Protein AF-A0AAJ8DXF2-F1 (afdb_monomer_lite)

Sequence (443 aa):
MEKRRVEERVRQEREREEKIERRRRERERRRRRREERKRQEQEEREREEREREERERQERMERRRRRRRRRREERKRQEQEEREEGKRQEQEEREKEERERQERMERRRRREERKRQEQEERERERQEQEEREREERIERRRRRRKERKRQEQEKRERQEREREREERIEKRRRREERKRREQEEREREERERQEREEREREERERQERMERRRRRREERERQEREREERERQEQEERERQEREREERERQEQEERERQERERQEREREERERQERERQERERQEQEEREREERERQEREREREEGNEGDQQEEDTGRTAAHLKRGLVSNLRIRYLEHQRDQLTKAISKTYQKEEAICTGDDTPEVKEIRTWRQQGKRRMLLRKQQKTEEKIQRKREKLRARMDQEDEEWRAGLFSRMVTGFFRGYTSFNLALLGVSVQTDSD

Organism: Lates calcarifer (NCBI:txid8187)

Secondary structure (DSSP, 8-state):
-HHHHHHHHHHHHHHHHHHHHHHHHHHHHHHHHHHHHHHHHHHHHHHHHHHHHHHHHHHHHHHHHHHHHHHHHHHHHHHHHHHHHHHHHHHHHHHHHHHHHHHHHHHHHHHHHHHHHHHHHHHHHHHHHHHHHHHHHHHHHHHHHHHHHHHHHHHHHHHHHHHHHHHHHHHHHHHHHHHHHHHHHHHHHHHHHHHHHHHHHHHHHHHHHHHTTTGGGS---------SSSSSSSSSSSSTTTHHHHHHHHHHHHHHHHHHHHHHHHHHHHHHHHHHHHHHHHHHHHHHHHHHHHHHHHHHHTTTSTTS-----TTTHHHHHHHHHHHHHHHHHHHHHHHHHHHHHHHHHHHHHHHHHHHS---HHHHHHHHHHHHHHHHHHHHHHHHHHHHHHHHHHHHHHHHHHHHHHHHHHHHHHHHHHHHTTTSSSSSTT----------

pLDDT: mean 76.51, std 18.04, range [35.34, 97.75]

Radius of gyration: 77.47 Å; chains: 1; bounding box: 162×61×268 Å

Foldseek 3Di:
DVVVVVVVVVVVVVVVVVVVVVVVVVVVVVVVVVVVVVVVVVVVVVVVVVVVVVVVVVVVVVVVVVVVVVVVVVVVVVVVVVVVVVVVVVVVVVVVVVVVVVVVVVVVVVVVVVVVVVVVVVVVVVVVVVVVVVVVVVVVVVVVVVVVVVVVVVVVVVVVVVVVVVVVVVVVVVVVVVVVVVVVVVVVVVVVVVVVVV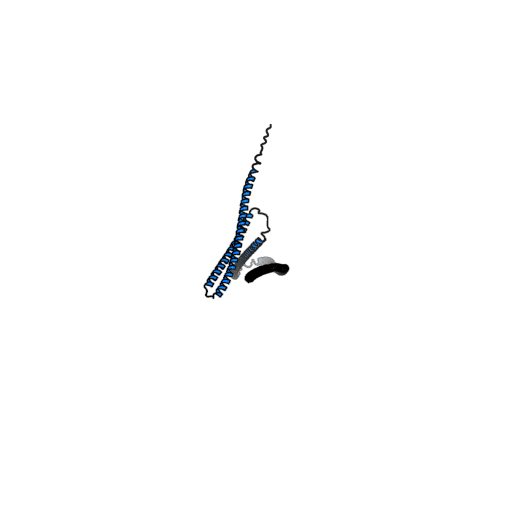VVVVVVVVVVVVCVVVCVVDDPDDPDDPDPPPDPPPPPPVVVVVVVVVVVVVVVVVVVVVVVVVVVVVVVVVVVVVVVVVVVVVVVVVVVVVVVVVVVVVVVVCVVVVPDDDDDDPDDPPVVVVVVVLVVLVVVLVVLVVVLVVLVVVLVVLVVVLVVLVVDPDDPVVSVVSNVVSVVVNVVSVVVNVVSVVVSVVSVVVVVVVVVVVVVVVVVVVVVCVVVVVVVVVVVVVVVPPPDDDDDDDD

Structure (mmCIF, N/CA/C/O backbone):
data_AF-A0AAJ8DXF2-F1
#
_entry.id   AF-A0AAJ8DXF2-F1
#
loop_
_atom_site.group_PDB
_atom_site.id
_atom_site.type_symbol
_atom_site.label_atom_id
_atom_site.label_alt_id
_atom_site.label_comp_id
_atom_site.label_asym_id
_atom_site.label_entity_id
_atom_site.label_seq_id
_atom_site.pdbx_PDB_ins_code
_atom_site.Cartn_x
_atom_site.Cartn_y
_atom_site.Cartn_z
_atom_site.occupancy
_atom_site.B_iso_or_equiv
_atom_site.auth_seq_id
_atom_site.auth_comp_id
_atom_site.auth_asym_id
_atom_site.auth_atom_id
_atom_site.pdbx_PDB_model_num
ATOM 1 N N . MET A 1 1 ? -74.834 -24.326 131.706 1.00 57.38 1 MET A N 1
ATOM 2 C CA . MET A 1 1 ? -73.512 -24.765 131.194 1.00 57.38 1 MET A CA 1
ATOM 3 C C . MET A 1 1 ? -73.559 -25.169 129.716 1.00 57.38 1 MET A C 1
ATOM 5 O O . MET A 1 1 ? -72.616 -24.856 129.004 1.00 57.38 1 MET A O 1
ATOM 9 N N . GLU A 1 2 ? -74.642 -25.775 129.213 1.00 64.44 2 GLU A N 1
ATOM 10 C CA . GLU A 1 2 ? -74.740 -26.212 127.803 1.00 64.44 2 GLU A CA 1
ATOM 11 C C . GLU A 1 2 ? -74.890 -25.086 126.764 1.00 64.44 2 GLU A C 1
ATOM 13 O O . GLU A 1 2 ? -74.215 -25.136 125.741 1.00 64.44 2 GLU A O 1
ATOM 18 N N . LYS A 1 3 ? -75.669 -24.024 127.034 1.00 66.00 3 LYS A N 1
ATOM 19 C CA . LYS A 1 3 ? -75.803 -22.873 126.107 1.00 66.00 3 LYS A CA 1
ATOM 20 C C . LYS A 1 3 ? -74.457 -22.232 125.734 1.00 66.00 3 LYS A C 1
ATOM 22 O O . LYS A 1 3 ? -74.214 -21.983 124.560 1.00 66.00 3 LYS A O 1
ATOM 27 N N . ARG A 1 4 ? -73.546 -22.075 126.705 1.00 66.12 4 ARG A N 1
ATOM 28 C CA . ARG A 1 4 ? -72.191 -21.541 126.465 1.00 66.12 4 ARG A CA 1
ATOM 29 C C . ARG A 1 4 ? -71.348 -22.447 125.556 1.00 66.12 4 ARG A C 1
ATOM 31 O O . ARG A 1 4 ? -70.603 -21.937 124.734 1.00 66.12 4 ARG A O 1
ATOM 38 N N . ARG A 1 5 ? -71.497 -23.776 125.652 1.00 71.50 5 ARG A N 1
ATOM 39 C CA . ARG A 1 5 ? -70.779 -24.740 124.791 1.00 71.50 5 ARG A CA 1
ATOM 40 C C . ARG A 1 5 ? -71.302 -24.743 123.350 1.00 71.50 5 ARG A C 1
ATOM 42 O O . ARG A 1 5 ? -70.530 -24.976 122.426 1.00 71.50 5 ARG A O 1
ATOM 49 N N . VAL A 1 6 ? -72.598 -24.495 123.154 1.00 76.38 6 VAL A N 1
ATOM 50 C CA . VAL A 1 6 ? -73.207 -24.371 121.818 1.00 76.38 6 VAL A CA 1
ATOM 51 C C . VAL A 1 6 ? -72.793 -23.057 121.155 1.00 76.38 6 VAL A C 1
ATOM 53 O O . VAL A 1 6 ? -72.359 -23.073 120.008 1.00 76.38 6 VAL A O 1
ATOM 56 N N . GLU A 1 7 ? -72.832 -21.939 121.883 1.00 75.94 7 GLU A N 1
ATOM 57 C CA . GLU A 1 7 ? -72.343 -20.641 121.391 1.00 75.94 7 GLU A CA 1
ATOM 58 C C . GLU A 1 7 ? -70.853 -20.683 121.025 1.00 75.94 7 GLU A C 1
ATOM 60 O O . GLU A 1 7 ? -70.450 -20.142 119.997 1.00 75.94 7 GLU A O 1
ATOM 65 N N . GLU A 1 8 ? -70.036 -21.381 121.815 1.00 78.38 8 GLU A N 1
ATOM 66 C CA . GLU A 1 8 ? -68.612 -21.564 121.536 1.00 78.38 8 GLU A CA 1
ATOM 67 C C . GLU A 1 8 ? -68.363 -22.427 120.286 1.00 78.38 8 GLU A C 1
ATOM 69 O O . GLU A 1 8 ? -67.489 -22.098 119.487 1.00 78.38 8 GLU A O 1
ATOM 74 N N . ARG A 1 9 ? -69.170 -23.471 120.041 1.00 77.12 9 ARG A N 1
ATOM 75 C CA . ARG A 1 9 ? -69.109 -24.266 118.798 1.00 77.12 9 ARG A CA 1
ATOM 76 C C . ARG A 1 9 ? -69.534 -23.468 117.568 1.00 77.12 9 ARG A C 1
ATOM 78 O O . ARG A 1 9 ? -68.838 -23.526 116.561 1.00 77.12 9 ARG A O 1
ATOM 85 N N . VAL A 1 10 ? -70.614 -22.689 117.661 1.00 81.44 10 VAL A N 1
ATOM 86 C CA . VAL A 1 10 ? -71.070 -21.807 116.570 1.00 81.44 10 VAL A CA 1
ATOM 87 C C . VAL A 1 10 ? -70.022 -20.732 116.270 1.00 81.44 10 VAL A C 1
ATOM 89 O O . VAL A 1 10 ? -69.765 -20.418 115.110 1.00 81.44 10 VAL A O 1
ATOM 92 N N . ARG A 1 11 ? -69.359 -20.194 117.301 1.00 81.19 11 ARG A N 1
ATOM 93 C CA . ARG A 1 11 ? -68.235 -19.264 117.137 1.00 81.19 11 ARG A CA 1
ATOM 94 C C . ARG A 1 11 ? -67.037 -19.936 116.461 1.00 81.19 11 ARG A C 1
ATOM 96 O O . ARG A 1 11 ? -66.496 -19.376 115.514 1.00 81.19 11 ARG A O 1
ATOM 103 N N . GLN A 1 12 ? -66.665 -21.144 116.886 1.00 83.62 12 GLN A N 1
ATOM 104 C CA . GLN A 1 12 ? -65.587 -21.918 116.263 1.00 83.62 12 GLN A CA 1
ATOM 105 C C . GLN A 1 12 ? -65.900 -22.315 114.811 1.00 83.62 12 GLN A C 1
ATOM 107 O O . GLN A 1 12 ? -64.991 -22.334 113.983 1.00 83.62 12 GLN A O 1
ATOM 112 N N . GLU A 1 13 ? -67.154 -22.625 114.473 1.00 82.75 13 GLU A N 1
ATOM 113 C CA . GLU A 1 13 ? -67.579 -22.880 113.090 1.00 82.75 13 GLU A CA 1
ATOM 114 C C . GLU A 1 13 ? -67.515 -21.622 112.229 1.00 82.75 13 GLU A C 1
ATOM 116 O O . GLU A 1 13 ? -66.906 -21.672 111.163 1.00 82.75 13 GLU A O 1
ATOM 121 N N . ARG A 1 14 ? -68.020 -20.479 112.712 1.00 82.50 14 ARG A N 1
ATOM 122 C CA . ARG A 1 14 ? -67.885 -19.190 112.011 1.00 82.50 14 ARG A CA 1
ATOM 123 C C . ARG A 1 14 ? -66.423 -18.821 111.775 1.00 82.50 14 ARG A C 1
ATOM 125 O O . ARG A 1 14 ? -66.060 -18.456 110.665 1.00 82.50 14 ARG A O 1
ATOM 132 N N . GLU A 1 15 ? -65.556 -19.000 112.770 1.00 86.31 15 GLU A N 1
ATOM 133 C CA . GLU A 1 15 ? -64.113 -18.767 112.618 1.00 86.31 15 GLU A CA 1
ATOM 134 C C . GLU A 1 15 ? -63.466 -19.737 111.607 1.00 86.31 15 GLU A C 1
ATOM 136 O O . GLU A 1 15 ? -62.556 -19.355 110.863 1.00 86.31 15 GLU A O 1
ATOM 141 N N . ARG A 1 16 ? -63.924 -20.996 111.531 1.00 85.38 16 ARG A N 1
ATOM 142 C CA . ARG A 1 16 ? -63.469 -21.971 110.521 1.00 85.38 16 ARG A CA 1
ATOM 143 C C . ARG A 1 16 ? -63.949 -21.599 109.120 1.00 85.38 16 ARG A C 1
ATOM 145 O O . ARG A 1 16 ? -63.139 -21.651 108.193 1.00 85.38 16 ARG A O 1
ATOM 152 N N . GLU A 1 17 ? -65.208 -21.209 108.963 1.00 86.19 17 GLU A N 1
ATOM 153 C CA . GLU A 1 17 ? -65.779 -20.749 107.695 1.00 86.19 17 GLU A CA 1
ATOM 154 C C . GLU A 1 17 ? -65.102 -19.469 107.210 1.00 86.19 17 GLU A C 1
ATOM 156 O O . GLU A 1 17 ? -64.635 -19.431 106.074 1.00 86.19 17 GLU A O 1
ATOM 161 N N . GLU A 1 18 ? -64.912 -18.474 108.078 1.00 87.31 18 GLU A N 1
ATOM 162 C CA . GLU A 1 18 ? -64.153 -17.261 107.762 1.00 87.31 18 GLU A CA 1
ATOM 163 C C . GLU A 1 18 ? -62.709 -17.588 107.366 1.00 87.31 18 GLU A C 1
ATOM 165 O O . GLU A 1 18 ? -62.161 -17.002 106.430 1.00 87.31 18 GLU A O 1
ATOM 170 N N . LYS A 1 19 ? -62.068 -18.567 108.018 1.00 89.69 19 LYS A N 1
ATOM 171 C CA . LYS A 1 19 ? -60.715 -19.020 107.654 1.00 89.69 19 LYS A CA 1
ATOM 172 C C . LYS A 1 19 ? -60.691 -19.723 106.294 1.00 89.69 19 LYS A C 1
ATOM 174 O O . LYS A 1 19 ? -59.735 -19.537 105.533 1.00 89.69 19 LYS A O 1
ATOM 179 N N . ILE A 1 20 ? -61.715 -20.511 105.964 1.00 88.50 20 ILE A N 1
ATOM 180 C CA . ILE A 1 20 ? -61.888 -21.147 104.648 1.00 88.50 20 ILE A CA 1
ATOM 181 C C . ILE A 1 20 ? -62.147 -20.085 103.578 1.00 88.50 20 ILE A C 1
ATOM 183 O O . ILE A 1 20 ? -61.499 -20.105 102.529 1.00 88.50 20 ILE A O 1
ATOM 187 N N . GLU A 1 21 ? -63.024 -19.123 103.846 1.00 88.94 21 GLU A N 1
ATOM 188 C CA . GLU A 1 21 ? -63.355 -18.041 102.928 1.00 88.94 21 GLU A CA 1
ATOM 189 C C . GLU A 1 21 ? -62.148 -17.123 102.698 1.00 88.94 21 GLU A C 1
ATOM 191 O O . GLU A 1 21 ? -61.813 -16.810 101.554 1.00 88.94 21 GLU A O 1
ATOM 196 N N . ARG A 1 22 ? -61.399 -16.780 103.753 1.00 88.62 22 ARG A N 1
ATOM 197 C CA . ARG A 1 22 ? -60.137 -16.031 103.660 1.00 88.62 22 ARG A CA 1
ATOM 198 C C . ARG A 1 22 ? -59.113 -16.776 102.805 1.00 88.62 22 ARG A C 1
ATOM 200 O O . ARG A 1 22 ? -58.504 -16.160 101.933 1.00 88.62 22 ARG A O 1
ATOM 207 N N . ARG A 1 23 ? -58.978 -18.100 102.969 1.00 89.94 23 ARG A N 1
ATOM 208 C CA . ARG A 1 23 ? -58.132 -18.950 102.105 1.00 89.94 23 ARG A CA 1
ATOM 209 C C . ARG A 1 23 ? -58.633 -19.001 100.659 1.00 89.94 23 ARG A C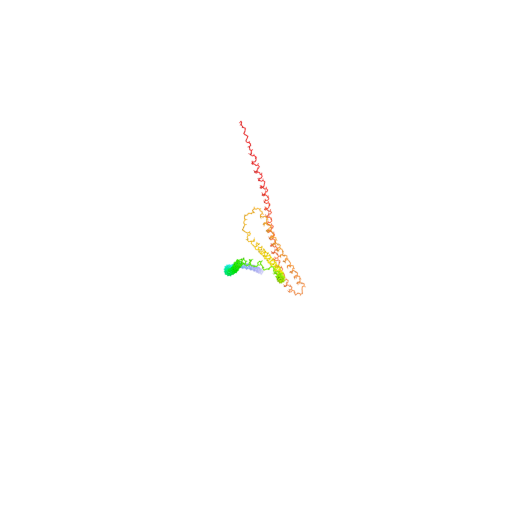 1
ATOM 211 O O . ARG A 1 23 ? -57.809 -19.000 99.746 1.00 89.94 23 ARG A O 1
ATOM 218 N N . ARG A 1 24 ? -59.949 -19.036 100.422 1.00 89.56 24 ARG A N 1
ATOM 219 C CA . ARG A 1 24 ? -60.552 -19.013 99.076 1.00 89.56 24 ARG A CA 1
ATOM 220 C C . ARG A 1 24 ? -60.292 -17.675 98.384 1.00 89.56 24 ARG A C 1
ATOM 222 O O . ARG A 1 24 ? -59.751 -17.679 97.281 1.00 89.56 24 ARG A O 1
ATOM 229 N N . ARG A 1 25 ? -60.553 -16.552 99.064 1.00 90.81 25 ARG A N 1
ATOM 230 C CA . ARG A 1 25 ? -60.238 -15.188 98.603 1.00 90.81 25 ARG A CA 1
ATOM 231 C C . ARG A 1 25 ? -58.738 -15.020 98.349 1.00 90.81 25 ARG A C 1
ATOM 233 O O . ARG A 1 25 ? -58.345 -14.407 97.363 1.00 90.81 25 ARG A O 1
ATOM 240 N N . GLU A 1 26 ? -57.877 -15.589 99.193 1.00 91.06 26 GLU A N 1
ATOM 241 C CA . GLU A 1 26 ? -56.425 -15.547 98.996 1.00 91.06 26 GLU A CA 1
ATOM 242 C C . GLU A 1 26 ? -55.974 -16.383 97.787 1.00 91.06 26 GLU A C 1
ATOM 244 O O . GLU A 1 26 ? -55.175 -15.907 96.980 1.00 91.06 26 GLU A O 1
ATOM 249 N N . ARG A 1 27 ? -56.508 -17.599 97.607 1.00 90.31 27 ARG A N 1
ATOM 250 C CA . ARG A 1 27 ? -56.264 -18.427 96.411 1.00 90.31 27 ARG A CA 1
ATOM 251 C C . ARG A 1 27 ? -56.735 -17.727 95.142 1.00 90.31 27 ARG A C 1
ATOM 253 O O . ARG A 1 27 ? -56.016 -17.741 94.148 1.00 90.31 27 ARG A O 1
ATOM 260 N N . GLU A 1 28 ? -57.894 -17.083 95.187 1.00 91.19 28 GLU A N 1
ATOM 261 C CA . GLU A 1 28 ? -58.432 -16.322 94.064 1.00 91.19 28 GLU A CA 1
ATOM 262 C C . GLU A 1 28 ? -57.572 -15.090 93.754 1.00 91.19 28 GLU A C 1
ATOM 264 O O . GLU A 1 28 ? -57.208 -14.881 92.602 1.00 91.19 28 GLU A O 1
ATOM 269 N N . ARG A 1 29 ? -57.122 -14.339 94.770 1.00 92.19 29 ARG A N 1
ATOM 270 C CA . ARG A 1 29 ? -56.142 -13.248 94.601 1.00 92.19 29 ARG A CA 1
ATOM 271 C C . ARG A 1 29 ? -54.828 -13.748 93.999 1.00 92.19 29 ARG A C 1
ATOM 273 O O . ARG A 1 29 ? -54.288 -13.104 93.106 1.00 92.19 29 ARG A O 1
ATOM 280 N N . ARG A 1 30 ? -54.312 -14.899 94.448 1.00 91.94 30 ARG A N 1
ATOM 281 C CA . ARG A 1 30 ? -53.106 -15.528 93.875 1.00 91.94 30 ARG A CA 1
ATOM 282 C C . ARG A 1 30 ? -53.332 -15.959 92.424 1.00 91.94 30 ARG A C 1
ATOM 284 O O . ARG A 1 30 ? -52.431 -15.784 91.611 1.00 91.94 30 ARG A O 1
ATOM 291 N N . ARG A 1 31 ? -54.512 -16.492 92.091 1.00 92.94 31 ARG A N 1
ATOM 292 C CA . ARG A 1 31 ? -54.890 -16.857 90.718 1.00 92.94 31 ARG A CA 1
ATOM 293 C C . ARG A 1 31 ? -54.971 -15.624 89.819 1.00 92.94 31 ARG A C 1
ATOM 295 O O . ARG A 1 31 ? -54.298 -15.618 88.798 1.00 92.94 31 ARG A O 1
ATOM 302 N N . ARG A 1 32 ? -55.675 -14.568 90.241 1.00 92.38 32 ARG A N 1
ATOM 303 C CA . ARG A 1 32 ? -55.757 -13.290 89.512 1.00 92.38 32 ARG A CA 1
ATOM 304 C C . ARG A 1 32 ? -54.373 -12.682 89.289 1.00 92.38 32 ARG A C 1
ATOM 306 O O . ARG A 1 32 ? -54.047 -12.365 88.160 1.00 92.38 32 ARG A O 1
ATOM 313 N N . ARG A 1 33 ? -53.511 -12.648 90.316 1.00 92.94 33 ARG A N 1
ATOM 314 C CA . ARG A 1 33 ? -52.111 -12.190 90.181 1.00 92.94 33 ARG A CA 1
ATOM 315 C C . ARG A 1 33 ? -51.292 -13.036 89.201 1.00 92.94 33 ARG A C 1
ATOM 317 O O . ARG A 1 33 ? -50.442 -12.500 88.506 1.00 92.94 33 ARG A O 1
ATOM 324 N N . ARG A 1 34 ? -51.502 -14.357 89.153 1.00 92.56 34 ARG A N 1
ATOM 325 C CA . ARG A 1 34 ? -50.837 -15.237 88.173 1.00 92.56 34 ARG A CA 1
ATOM 326 C C . ARG A 1 34 ? -51.353 -14.994 86.756 1.00 92.56 34 ARG A C 1
ATOM 328 O O . ARG A 1 34 ? -50.556 -14.990 85.832 1.00 92.56 34 ARG A O 1
ATOM 335 N N . GLU A 1 35 ? -52.659 -14.816 86.587 1.00 93.62 35 GLU A N 1
ATOM 336 C CA . GLU A 1 35 ? -53.274 -14.507 85.291 1.00 93.62 35 GLU A CA 1
ATOM 337 C C . GLU A 1 35 ? -52.858 -13.114 84.795 1.00 93.62 35 GLU A C 1
ATOM 339 O O . GLU A 1 35 ? -52.526 -12.966 83.627 1.00 93.62 35 GLU A O 1
ATOM 344 N N . GLU A 1 36 ? -52.780 -12.126 85.685 1.00 93.06 36 GLU A N 1
ATOM 345 C CA . GLU A 1 36 ? -52.285 -10.778 85.397 1.00 93.06 36 GLU A CA 1
ATOM 346 C C . GLU A 1 36 ? -50.804 -10.790 85.001 1.00 93.06 36 GLU A C 1
ATOM 348 O O . GLU A 1 36 ? -50.458 -10.224 83.972 1.00 93.06 36 GLU A O 1
ATOM 353 N N . ARG A 1 37 ? -49.948 -11.531 85.723 1.00 93.19 37 ARG A N 1
ATOM 354 C CA . ARG A 1 37 ? -48.546 -11.743 85.319 1.00 93.19 37 ARG A CA 1
ATOM 355 C C . ARG A 1 37 ? -48.427 -12.413 83.955 1.00 93.19 37 ARG A C 1
ATOM 357 O O . ARG A 1 37 ? -47.629 -11.973 83.148 1.00 93.19 37 ARG A O 1
ATOM 364 N N . LYS A 1 38 ? -49.239 -13.437 83.668 1.00 95.19 38 LYS A N 1
ATOM 365 C CA . LYS A 1 38 ? -49.247 -14.088 82.347 1.00 95.19 38 LYS A CA 1
ATOM 366 C C . LYS A 1 38 ? -49.662 -13.130 81.232 1.00 95.19 38 LYS A C 1
ATOM 368 O O . LYS A 1 38 ? -49.095 -13.201 80.151 1.00 95.19 38 LYS A O 1
ATOM 373 N N . ARG A 1 39 ? -50.636 -12.248 81.487 1.00 94.19 39 ARG A N 1
ATOM 374 C CA . ARG A 1 39 ? -51.036 -11.201 80.533 1.00 94.19 39 ARG A CA 1
ATOM 375 C C . ARG A 1 39 ? -49.917 -10.187 80.324 1.00 94.19 39 ARG A C 1
ATOM 377 O O . ARG A 1 39 ? -49.611 -9.894 79.182 1.00 94.19 39 ARG A O 1
ATOM 384 N N . GLN A 1 40 ? -49.272 -9.728 81.396 1.00 93.19 40 GLN A N 1
ATOM 385 C CA . GLN A 1 40 ? -48.119 -8.824 81.311 1.00 93.19 40 GLN A CA 1
ATOM 386 C C . GLN A 1 40 ? -46.953 -9.462 80.548 1.00 93.19 40 GLN A C 1
ATOM 388 O O . GLN A 1 40 ? -46.436 -8.851 79.623 1.00 93.19 40 GLN A O 1
ATOM 393 N N . GLU A 1 41 ? -46.599 -10.712 80.855 1.00 94.44 41 GLU A N 1
ATOM 394 C CA . GLU A 1 41 ? -45.566 -11.462 80.127 1.00 94.44 41 GLU A CA 1
ATOM 395 C C . GLU A 1 41 ? -45.932 -11.654 78.647 1.00 94.44 41 GLU A C 1
ATOM 397 O O . GLU A 1 41 ? -45.059 -11.603 77.783 1.00 94.44 41 GLU A O 1
ATOM 402 N N . GLN A 1 42 ? -47.210 -11.886 78.331 1.00 94.12 42 GLN A N 1
ATOM 403 C CA . GLN A 1 42 ? -47.667 -11.999 76.947 1.00 94.12 42 GLN A CA 1
ATOM 404 C C . GLN A 1 42 ? -47.601 -10.649 76.219 1.00 94.12 42 GLN A C 1
ATOM 406 O O . GLN A 1 42 ? -47.090 -10.590 75.106 1.00 94.12 42 GLN A O 1
ATOM 411 N N . GLU A 1 43 ? -48.057 -9.567 76.848 1.00 94.44 43 GLU A N 1
ATOM 412 C CA . GLU A 1 43 ? -47.971 -8.214 76.293 1.00 94.44 43 GLU A CA 1
ATOM 413 C C . GLU A 1 43 ? -46.517 -7.771 76.089 1.00 94.44 43 GLU A C 1
ATOM 415 O O . GLU A 1 43 ? -46.210 -7.151 75.073 1.00 94.44 43 GLU A O 1
ATOM 420 N N . GLU A 1 44 ? -45.608 -8.102 77.010 1.00 94.62 44 GLU A N 1
ATOM 421 C CA . GLU A 1 44 ? -44.173 -7.847 76.853 1.00 94.62 44 GLU A CA 1
ATOM 422 C C . GLU A 1 44 ? -43.589 -8.628 75.675 1.00 94.62 44 GLU A C 1
ATOM 424 O O . GLU A 1 44 ? -42.899 -8.037 74.848 1.00 94.62 44 GLU A O 1
ATOM 429 N N . ARG A 1 45 ? -43.924 -9.916 75.522 1.00 94.81 45 ARG A N 1
ATOM 430 C CA . ARG A 1 45 ? -43.492 -10.712 74.359 1.00 94.81 45 ARG A CA 1
ATOM 431 C C . ARG A 1 45 ? -44.004 -10.138 73.045 1.00 94.81 45 ARG A C 1
ATOM 433 O O . ARG A 1 45 ? -43.234 -10.030 72.098 1.00 94.81 45 ARG A O 1
ATOM 440 N N . GLU A 1 46 ? -45.273 -9.739 72.989 1.00 95.25 46 GLU A N 1
ATOM 441 C CA . GLU A 1 46 ? -45.853 -9.114 71.796 1.00 95.25 46 GLU A CA 1
ATOM 442 C C . GLU A 1 46 ? -45.204 -7.754 71.494 1.00 95.25 46 GLU A C 1
ATOM 444 O O . GLU A 1 46 ? -44.998 -7.416 70.327 1.00 95.25 46 GLU A O 1
ATOM 449 N N . ARG A 1 47 ? -44.846 -6.964 72.517 1.00 95.12 47 ARG A N 1
ATOM 450 C CA . ARG A 1 47 ? -44.085 -5.714 72.341 1.00 95.12 47 ARG A CA 1
ATOM 451 C C . ARG A 1 47 ? -42.679 -5.985 71.818 1.00 95.12 47 ARG A C 1
ATOM 453 O O . ARG A 1 47 ? -42.282 -5.359 70.840 1.00 95.12 47 ARG A O 1
ATOM 460 N N . GLU A 1 48 ? -41.956 -6.930 72.414 1.00 95.25 48 GLU A N 1
ATOM 461 C CA . GLU A 1 48 ? -40.624 -7.327 71.950 1.00 95.25 48 GLU A CA 1
ATOM 462 C C . GLU A 1 48 ? -40.656 -7.857 70.512 1.00 95.25 48 GLU A C 1
ATOM 464 O O . GLU A 1 48 ? -39.765 -7.548 69.722 1.00 95.25 48 GLU A O 1
ATOM 469 N N . GLU A 1 49 ? -41.675 -8.635 70.148 1.00 95.00 49 GLU A N 1
ATOM 470 C CA . GLU A 1 49 ? -41.853 -9.147 68.789 1.00 95.00 49 GLU A CA 1
ATOM 471 C C . GLU A 1 49 ? -42.114 -8.010 67.793 1.00 95.00 49 GLU A C 1
ATOM 473 O O . GLU A 1 49 ? -41.442 -7.939 66.764 1.00 95.00 49 GLU A O 1
ATOM 478 N N . ARG A 1 50 ? -42.991 -7.052 68.129 1.00 94.75 50 ARG A N 1
ATOM 479 C CA . ARG A 1 50 ? -43.218 -5.848 67.307 1.00 94.75 50 ARG A CA 1
ATOM 480 C C . ARG A 1 50 ? -41.949 -5.017 67.143 1.00 94.75 50 ARG A C 1
ATOM 482 O O . ARG A 1 50 ? -41.660 -4.570 66.035 1.00 94.75 50 ARG A O 1
ATOM 489 N N . GLU A 1 51 ? -41.168 -4.838 68.208 1.00 95.69 51 GLU A N 1
ATOM 490 C CA . GLU A 1 51 ? -39.883 -4.138 68.132 1.00 95.69 51 GLU A CA 1
ATOM 491 C C . GLU A 1 51 ? -38.872 -4.881 67.251 1.00 95.69 51 GLU A C 1
ATOM 493 O O . GLU A 1 51 ? -38.163 -4.254 66.461 1.00 95.69 51 GLU A O 1
ATOM 498 N N . ARG A 1 52 ? -38.796 -6.215 67.352 1.00 95.31 52 ARG A N 1
ATOM 499 C CA . ARG A 1 52 ? -37.938 -7.038 66.483 1.00 95.31 52 ARG A CA 1
ATOM 500 C C . ARG A 1 52 ? -38.362 -6.918 65.024 1.00 95.31 52 ARG A C 1
ATOM 502 O O . ARG A 1 52 ? -37.507 -6.681 64.172 1.00 95.31 52 ARG A O 1
ATOM 509 N N . GLU A 1 53 ? -39.659 -7.009 64.735 1.00 95.69 53 GLU A N 1
ATOM 510 C CA . GLU A 1 53 ? -40.184 -6.810 63.384 1.00 95.69 53 GLU A CA 1
ATOM 511 C C . GLU A 1 53 ? -39.876 -5.411 62.845 1.00 95.69 53 GLU A C 1
ATOM 513 O O . GLU A 1 53 ? -39.517 -5.263 61.674 1.00 95.69 53 GLU A O 1
ATOM 518 N N . GLU A 1 54 ? -40.006 -4.371 63.669 1.00 95.50 54 GLU A N 1
ATOM 519 C CA . GLU A 1 54 ? -39.701 -3.005 63.257 1.00 95.50 54 GLU A CA 1
ATOM 520 C C . GLU A 1 54 ? -38.210 -2.839 62.941 1.00 95.50 54 GLU A C 1
ATOM 522 O O . GLU A 1 54 ? -37.869 -2.312 61.877 1.00 95.50 54 GLU A O 1
ATOM 527 N N . ARG A 1 55 ? -37.320 -3.366 63.792 1.00 95.62 55 ARG A N 1
ATOM 528 C CA . ARG A 1 55 ? -35.869 -3.389 63.537 1.00 95.62 55 ARG A CA 1
ATOM 529 C C . ARG A 1 55 ? -35.546 -4.141 62.248 1.00 95.62 55 ARG A C 1
ATOM 531 O O . ARG A 1 55 ? -34.792 -3.632 61.420 1.00 95.62 55 ARG A O 1
ATOM 538 N N . GLU A 1 56 ? -36.171 -5.292 62.006 1.00 95.56 56 GLU A N 1
ATOM 539 C CA . GLU A 1 56 ? -36.008 -6.025 60.748 1.00 95.56 56 GLU A CA 1
ATOM 540 C C . GLU A 1 56 ? -36.490 -5.226 59.531 1.00 95.56 56 GLU A C 1
ATOM 542 O O . GLU A 1 56 ? -35.825 -5.208 58.488 1.00 95.56 56 GLU A O 1
ATOM 547 N N . ARG A 1 57 ? -37.642 -4.550 59.626 1.00 96.31 57 ARG A N 1
ATOM 548 C CA . ARG A 1 57 ? -38.163 -3.693 58.549 1.00 96.31 57 ARG A CA 1
ATOM 549 C C . ARG A 1 57 ? -37.206 -2.536 58.266 1.00 96.31 57 ARG A C 1
ATOM 551 O O . ARG A 1 57 ? -36.911 -2.271 57.095 1.00 96.31 57 ARG A O 1
ATOM 558 N N . GLN A 1 58 ? -36.684 -1.889 59.308 1.00 94.56 58 GLN A N 1
ATOM 559 C CA . GLN A 1 58 ? -35.685 -0.826 59.192 1.00 94.56 58 GLN A CA 1
ATOM 560 C C . GLN A 1 58 ? -34.395 -1.349 58.541 1.00 94.56 58 GLN A C 1
ATOM 562 O O . GLN A 1 58 ? -33.938 -0.776 57.548 1.00 94.56 58 GLN A O 1
ATOM 567 N N . GLU A 1 59 ? -33.872 -2.495 58.983 1.00 95.94 59 GLU A N 1
ATOM 568 C CA . GLU A 1 59 ? -32.699 -3.131 58.378 1.00 95.94 59 GLU A CA 1
ATOM 569 C C . GLU A 1 59 ? -32.914 -3.485 56.901 1.00 95.94 59 GLU A C 1
ATOM 571 O O . GLU A 1 59 ? -32.045 -3.231 56.060 1.00 95.94 59 GLU A O 1
ATOM 576 N N . ARG A 1 60 ? -34.070 -4.056 56.536 1.00 95.31 60 ARG A N 1
ATOM 577 C CA . ARG A 1 60 ? -34.401 -4.372 55.133 1.00 95.31 60 ARG A CA 1
ATOM 578 C C . ARG A 1 60 ? -34.412 -3.105 54.277 1.00 95.31 60 ARG A C 1
ATOM 580 O O . ARG A 1 60 ? -33.872 -3.104 53.163 1.00 95.31 60 ARG A O 1
ATOM 587 N N . MET A 1 61 ? -34.973 -2.014 54.798 1.00 94.19 61 MET A N 1
ATOM 588 C CA . MET A 1 61 ? -34.986 -0.713 54.128 1.00 94.19 61 MET A CA 1
ATOM 589 C C . MET A 1 61 ? -33.578 -0.127 53.983 1.00 94.19 61 MET A C 1
ATOM 591 O O . MET A 1 61 ? -33.225 0.349 52.898 1.00 94.19 61 MET A O 1
ATOM 595 N N . GLU A 1 62 ? -32.737 -0.223 55.011 1.00 95.44 62 GLU A N 1
ATOM 596 C CA . GLU A 1 62 ? -31.335 0.182 54.930 1.00 95.44 62 GLU A CA 1
ATOM 597 C C . GLU A 1 62 ? -30.546 -0.643 53.918 1.00 95.44 62 GLU A C 1
ATOM 599 O O . GLU A 1 62 ? -29.853 -0.075 53.072 1.00 95.44 62 GLU A O 1
ATOM 604 N N . ARG A 1 63 ? -30.684 -1.974 53.927 1.00 95.00 63 ARG A N 1
ATOM 605 C CA . ARG A 1 63 ? -30.045 -2.860 52.941 1.00 95.00 63 ARG A CA 1
ATOM 606 C C . ARG A 1 63 ? -30.465 -2.477 51.523 1.00 95.00 63 ARG A C 1
ATOM 608 O O . ARG A 1 63 ? -29.618 -2.407 50.629 1.00 95.00 63 ARG A O 1
ATOM 615 N N . ARG A 1 64 ? -31.744 -2.145 51.304 1.00 94.94 64 ARG A N 1
ATOM 616 C CA . ARG A 1 64 ? -32.248 -1.663 50.005 1.00 94.94 64 ARG A CA 1
ATOM 617 C C . ARG A 1 64 ? -31.644 -0.307 49.622 1.00 94.94 64 ARG A C 1
ATOM 619 O O . ARG A 1 64 ? -31.258 -0.131 48.465 1.00 94.94 64 ARG A O 1
ATOM 626 N N . ARG A 1 65 ? -31.506 0.632 50.567 1.00 94.69 65 ARG A N 1
ATOM 627 C CA . ARG A 1 65 ? -30.840 1.933 50.350 1.00 94.69 65 ARG A CA 1
ATOM 628 C C . ARG A 1 65 ? -29.352 1.762 50.027 1.00 94.69 65 ARG A C 1
ATOM 630 O O . ARG A 1 65 ? -28.891 2.340 49.046 1.00 94.69 65 ARG A O 1
ATOM 637 N N . ARG A 1 66 ? -28.626 0.918 50.769 1.00 95.06 66 ARG A N 1
ATOM 638 C CA . ARG A 1 66 ? -27.208 0.590 50.520 1.00 95.06 66 ARG A CA 1
ATOM 639 C C . ARG A 1 66 ? -27.019 -0.051 49.144 1.00 95.06 66 ARG A C 1
ATOM 641 O O . ARG A 1 66 ? -26.160 0.389 48.389 1.00 95.06 66 ARG A O 1
ATOM 648 N N . ARG A 1 67 ? -27.875 -1.010 48.759 1.00 94.69 67 ARG A N 1
ATOM 649 C CA . ARG A 1 67 ? -27.870 -1.608 47.408 1.00 94.69 67 ARG A CA 1
ATOM 650 C C . ARG A 1 67 ? -28.113 -0.567 46.312 1.00 94.69 67 ARG A C 1
ATOM 652 O O . ARG A 1 67 ? -27.421 -0.582 45.301 1.00 94.69 67 ARG A O 1
ATOM 659 N N . ARG A 1 68 ? -29.065 0.356 46.505 1.00 94.38 68 ARG A N 1
ATOM 660 C CA . ARG A 1 68 ? -29.322 1.453 45.551 1.00 94.38 68 ARG A CA 1
ATOM 661 C C . ARG A 1 68 ? -28.139 2.418 45.439 1.00 94.38 68 ARG A C 1
ATOM 663 O O . ARG A 1 68 ? -27.845 2.842 44.328 1.00 94.38 68 ARG A O 1
ATOM 670 N N . ARG A 1 69 ? -27.466 2.749 46.548 1.00 95.06 69 ARG A N 1
ATOM 671 C CA . ARG A 1 69 ? -26.249 3.584 46.542 1.00 95.06 69 ARG A CA 1
ATOM 672 C C . ARG A 1 69 ? -25.112 2.905 45.779 1.00 95.06 69 ARG A C 1
ATOM 674 O O . ARG A 1 69 ? -24.634 3.493 44.819 1.00 95.06 69 ARG A O 1
ATOM 681 N N . ARG A 1 70 ? -24.805 1.640 46.094 1.00 94.31 70 ARG A N 1
ATOM 682 C CA . ARG A 1 70 ? -23.782 0.852 45.379 1.00 94.31 70 ARG A CA 1
ATOM 683 C C . ARG A 1 70 ? -24.039 0.796 43.874 1.00 94.31 70 ARG A C 1
ATOM 685 O O . ARG A 1 70 ? -23.151 1.116 43.106 1.00 94.31 70 ARG A O 1
ATOM 692 N N . ARG A 1 71 ? -25.277 0.506 43.449 1.00 93.88 71 ARG A N 1
ATOM 693 C CA . ARG A 1 71 ? -25.643 0.498 42.018 1.00 93.88 71 ARG A CA 1
ATOM 694 C C . ARG A 1 71 ? -25.475 1.861 41.342 1.00 93.88 71 ARG A C 1
ATOM 696 O O . ARG A 1 71 ? -25.147 1.917 40.166 1.00 93.88 71 ARG A O 1
ATOM 703 N N . ARG A 1 72 ? -25.748 2.966 42.047 1.00 93.81 72 ARG A N 1
ATOM 704 C CA . ARG A 1 72 ? -25.534 4.321 41.508 1.00 93.81 72 ARG A CA 1
ATOM 705 C C . ARG A 1 72 ? -24.047 4.639 41.378 1.00 93.81 72 ARG A C 1
ATOM 707 O O . ARG A 1 72 ? -23.661 5.256 40.399 1.00 93.81 72 ARG A O 1
ATOM 714 N N . GLU A 1 73 ? -23.239 4.238 42.352 1.00 94.19 73 GLU A N 1
ATOM 715 C CA . GLU A 1 73 ? -21.782 4.405 42.310 1.00 94.19 73 GLU A CA 1
ATOM 716 C C . GLU A 1 73 ? -21.151 3.548 41.210 1.00 94.19 73 GLU A C 1
ATOM 718 O O . GLU A 1 73 ? -20.315 4.043 40.469 1.00 94.19 73 GLU A O 1
ATOM 723 N N . GLU A 1 74 ? -21.603 2.307 41.051 1.00 93.69 74 GLU A N 1
ATOM 724 C CA . GLU A 1 74 ? -21.176 1.398 39.985 1.00 93.69 74 GLU A CA 1
ATOM 725 C C . GLU A 1 74 ? -21.508 1.958 38.598 1.00 93.69 74 GLU A C 1
ATOM 727 O O . GLU A 1 74 ? -20.624 2.035 37.755 1.00 93.69 74 GLU A O 1
ATOM 732 N N . ARG A 1 75 ? -22.729 2.474 38.395 1.00 93.19 75 ARG A N 1
ATOM 733 C CA . ARG A 1 75 ? -23.095 3.171 37.149 1.00 93.19 75 ARG A CA 1
ATOM 734 C C . ARG A 1 75 ? -22.227 4.395 36.881 1.00 93.19 75 ARG A C 1
ATOM 736 O O . ARG A 1 75 ? -21.803 4.589 35.757 1.00 93.19 75 ARG A O 1
ATOM 743 N N . LYS A 1 76 ? -21.931 5.203 37.904 1.00 95.00 76 LYS A N 1
ATOM 744 C CA . LYS A 1 76 ? -21.040 6.364 37.748 1.00 95.00 76 LYS A CA 1
ATOM 745 C C . LYS A 1 76 ? -19.618 5.957 37.364 1.00 95.00 76 LYS A C 1
ATOM 747 O O . LYS A 1 76 ? -18.990 6.671 36.595 1.00 95.00 76 LYS A O 1
ATOM 752 N N . ARG A 1 77 ? -19.114 4.840 37.903 1.00 93.94 77 ARG A N 1
ATOM 753 C CA . ARG A 1 77 ? -17.805 4.286 37.526 1.00 93.94 77 ARG A CA 1
ATOM 754 C C . ARG A 1 77 ? -17.816 3.799 36.081 1.00 93.94 77 ARG A C 1
ATOM 756 O O . ARG A 1 77 ? -16.942 4.204 35.335 1.00 93.94 77 ARG A O 1
ATOM 763 N N . GLN A 1 78 ? -18.842 3.048 35.682 1.00 90.44 78 GLN A N 1
ATOM 764 C CA . GLN A 1 78 ? -19.019 2.597 34.297 1.00 90.44 78 GLN A CA 1
ATOM 765 C C . GLN A 1 78 ? -19.118 3.776 33.323 1.00 90.44 78 GLN A C 1
ATOM 767 O O . GLN A 1 78 ? -18.376 3.829 32.356 1.00 90.44 78 GLN A O 1
ATOM 772 N N . GLU A 1 79 ? -19.948 4.781 33.619 1.00 94.50 79 GLU A N 1
ATOM 773 C CA . GLU A 1 79 ? -20.054 5.994 32.795 1.00 94.50 79 GLU A CA 1
ATOM 774 C C . GLU A 1 79 ? -18.724 6.761 32.710 1.00 94.50 79 GLU A C 1
ATOM 776 O O . GLU A 1 79 ? -18.440 7.404 31.701 1.00 94.50 79 GLU A O 1
ATOM 781 N N . GLN A 1 80 ? -17.911 6.746 33.771 1.00 92.06 80 GLN A N 1
ATOM 782 C CA . GLN A 1 80 ? -16.593 7.373 33.754 1.00 92.06 80 GLN A CA 1
ATOM 783 C C . GLN A 1 80 ? -15.596 6.566 32.915 1.00 92.06 80 GLN A C 1
ATOM 785 O O . GLN A 1 80 ? -14.889 7.160 32.105 1.00 92.06 80 GLN A O 1
ATOM 790 N N . GLU A 1 81 ? -15.573 5.243 33.070 1.00 92.81 81 GLU A N 1
ATOM 791 C CA . GLU A 1 81 ? -14.749 4.334 32.269 1.00 92.81 81 GLU A CA 1
ATOM 792 C C . GLU A 1 81 ? -15.099 4.452 30.780 1.00 92.81 81 GLU A C 1
ATOM 794 O O . GLU A 1 81 ? -14.206 4.698 29.978 1.00 92.81 81 GLU A O 1
ATOM 799 N N . GLU A 1 82 ? -16.383 4.432 30.412 1.00 94.00 82 GLU A N 1
ATOM 800 C CA . GLU A 1 82 ? -16.843 4.621 29.027 1.00 94.00 82 GLU A CA 1
ATOM 801 C C . GLU A 1 82 ? -16.424 5.986 28.453 1.00 94.00 82 GLU A C 1
ATOM 803 O O . GLU A 1 82 ? -16.023 6.088 27.294 1.00 94.00 82 GLU A O 1
ATOM 808 N N . ARG A 1 83 ? -16.467 7.060 29.256 1.00 92.75 83 ARG A N 1
ATOM 809 C CA . ARG A 1 83 ? -15.978 8.386 28.832 1.00 92.75 83 ARG A CA 1
ATOM 810 C C . ARG A 1 83 ? -14.467 8.4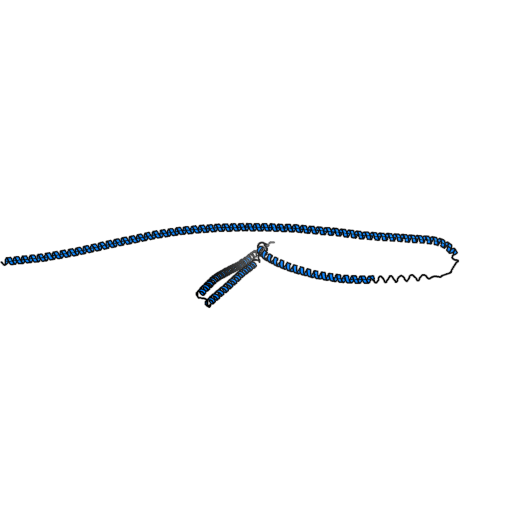08 28.631 1.00 92.75 83 ARG A C 1
ATOM 812 O O . ARG A 1 83 ? -13.987 9.103 27.738 1.00 92.75 83 ARG A O 1
ATOM 819 N N . GLU A 1 84 ? -13.712 7.726 29.484 1.00 93.88 84 GLU A N 1
ATOM 820 C CA . GLU A 1 84 ? -12.258 7.624 29.356 1.00 93.88 84 GLU A CA 1
ATOM 821 C C . GLU A 1 84 ? -11.865 6.755 28.158 1.00 93.88 84 GLU A C 1
ATOM 823 O O . GLU A 1 84 ? -10.979 7.144 27.400 1.00 93.88 84 GLU A O 1
ATOM 828 N N . GLU A 1 85 ? -12.557 5.639 27.928 1.00 91.75 85 GLU A N 1
ATOM 829 C CA . GLU A 1 85 ? -12.399 4.808 26.733 1.00 91.75 85 GLU A CA 1
ATOM 830 C C . GLU A 1 85 ? -12.748 5.580 25.461 1.00 91.75 85 GLU A C 1
ATOM 832 O O . GLU A 1 85 ? -11.959 5.570 24.519 1.00 91.75 85 GLU A O 1
ATOM 837 N N . GLY A 1 86 ? -13.851 6.335 25.458 1.00 92.00 86 GLY A N 1
ATOM 838 C CA . GLY A 1 86 ? -14.221 7.203 24.339 1.00 92.00 86 GLY A CA 1
ATOM 839 C C . GLY A 1 86 ? -13.140 8.240 24.017 1.00 92.00 86 GLY A C 1
ATOM 840 O O . GLY A 1 86 ? -12.779 8.413 22.857 1.00 92.00 86 GLY A O 1
ATOM 841 N N . LYS A 1 87 ? -12.539 8.873 25.035 1.00 93.88 87 LYS A N 1
ATOM 842 C CA . LYS A 1 87 ? -11.411 9.806 24.842 1.00 93.88 87 LYS A CA 1
ATOM 843 C C . LYS A 1 87 ? -10.156 9.118 24.303 1.00 93.88 87 LYS A C 1
ATOM 845 O O . LYS A 1 87 ? -9.460 9.703 23.479 1.00 93.88 87 LYS A O 1
ATOM 850 N N . ARG A 1 88 ? -9.850 7.898 24.762 1.00 92.19 88 ARG A N 1
ATOM 851 C CA . ARG A 1 88 ? -8.712 7.109 24.253 1.00 92.19 88 ARG A CA 1
ATOM 852 C C . ARG A 1 88 ? -8.919 6.735 22.789 1.00 92.19 88 ARG A C 1
ATOM 854 O O . ARG A 1 88 ? -7.999 6.899 21.999 1.00 92.19 88 ARG A O 1
ATOM 861 N N . GLN A 1 89 ? -10.124 6.297 22.426 1.00 87.44 89 GLN A N 1
ATOM 862 C CA . GLN A 1 89 ? -10.481 5.992 21.041 1.00 87.44 89 GLN A CA 1
ATOM 863 C C . GLN A 1 89 ? -10.380 7.234 20.153 1.00 87.44 89 GLN A C 1
ATOM 865 O O . GLN A 1 89 ? -9.742 7.177 19.107 1.00 87.44 89 GLN A O 1
ATOM 870 N N . GLU A 1 90 ? -10.914 8.372 20.600 1.00 92.81 90 GLU A N 1
ATOM 871 C CA . GLU A 1 90 ? -10.809 9.636 19.866 1.00 92.81 90 GLU A CA 1
ATOM 872 C C . GLU A 1 90 ? -9.343 10.071 19.682 1.00 92.81 90 GLU A C 1
ATOM 874 O O . GLU A 1 90 ? -8.955 10.532 18.609 1.00 92.81 90 GLU A O 1
ATOM 879 N N . GLN A 1 91 ? -8.499 9.897 20.704 1.00 89.31 91 GLN A N 1
ATOM 880 C CA . GLN A 1 91 ? -7.069 10.184 20.601 1.00 89.31 91 GLN A CA 1
ATOM 881 C C . GLN A 1 91 ? -6.367 9.239 19.614 1.00 89.31 91 GLN A C 1
ATOM 883 O O . GLN A 1 91 ? -5.603 9.702 18.769 1.00 89.31 91 GLN A O 1
ATOM 888 N N . GLU A 1 92 ? -6.650 7.936 19.668 1.00 91.88 92 GLU A N 1
ATOM 889 C CA . GLU A 1 92 ? -6.106 6.967 18.714 1.00 91.88 92 GLU A CA 1
ATOM 890 C C . GLU A 1 92 ? -6.543 7.253 17.273 1.00 91.88 92 GLU A C 1
ATOM 892 O O . GLU A 1 92 ? -5.747 7.090 16.348 1.00 91.88 92 GLU A O 1
ATOM 897 N N . GLU A 1 93 ? -7.793 7.662 17.056 1.00 93.00 93 GLU A N 1
ATOM 898 C CA . GLU A 1 93 ? -8.289 8.051 15.734 1.00 93.00 93 GLU A CA 1
ATOM 899 C C . GLU A 1 93 ? -7.582 9.305 15.220 1.00 93.00 93 GLU A C 1
ATOM 901 O O . GLU A 1 93 ? -7.105 9.303 14.086 1.00 93.00 93 GLU A O 1
ATOM 906 N N . ARG A 1 94 ? -7.405 10.329 16.064 1.00 92.00 94 ARG A N 1
ATOM 907 C CA . ARG A 1 94 ? -6.627 11.530 15.714 1.00 92.00 94 ARG A CA 1
ATOM 908 C C . ARG A 1 94 ? -5.181 11.188 15.352 1.00 92.00 94 ARG A C 1
ATOM 910 O O . ARG A 1 94 ? -4.674 11.683 14.348 1.00 92.00 94 ARG A O 1
ATOM 917 N N . GLU A 1 95 ? -4.530 10.309 16.114 1.00 94.19 95 GLU A N 1
ATOM 918 C CA . GLU A 1 95 ? -3.171 9.845 15.809 1.00 94.19 95 GLU A CA 1
ATOM 919 C C . GLU A 1 95 ? -3.110 9.038 14.504 1.00 94.19 95 GLU A C 1
ATOM 921 O O . GLU A 1 95 ? -2.171 9.197 13.721 1.00 94.19 95 GLU A O 1
ATOM 926 N N . LYS A 1 96 ? -4.101 8.177 14.234 1.00 93.25 96 LYS A N 1
ATOM 927 C CA . LYS A 1 96 ? -4.202 7.437 12.964 1.00 93.25 96 LYS A CA 1
ATOM 928 C C . LYS A 1 96 ? -4.391 8.391 11.789 1.00 93.25 96 LYS A C 1
ATOM 930 O O . LYS A 1 96 ? -3.676 8.263 10.796 1.00 93.25 96 LYS A O 1
ATOM 935 N N . GLU A 1 97 ? -5.286 9.368 11.909 1.00 90.88 97 GLU A N 1
ATOM 936 C CA . GLU A 1 97 ? -5.490 10.391 10.884 1.00 90.88 97 GLU A CA 1
ATOM 937 C C . GLU A 1 97 ? -4.222 11.210 10.630 1.00 90.88 97 GLU A C 1
ATOM 939 O O . GLU A 1 97 ? -3.887 11.487 9.478 1.00 90.88 97 GLU A O 1
ATOM 944 N N . GLU A 1 98 ? -3.495 11.596 11.679 1.00 93.62 98 GLU A N 1
ATOM 945 C CA . GLU A 1 98 ? -2.244 12.337 11.536 1.00 93.62 98 GLU A CA 1
ATOM 946 C C . GLU A 1 98 ? -1.176 11.503 10.820 1.00 93.62 98 GLU A C 1
ATOM 948 O O . GLU A 1 98 ? -0.551 11.988 9.872 1.00 93.62 98 GLU A O 1
ATOM 953 N N . ARG A 1 99 ? -1.022 10.225 11.192 1.00 91.19 99 ARG A N 1
ATOM 954 C CA . ARG A 1 99 ? -0.119 9.288 10.503 1.00 91.19 99 ARG A CA 1
ATOM 955 C C . ARG A 1 99 ? -0.502 9.114 9.036 1.00 91.19 99 ARG A C 1
ATOM 957 O O . ARG A 1 99 ? 0.371 9.161 8.172 1.00 91.19 99 ARG A O 1
ATOM 964 N N . GLU A 1 100 ? -1.791 8.982 8.724 1.00 93.06 100 GLU A N 1
ATOM 965 C CA . GLU A 1 100 ? -2.255 8.916 7.335 1.00 93.06 100 GLU A CA 1
ATOM 966 C C . GLU A 1 100 ? -1.964 10.206 6.562 1.00 93.06 100 GLU A C 1
ATOM 968 O O . GLU A 1 100 ? -1.563 10.154 5.396 1.00 93.06 100 GLU A O 1
ATOM 973 N N . ARG A 1 101 ? -2.148 11.378 7.182 1.00 93.69 101 ARG A N 1
ATOM 974 C CA . ARG A 1 101 ? -1.807 12.671 6.567 1.00 93.69 101 ARG A CA 1
ATOM 975 C C . ARG A 1 101 ? -0.309 12.761 6.287 1.00 93.69 101 ARG A C 1
ATOM 977 O O . ARG A 1 101 ? 0.068 13.150 5.180 1.00 93.69 101 ARG A O 1
ATOM 984 N N . GLN A 1 102 ? 0.532 12.358 7.238 1.00 89.38 102 GLN A N 1
ATOM 985 C CA . GLN A 1 102 ? 1.984 12.301 7.060 1.00 89.38 102 GLN A CA 1
ATOM 986 C C . GLN A 1 102 ? 2.366 11.342 5.925 1.00 89.38 102 GLN A C 1
ATOM 988 O O . GLN A 1 102 ? 3.103 11.729 5.018 1.00 89.38 102 GLN A O 1
ATOM 993 N N . GLU A 1 103 ? 1.785 10.141 5.882 1.00 93.44 103 GLU A N 1
ATOM 994 C CA . GLU A 1 103 ? 2.061 9.169 4.824 1.00 93.44 103 GLU A CA 1
ATOM 995 C C . GLU A 1 103 ? 1.616 9.678 3.442 1.00 93.44 103 GLU A C 1
ATOM 997 O O . GLU A 1 103 ? 2.328 9.516 2.447 1.00 93.44 103 GLU A O 1
ATOM 1002 N N . ARG A 1 104 ? 0.461 10.351 3.349 1.00 91.81 104 ARG A N 1
ATOM 1003 C CA . ARG A 1 104 ? 0.005 10.992 2.102 1.00 91.81 104 ARG A CA 1
ATOM 1004 C C . ARG A 1 104 ? 0.985 12.069 1.638 1.00 91.81 104 ARG A C 1
ATOM 1006 O O . ARG A 1 104 ? 1.290 12.131 0.444 1.00 91.81 104 ARG A O 1
ATOM 1013 N N . MET A 1 105 ? 1.501 12.879 2.560 1.00 88.81 105 MET A N 1
ATOM 1014 C CA . MET A 1 105 ? 2.504 13.904 2.260 1.00 88.81 105 MET A CA 1
ATOM 1015 C C . MET A 1 105 ? 3.831 13.290 1.807 1.00 88.81 105 MET A C 1
ATOM 1017 O O . MET A 1 105 ? 4.396 13.739 0.811 1.00 88.81 105 MET A O 1
ATOM 1021 N N . GLU A 1 106 ? 4.303 12.225 2.453 1.00 93.31 106 GLU A N 1
ATOM 1022 C CA . GLU A 1 106 ? 5.500 11.504 2.012 1.00 93.31 106 GLU A CA 1
ATOM 1023 C C . GLU A 1 106 ? 5.321 10.865 0.637 1.00 93.31 106 GLU A C 1
ATOM 1025 O O . GLU A 1 106 ? 6.188 10.990 -0.225 1.00 93.31 106 GLU A O 1
ATOM 1030 N N . ARG A 1 107 ? 4.180 10.212 0.388 1.00 91.44 107 ARG A N 1
ATOM 1031 C CA . ARG A 1 107 ? 3.864 9.638 -0.927 1.00 91.44 107 ARG A CA 1
ATOM 1032 C C . ARG A 1 107 ? 3.857 10.715 -2.009 1.00 91.44 107 ARG A C 1
ATOM 1034 O O . ARG A 1 107 ? 4.334 10.458 -3.114 1.00 91.44 107 ARG A O 1
ATOM 1041 N N . ARG A 1 108 ? 3.350 11.914 -1.707 1.00 94.38 108 ARG A N 1
ATOM 1042 C CA . ARG A 1 108 ? 3.402 13.062 -2.619 1.00 94.38 108 ARG A CA 1
ATOM 1043 C C . ARG A 1 108 ? 4.841 13.516 -2.869 1.00 94.38 108 ARG A C 1
ATOM 1045 O O . ARG A 1 108 ? 5.218 13.615 -4.031 1.00 94.38 108 ARG A O 1
ATOM 1052 N N . ARG A 1 109 ? 5.654 13.687 -1.821 1.00 93.12 109 ARG A N 1
ATOM 1053 C CA . ARG A 1 109 ? 7.080 14.044 -1.945 1.00 93.12 109 ARG A CA 1
ATOM 1054 C C . ARG A 1 109 ? 7.851 13.029 -2.787 1.00 93.12 109 ARG A C 1
ATOM 1056 O O . ARG A 1 109 ? 8.512 13.423 -3.735 1.00 93.12 109 ARG A O 1
ATOM 1063 N N . ARG A 1 110 ? 7.675 11.727 -2.535 1.00 92.00 110 ARG A N 1
ATOM 1064 C CA . ARG A 1 110 ? 8.304 10.651 -3.325 1.00 92.00 110 ARG A CA 1
ATOM 1065 C C . ARG A 1 110 ? 7.875 10.675 -4.793 1.00 92.00 110 ARG A C 1
ATOM 1067 O O . ARG A 1 110 ? 8.673 10.376 -5.671 1.00 92.00 110 ARG A O 1
ATOM 1074 N N . ARG A 1 111 ? 6.611 11.006 -5.085 1.00 90.19 111 ARG A N 1
ATOM 1075 C CA . ARG A 1 111 ? 6.132 11.166 -6.471 1.00 90.19 111 ARG A CA 1
ATOM 1076 C C . ARG A 1 111 ? 6.752 12.386 -7.146 1.00 90.19 111 ARG A C 1
ATOM 1078 O O . ARG A 1 111 ? 7.115 12.297 -8.310 1.00 90.19 111 ARG A O 1
ATOM 1085 N N . GLU A 1 112 ? 6.852 13.506 -6.440 1.00 92.44 112 GLU A N 1
ATOM 1086 C CA . GLU A 1 112 ? 7.483 14.727 -6.952 1.00 92.44 112 GLU A CA 1
ATOM 1087 C C . GLU A 1 112 ? 8.989 14.527 -7.173 1.00 92.44 112 GLU A C 1
ATOM 1089 O O . GLU A 1 112 ? 9.507 14.930 -8.207 1.00 92.44 112 GLU A O 1
ATOM 1094 N N . GLU A 1 113 ? 9.674 13.830 -6.269 1.00 92.00 113 GLU A N 1
ATOM 1095 C CA . GLU A 1 113 ? 11.085 13.460 -6.402 1.00 92.00 113 GLU A CA 1
ATOM 1096 C C . GLU A 1 113 ? 11.327 12.534 -7.599 1.00 92.00 113 GLU A C 1
ATOM 1098 O O . GLU A 1 113 ? 12.193 12.819 -8.418 1.00 92.00 113 GLU A O 1
ATOM 1103 N N . ARG A 1 114 ? 10.497 11.496 -7.778 1.00 90.00 114 ARG A N 1
ATOM 1104 C CA . ARG A 1 114 ? 10.558 10.632 -8.970 1.00 90.00 114 ARG A CA 1
ATOM 1105 C C . ARG A 1 114 ? 10.356 11.412 -10.264 1.00 90.00 114 ARG A C 1
ATOM 1107 O O . ARG A 1 114 ? 11.074 11.177 -11.223 1.00 90.00 114 ARG A O 1
ATOM 1114 N N . LYS A 1 115 ? 9.413 12.360 -10.289 1.00 92.12 115 LYS A N 1
ATOM 1115 C CA . LYS A 1 115 ? 9.204 13.228 -11.458 1.00 92.12 115 LYS A CA 1
ATOM 1116 C C . LYS A 1 115 ? 10.421 14.107 -11.748 1.00 92.12 115 LYS A C 1
ATOM 1118 O O . LYS A 1 115 ? 10.724 14.323 -12.912 1.00 92.12 115 LYS A O 1
ATOM 1123 N N . ARG A 1 116 ? 11.106 14.610 -10.715 1.00 91.81 116 ARG A N 1
ATOM 1124 C CA . ARG A 1 116 ? 12.349 15.382 -10.878 1.00 91.81 116 ARG A CA 1
ATOM 1125 C C . ARG A 1 116 ? 13.477 14.511 -11.425 1.00 91.81 116 ARG A C 1
ATOM 1127 O O . ARG A 1 116 ? 14.125 14.929 -12.370 1.00 91.81 116 ARG A O 1
ATOM 1134 N N . GLN A 1 117 ? 13.654 13.307 -10.882 1.00 87.56 117 GLN A N 1
ATOM 1135 C CA . GLN A 1 117 ? 14.643 12.343 -11.375 1.00 87.56 117 GLN A CA 1
ATOM 1136 C C . GLN A 1 117 ? 14.378 11.970 -12.834 1.00 87.56 117 GLN A C 1
ATOM 1138 O O . GLN A 1 117 ? 15.282 12.027 -13.651 1.00 87.56 117 GLN A O 1
ATOM 1143 N N . GLU A 1 118 ? 13.125 11.683 -13.185 1.00 92.62 118 GLU A N 1
ATOM 1144 C CA . GLU A 1 118 ? 12.742 11.364 -14.560 1.00 92.62 118 GLU A CA 1
ATOM 1145 C C . GLU A 1 118 ? 12.960 12.553 -15.513 1.00 92.62 118 GLU A C 1
ATOM 1147 O O . GLU A 1 118 ? 13.383 12.370 -16.650 1.00 92.62 118 GLU A O 1
ATOM 1152 N N . GLN A 1 119 ? 12.695 13.786 -15.068 1.00 87.25 119 GLN A N 1
ATOM 1153 C CA . GLN A 1 119 ? 13.006 14.986 -15.853 1.00 87.25 119 GLN A CA 1
ATOM 1154 C C . GLN A 1 119 ? 14.512 15.171 -16.046 1.00 87.25 119 GLN A C 1
ATOM 1156 O O . GLN A 1 119 ? 14.938 15.464 -17.158 1.00 87.25 119 GLN A O 1
ATOM 1161 N N . GLU A 1 120 ? 15.303 14.968 -14.995 1.00 92.00 120 GLU A N 1
ATOM 1162 C CA . GLU A 1 120 ? 16.760 15.068 -15.047 1.00 92.00 120 GLU A CA 1
ATOM 1163 C C . GLU A 1 120 ? 17.367 13.980 -15.946 1.00 92.00 120 GLU A C 1
ATOM 1165 O O . GLU A 1 120 ? 18.241 14.271 -16.754 1.00 92.00 120 GLU A O 1
ATOM 1170 N N . GLU A 1 121 ? 16.871 12.743 -15.877 1.00 90.44 121 GLU A N 1
ATOM 1171 C CA . GLU A 1 121 ? 17.274 11.654 -16.774 1.00 90.44 121 GLU A CA 1
ATOM 1172 C C . GLU A 1 121 ? 16.928 11.967 -18.231 1.00 90.44 121 GLU A C 1
ATOM 1174 O O . GLU A 1 121 ? 17.785 11.837 -19.100 1.00 90.44 121 GLU A O 1
ATOM 1179 N N . ARG A 1 122 ? 15.714 12.465 -18.501 1.00 91.25 122 ARG A N 1
ATOM 1180 C CA . ARG A 1 122 ? 15.318 12.904 -19.849 1.00 91.25 122 ARG A CA 1
ATOM 1181 C C . ARG A 1 122 ? 16.181 14.057 -20.361 1.00 91.25 122 ARG A C 1
ATOM 1183 O O . ARG A 1 122 ? 16.425 14.144 -21.560 1.00 91.25 122 ARG A O 1
ATOM 1190 N N . GLU A 1 123 ? 16.606 14.972 -19.493 1.00 92.25 123 GLU A N 1
ATOM 1191 C CA . GLU A 1 123 ? 17.503 16.067 -19.871 1.00 92.25 123 GLU A CA 1
ATOM 1192 C C . GLU A 1 123 ? 18.917 15.553 -20.165 1.00 92.25 123 GLU A C 1
ATOM 1194 O O . GLU A 1 123 ? 19.493 15.923 -21.187 1.00 92.25 123 GLU A O 1
ATOM 1199 N N . ARG A 1 124 ? 19.441 14.642 -19.337 1.00 90.81 124 ARG A N 1
ATOM 1200 C CA . ARG A 1 124 ? 20.729 13.971 -19.575 1.00 90.81 124 ARG A CA 1
ATOM 1201 C C . ARG A 1 124 ? 20.722 13.183 -20.883 1.00 90.81 124 ARG A C 1
ATOM 1203 O O . ARG A 1 124 ? 21.658 13.308 -21.661 1.00 90.81 124 ARG A O 1
ATOM 1210 N N . GLU A 1 125 ? 19.655 12.439 -21.162 1.00 90.94 125 GLU A N 1
ATOM 1211 C CA . GLU A 1 125 ? 19.509 11.687 -22.412 1.00 90.94 125 GLU A CA 1
ATOM 1212 C C . GLU A 1 125 ? 19.462 12.621 -23.630 1.00 90.94 125 GLU A C 1
ATOM 1214 O O . GLU A 1 125 ? 20.114 12.354 -24.638 1.00 90.94 125 GLU A O 1
ATOM 1219 N N . ARG A 1 126 ? 18.760 13.760 -23.535 1.00 90.75 126 ARG A N 1
ATOM 1220 C CA . ARG A 1 126 ? 18.767 14.789 -24.591 1.00 90.75 126 ARG A CA 1
ATOM 1221 C C . ARG A 1 126 ? 20.158 15.372 -24.810 1.00 90.75 126 ARG A C 1
ATOM 1223 O O . ARG A 1 126 ? 20.566 15.527 -25.956 1.00 90.75 126 ARG A O 1
ATOM 1230 N N . GLN A 1 127 ? 20.884 15.682 -23.737 1.00 87.12 127 GLN A N 1
ATOM 1231 C CA . GLN A 1 127 ? 22.255 16.189 -23.832 1.00 87.12 127 GLN A CA 1
ATOM 1232 C C . GLN A 1 127 ? 23.185 15.158 -24.480 1.00 87.12 127 GLN A C 1
ATOM 1234 O O . GLN A 1 127 ? 23.960 15.512 -25.364 1.00 87.12 127 GLN A O 1
ATOM 1239 N N . GLU A 1 128 ? 23.060 13.885 -24.108 1.00 92.31 128 GLU A N 1
ATOM 1240 C CA . GLU A 1 128 ? 23.843 12.798 -24.694 1.00 92.31 128 GLU A CA 1
ATOM 1241 C C . GLU A 1 128 ? 23.500 12.585 -26.178 1.00 92.31 128 GLU A C 1
ATOM 1243 O O . GLU A 1 128 ? 24.396 12.405 -27.003 1.00 92.31 128 GLU A O 1
ATOM 1248 N N . GLN A 1 129 ? 22.220 12.658 -26.556 1.00 86.19 129 GLN A N 1
ATOM 1249 C CA . GLN A 1 129 ? 21.800 12.614 -27.960 1.00 86.19 129 GLN A CA 1
ATOM 1250 C C . GLN A 1 129 ? 22.363 13.797 -28.756 1.00 86.19 129 GLN A C 1
ATOM 1252 O O . GLN A 1 129 ? 22.926 13.595 -29.832 1.00 86.19 129 GLN A O 1
ATOM 1257 N N . GLU A 1 130 ? 22.279 15.018 -28.224 1.00 90.00 130 GLU A N 1
ATOM 1258 C CA . GLU A 1 130 ? 22.869 16.196 -28.863 1.00 90.00 130 GLU A CA 1
ATOM 1259 C C . GLU A 1 130 ? 24.389 16.075 -29.013 1.00 90.00 130 GLU A C 1
ATOM 1261 O O . GLU A 1 130 ? 24.943 16.488 -30.034 1.00 90.00 130 GLU A O 1
ATOM 1266 N N . GLU A 1 131 ? 25.081 15.524 -28.017 1.00 91.56 131 GLU A N 1
ATOM 1267 C CA . GLU A 1 131 ? 26.523 15.297 -28.075 1.00 91.56 131 GLU A CA 1
ATOM 1268 C C . GLU A 1 131 ? 26.874 14.266 -29.150 1.00 91.56 131 GLU A C 1
ATOM 1270 O O . GLU A 1 131 ? 27.690 14.562 -30.026 1.00 91.56 131 GLU A O 1
ATOM 1275 N N . ARG A 1 132 ? 26.177 13.123 -29.182 1.00 90.06 132 ARG A N 1
ATOM 1276 C CA . ARG A 1 132 ? 26.331 12.101 -30.230 1.00 90.06 132 ARG A CA 1
ATOM 1277 C C . ARG A 1 132 ? 26.090 12.681 -31.625 1.00 90.06 132 ARG A C 1
ATOM 1279 O O . ARG A 1 132 ? 26.886 12.452 -32.535 1.00 90.06 132 ARG A O 1
ATOM 1286 N N . GLU A 1 133 ? 25.048 13.494 -31.806 1.00 91.75 133 GLU A N 1
ATOM 1287 C CA . GLU A 1 133 ? 24.789 14.171 -33.081 1.00 91.75 133 GLU A CA 1
ATOM 1288 C C . GLU A 1 133 ? 25.892 15.173 -33.452 1.00 91.75 133 GLU A C 1
ATOM 1290 O O . GLU A 1 133 ? 26.275 15.288 -34.623 1.00 91.75 133 GLU A O 1
ATOM 1295 N N . ARG A 1 134 ? 26.416 15.930 -32.480 1.00 89.62 134 ARG A N 1
ATOM 1296 C CA . ARG A 1 134 ? 27.533 16.862 -32.703 1.00 89.62 134 ARG A CA 1
ATOM 1297 C C . ARG A 1 134 ? 28.790 16.109 -33.122 1.00 89.62 134 ARG A C 1
ATOM 1299 O O . ARG A 1 134 ? 29.443 16.524 -34.085 1.00 89.62 134 ARG A O 1
ATOM 1306 N N . GLU A 1 135 ? 29.110 15.008 -32.455 1.00 88.75 135 GLU A N 1
ATOM 1307 C CA . GLU A 1 135 ? 30.236 14.145 -32.805 1.00 88.75 135 GLU A CA 1
ATOM 1308 C C . GLU A 1 135 ? 30.075 13.556 -34.206 1.00 88.75 135 GLU A C 1
ATOM 1310 O O . GLU A 1 135 ? 30.987 13.672 -35.033 1.00 88.75 135 GLU A O 1
ATOM 1315 N N . GLU A 1 136 ? 28.892 13.037 -34.535 1.00 92.19 136 GLU A N 1
ATOM 1316 C CA . GLU A 1 136 ? 28.608 12.487 -35.858 1.00 92.19 136 GLU A CA 1
ATOM 1317 C C . GLU A 1 136 ? 28.715 13.565 -36.950 1.00 92.19 136 GLU A C 1
ATOM 1319 O O . GLU A 1 136 ? 29.298 13.341 -38.017 1.00 92.19 136 GLU A O 1
ATOM 1324 N N . ARG A 1 137 ? 28.232 14.789 -36.690 1.00 90.62 137 ARG A N 1
ATOM 1325 C CA . ARG A 1 137 ? 28.404 15.936 -37.602 1.00 90.62 137 ARG A CA 1
ATOM 1326 C C . ARG A 1 137 ? 29.879 16.262 -37.823 1.00 90.62 137 ARG A C 1
ATOM 1328 O O . ARG A 1 137 ? 30.287 16.520 -38.964 1.00 90.62 137 ARG A O 1
ATOM 1335 N N . ILE A 1 138 ? 30.690 16.252 -36.764 1.00 89.81 138 ILE A N 1
ATOM 1336 C CA . ILE A 1 138 ? 32.138 16.477 -36.854 1.00 89.81 138 ILE A CA 1
ATOM 1337 C C . ILE A 1 138 ? 32.790 15.362 -37.675 1.00 89.81 138 ILE A C 1
ATOM 1339 O O . ILE A 1 138 ? 33.611 15.645 -38.557 1.00 89.81 138 ILE A O 1
ATOM 1343 N N . GLU A 1 139 ? 32.408 14.109 -37.450 1.00 91.69 139 GLU A N 1
ATOM 1344 C CA . GLU A 1 139 ? 32.952 12.968 -38.174 1.00 91.69 139 GLU A CA 1
ATOM 1345 C C . GLU A 1 139 ? 32.570 12.997 -39.660 1.00 91.69 139 GLU A C 1
ATOM 1347 O O . GLU A 1 139 ? 33.448 12.908 -40.525 1.00 91.69 139 GLU A O 1
ATOM 1352 N N . ARG A 1 140 ? 31.296 13.247 -39.987 1.00 88.88 140 ARG A N 1
ATOM 1353 C CA . ARG A 1 140 ? 30.823 13.453 -41.366 1.00 88.88 140 ARG A CA 1
ATOM 1354 C C . ARG A 1 140 ? 31.604 14.573 -42.055 1.00 88.88 140 ARG A C 1
ATOM 1356 O O . ARG A 1 140 ? 32.026 14.418 -43.204 1.00 88.88 140 ARG A O 1
ATOM 1363 N N . ARG A 1 141 ? 31.878 15.687 -41.362 1.00 91.56 141 ARG A N 1
ATOM 1364 C CA . ARG A 1 141 ? 32.702 16.788 -41.897 1.00 91.56 141 ARG A CA 1
ATOM 1365 C C . ARG A 1 141 ? 34.148 16.351 -42.149 1.00 91.56 141 ARG A C 1
ATOM 1367 O O . ARG A 1 141 ? 34.717 16.715 -43.182 1.00 91.56 141 ARG A O 1
ATOM 1374 N N . ARG A 1 142 ? 34.743 15.554 -41.254 1.00 90.50 142 ARG A N 1
ATOM 1375 C CA . ARG A 1 142 ? 36.088 14.976 -41.435 1.00 90.50 142 ARG A CA 1
ATOM 1376 C C . ARG A 1 142 ? 36.132 14.020 -42.630 1.00 90.50 142 ARG A C 1
ATOM 1378 O O . ARG A 1 142 ? 37.052 14.138 -43.441 1.00 90.50 142 ARG A O 1
ATOM 1385 N N . ARG A 1 143 ? 35.139 13.136 -42.784 1.00 89.00 143 ARG A N 1
ATOM 1386 C CA . ARG A 1 143 ? 35.009 12.210 -43.926 1.00 89.00 143 ARG A CA 1
ATOM 1387 C C . ARG A 1 143 ? 34.892 12.975 -45.248 1.00 89.00 143 ARG A C 1
ATOM 1389 O O . ARG A 1 143 ? 35.734 12.785 -46.120 1.00 89.00 143 ARG A O 1
ATOM 1396 N N . ARG A 1 144 ? 33.980 13.952 -45.340 1.00 90.31 144 ARG A N 1
ATOM 1397 C CA . ARG A 1 144 ? 33.836 14.830 -46.522 1.00 90.31 144 ARG A CA 1
ATOM 1398 C C . ARG A 1 144 ? 35.122 15.583 -46.860 1.00 90.31 144 ARG A C 1
ATOM 1400 O O . ARG A 1 144 ? 35.462 15.735 -48.028 1.00 90.31 144 ARG A O 1
ATOM 1407 N N . ARG A 1 145 ? 35.870 16.060 -45.857 1.00 88.12 145 ARG A N 1
ATOM 1408 C CA . ARG A 1 145 ? 37.161 16.732 -46.087 1.00 88.12 145 ARG A CA 1
ATOM 1409 C C . ARG A 1 145 ? 38.213 15.769 -46.641 1.00 88.12 145 ARG A C 1
ATOM 1411 O O . ARG A 1 145 ? 38.965 16.165 -47.526 1.00 88.12 145 ARG A O 1
ATOM 1418 N N . LYS A 1 146 ? 38.278 14.533 -46.134 1.00 88.81 146 LYS A N 1
ATOM 1419 C CA . LYS A 1 146 ? 39.179 13.491 -46.657 1.00 88.81 146 LYS A CA 1
ATOM 1420 C C . LYS A 1 146 ? 38.811 13.108 -48.091 1.00 88.81 146 LYS A C 1
ATOM 1422 O O . LYS A 1 146 ? 39.696 13.028 -48.932 1.00 88.81 146 LYS A O 1
ATOM 1427 N N . GLU A 1 147 ? 37.526 12.940 -48.377 1.00 88.00 147 GLU A N 1
ATOM 1428 C CA . GLU A 1 147 ? 37.027 12.614 -49.715 1.00 88.00 147 GLU A CA 1
ATOM 1429 C C . GLU A 1 147 ? 37.320 13.725 -50.727 1.00 88.00 147 GLU A C 1
ATOM 1431 O O . GLU A 1 147 ? 37.889 13.454 -51.778 1.00 88.00 147 GLU A O 1
ATOM 1436 N N . ARG A 1 148 ? 37.053 14.991 -50.375 1.00 86.56 148 ARG A N 1
ATOM 1437 C CA . ARG A 1 148 ? 37.413 16.142 -51.221 1.00 86.56 148 ARG A CA 1
ATOM 1438 C C . ARG A 1 148 ? 38.906 16.179 -51.538 1.00 86.56 148 ARG A C 1
ATOM 1440 O O . ARG A 1 148 ? 39.266 16.407 -52.684 1.00 86.56 148 ARG A O 1
ATOM 1447 N N . LYS A 1 149 ? 39.768 15.914 -50.549 1.00 88.00 149 LYS A N 1
ATOM 1448 C CA . LYS A 1 149 ? 41.221 15.834 -50.769 1.00 88.00 149 LYS A CA 1
ATOM 1449 C C . LYS A 1 149 ? 41.600 14.701 -51.727 1.00 88.00 149 LYS A C 1
ATOM 1451 O O . LYS A 1 149 ? 42.435 14.924 -52.592 1.00 88.00 149 LYS A O 1
ATOM 1456 N N . ARG A 1 150 ? 40.978 13.522 -51.598 1.00 87.38 150 ARG A N 1
ATOM 1457 C CA . ARG A 1 150 ? 41.196 12.390 -52.518 1.00 87.38 150 ARG A CA 1
ATOM 1458 C C . ARG A 1 150 ? 40.754 12.728 -53.940 1.00 87.38 150 ARG A C 1
ATOM 1460 O O . ARG A 1 150 ? 41.532 12.543 -54.861 1.00 87.38 150 ARG A O 1
ATOM 1467 N N . GLN A 1 151 ? 39.556 13.289 -54.108 1.00 82.31 151 GLN A N 1
ATOM 1468 C CA . GLN A 1 151 ? 39.055 13.715 -55.419 1.00 82.31 151 GLN A CA 1
ATOM 1469 C C . GLN A 1 151 ? 39.934 14.802 -56.046 1.00 82.31 151 GLN A C 1
ATOM 1471 O O . GLN A 1 151 ? 40.147 14.809 -57.253 1.00 82.31 151 GLN A O 1
ATOM 1476 N N . GLU A 1 152 ? 40.447 15.736 -55.244 1.00 88.94 152 GLU A N 1
ATOM 1477 C CA . GLU A 1 152 ? 41.358 16.771 -55.728 1.00 88.94 152 GLU A CA 1
ATOM 1478 C C . GLU A 1 152 ? 42.711 16.187 -56.154 1.00 88.94 152 GLU A C 1
ATOM 1480 O O . GLU A 1 152 ? 43.211 16.548 -57.216 1.00 88.94 152 GLU A O 1
ATOM 1485 N N . GLN A 1 153 ? 43.278 15.256 -55.378 1.00 82.25 153 GLN A N 1
ATOM 1486 C CA . GLN A 1 153 ? 44.490 14.523 -55.760 1.00 82.25 153 GLN A CA 1
ATOM 1487 C C . GLN A 1 153 ? 44.277 13.725 -57.046 1.00 82.25 153 GLN A C 1
ATOM 1489 O O . GLN A 1 153 ? 45.063 13.862 -57.975 1.00 82.25 153 GLN A O 1
ATOM 1494 N N . GLU A 1 154 ? 43.174 12.986 -57.154 1.00 89.12 154 GLU A N 1
ATOM 1495 C CA . GLU A 1 154 ? 42.855 12.211 -58.352 1.00 89.12 154 GLU A CA 1
ATOM 1496 C C . GLU A 1 154 ? 42.672 13.110 -59.585 1.00 89.12 154 GLU A C 1
ATOM 1498 O O . GLU A 1 154 ? 43.159 12.789 -60.666 1.00 89.12 154 GLU A O 1
ATOM 1503 N N . LYS A 1 155 ? 42.016 14.270 -59.444 1.00 88.31 155 LYS A N 1
ATOM 1504 C CA . LYS A 1 155 ? 41.900 15.249 -60.537 1.00 88.31 155 LYS A CA 1
ATOM 1505 C C . LYS A 1 155 ? 43.260 15.795 -60.962 1.00 88.31 155 LYS A C 1
ATOM 1507 O O . LYS A 1 155 ? 43.497 15.917 -62.161 1.00 88.31 155 LYS A O 1
ATOM 1512 N N . ARG A 1 156 ? 44.145 16.105 -60.008 1.00 85.19 156 ARG A N 1
ATOM 1513 C CA . ARG A 1 156 ? 45.514 16.559 -60.300 1.00 85.19 156 ARG A CA 1
ATOM 1514 C C . ARG A 1 156 ? 46.314 15.474 -61.021 1.00 85.19 156 ARG A C 1
ATOM 1516 O O . ARG A 1 156 ? 46.894 15.763 -62.058 1.00 85.19 156 ARG A O 1
ATOM 1523 N N . GLU A 1 157 ? 46.263 14.231 -60.544 1.00 88.44 157 GLU A N 1
ATOM 1524 C CA . GLU A 1 157 ? 46.923 13.092 -61.195 1.00 88.44 157 GLU A CA 1
ATOM 1525 C C . GLU A 1 157 ? 46.367 12.823 -62.599 1.00 88.44 157 GLU A C 1
ATOM 1527 O O . GLU A 1 157 ? 47.128 12.542 -63.522 1.00 88.44 157 GLU A O 1
ATOM 1532 N N . ARG A 1 158 ? 45.046 12.928 -62.802 1.00 85.31 158 ARG A N 1
ATOM 1533 C CA . ARG A 1 158 ? 44.434 12.801 -64.135 1.00 85.31 158 ARG A CA 1
ATOM 1534 C C . ARG A 1 158 ? 44.933 13.888 -65.085 1.00 85.31 158 ARG A C 1
ATOM 1536 O O . ARG A 1 158 ? 45.321 13.555 -66.198 1.00 85.31 158 ARG A O 1
ATOM 1543 N N . GLN A 1 159 ? 44.967 15.145 -64.640 1.00 82.06 159 GLN A N 1
ATOM 1544 C CA . GLN A 1 159 ? 45.490 16.260 -65.437 1.00 82.06 159 GLN A CA 1
ATOM 1545 C C . GLN A 1 159 ? 46.978 16.094 -65.756 1.00 82.06 159 GLN A C 1
ATOM 1547 O O . GLN A 1 159 ? 47.406 16.408 -66.860 1.00 82.06 159 GLN A O 1
ATOM 1552 N N . GLU A 1 160 ? 47.774 15.591 -64.814 1.00 86.06 160 GLU A N 1
ATOM 1553 C CA . GLU A 1 160 ? 49.195 15.323 -65.038 1.00 86.06 160 GLU A CA 1
ATOM 1554 C C . GLU A 1 160 ? 49.401 14.198 -66.059 1.00 86.06 160 GLU A C 1
ATOM 1556 O O . GLU A 1 160 ? 50.154 14.369 -67.015 1.00 86.06 160 GLU A O 1
ATOM 1561 N N . ARG A 1 161 ? 48.656 13.091 -65.939 1.00 82.81 161 ARG A N 1
ATOM 1562 C CA . ARG A 1 161 ? 48.673 11.997 -66.927 1.00 82.81 161 ARG A CA 1
ATOM 1563 C C . ARG A 1 161 ? 48.203 12.451 -68.307 1.00 82.81 161 ARG A C 1
ATOM 1565 O O . ARG A 1 161 ? 48.694 11.945 -69.311 1.00 82.81 161 ARG A O 1
ATOM 1572 N N . GLU A 1 162 ? 47.231 13.354 -68.372 1.00 86.31 162 GLU A N 1
ATOM 1573 C CA . GLU A 1 162 ? 46.745 13.931 -69.627 1.00 86.31 162 GLU A CA 1
ATOM 1574 C C . GLU A 1 162 ? 47.815 14.811 -70.278 1.00 86.31 162 GLU A C 1
ATOM 1576 O O . GLU A 1 162 ? 48.153 14.574 -71.435 1.00 86.31 162 GLU A O 1
ATOM 1581 N N . ARG A 1 163 ? 48.451 15.708 -69.513 1.00 83.94 163 ARG A N 1
ATOM 1582 C CA . ARG A 1 163 ? 49.599 16.504 -69.982 1.00 83.94 163 ARG A CA 1
ATOM 1583 C C . ARG A 1 163 ? 50.750 15.624 -70.462 1.00 83.94 163 ARG A C 1
ATOM 1585 O O . ARG A 1 163 ? 51.310 15.877 -71.522 1.00 83.94 163 ARG A O 1
ATOM 1592 N N . GLU A 1 164 ? 51.077 14.559 -69.732 1.00 85.94 164 GLU A N 1
ATOM 1593 C CA . GLU A 1 164 ? 52.131 13.622 -70.135 1.00 85.94 164 GLU A CA 1
ATOM 1594 C C . GLU A 1 164 ? 51.764 12.879 -71.433 1.00 85.94 164 GLU A C 1
ATOM 1596 O O . GLU A 1 164 ? 52.612 12.653 -72.299 1.00 85.94 164 GLU A O 1
ATOM 1601 N N . ARG A 1 165 ? 50.490 12.503 -71.609 1.00 84.56 165 ARG A N 1
ATOM 1602 C CA . ARG A 1 165 ? 49.996 11.900 -72.857 1.00 84.56 165 ARG A CA 1
ATOM 1603 C C . ARG A 1 165 ? 50.082 12.878 -74.023 1.00 84.56 165 ARG A C 1
ATOM 1605 O O . ARG A 1 165 ? 50.547 12.479 -75.089 1.00 84.56 165 ARG A O 1
ATOM 1612 N N . GLU A 1 166 ? 49.665 14.124 -73.830 1.00 83.12 166 GLU A N 1
ATOM 1613 C CA . GLU A 1 166 ? 49.766 15.177 -74.843 1.00 83.12 166 GLU A CA 1
ATOM 1614 C C . GLU A 1 166 ? 51.223 15.430 -75.235 1.00 83.12 166 GLU A C 1
ATOM 1616 O O . GLU A 1 166 ? 51.540 15.400 -76.423 1.00 83.12 166 GLU A O 1
ATOM 1621 N N . GLU A 1 167 ? 52.130 15.543 -74.262 1.00 85.94 167 GLU A N 1
ATOM 1622 C CA . GLU A 1 167 ? 53.563 15.716 -74.515 1.00 85.94 167 GLU A CA 1
ATOM 1623 C C . GLU A 1 167 ? 54.149 14.517 -75.282 1.00 85.94 167 GLU A C 1
ATOM 1625 O O . GLU A 1 167 ? 54.912 14.682 -76.239 1.00 85.94 167 GLU A O 1
ATOM 1630 N N . ARG A 1 168 ? 53.760 13.283 -74.929 1.00 83.31 168 ARG A N 1
ATOM 1631 C CA . ARG A 1 168 ? 54.161 12.073 -75.671 1.00 83.31 168 ARG A CA 1
ATOM 1632 C C . ARG A 1 168 ? 53.654 12.101 -77.116 1.00 83.31 168 ARG A C 1
ATOM 1634 O O . ARG A 1 168 ? 54.403 11.726 -78.024 1.00 83.31 168 ARG A O 1
ATOM 1641 N N . ILE A 1 169 ? 52.415 12.542 -77.342 1.00 83.25 169 ILE A N 1
ATOM 1642 C CA . ILE A 1 169 ? 51.823 12.668 -78.682 1.00 83.25 169 ILE A CA 1
ATOM 1643 C C . ILE A 1 169 ? 52.530 13.767 -79.483 1.00 83.25 169 ILE A C 1
ATOM 1645 O O . ILE A 1 169 ? 52.894 13.535 -80.636 1.00 83.25 169 ILE A O 1
ATOM 1649 N N . GLU A 1 170 ? 52.796 14.926 -78.888 1.00 82.62 170 GLU A N 1
ATOM 1650 C CA . GLU A 1 170 ? 53.515 16.027 -79.530 1.00 82.62 170 GLU A CA 1
ATOM 1651 C C . GLU A 1 170 ? 54.951 15.626 -79.885 1.00 82.62 170 GLU A C 1
ATOM 1653 O O . GLU A 1 170 ? 55.395 15.807 -81.020 1.00 82.62 170 GLU A O 1
ATOM 1658 N N . LYS A 1 171 ? 55.668 14.975 -78.963 1.00 81.38 171 LYS A N 1
ATOM 1659 C CA . LYS A 1 171 ? 57.019 14.454 -79.207 1.00 81.38 171 LYS A CA 1
ATOM 1660 C C . LYS A 1 171 ? 57.036 13.422 -80.333 1.00 81.38 171 LYS A C 1
ATOM 1662 O O . LYS A 1 171 ? 57.981 13.401 -81.125 1.00 81.38 171 LYS A O 1
ATOM 1667 N N . ARG A 1 172 ? 56.002 12.581 -80.435 1.00 82.62 172 ARG A N 1
ATOM 1668 C CA . ARG A 1 172 ? 55.829 11.641 -81.552 1.00 82.62 172 ARG A CA 1
ATOM 1669 C C . ARG A 1 172 ? 55.574 12.379 -82.867 1.00 82.62 172 ARG A C 1
ATOM 1671 O O . ARG A 1 172 ? 56.290 12.109 -83.826 1.00 82.62 172 ARG A O 1
ATOM 1678 N N . ARG A 1 173 ? 54.654 13.348 -82.895 1.00 80.94 173 ARG A N 1
ATOM 1679 C CA . ARG A 1 173 ? 54.383 14.186 -84.079 1.00 80.94 173 ARG A CA 1
ATOM 1680 C C . ARG A 1 173 ? 55.632 14.922 -84.549 1.00 80.94 173 ARG A C 1
ATOM 1682 O O . ARG A 1 173 ? 55.953 14.869 -85.726 1.00 80.94 173 ARG A O 1
ATOM 1689 N N . ARG A 1 174 ? 56.403 15.512 -83.634 1.00 77.00 174 ARG A N 1
ATOM 1690 C CA . ARG A 1 174 ? 57.662 16.206 -83.947 1.00 77.00 174 ARG A CA 1
ATOM 1691 C C . ARG A 1 174 ? 58.733 15.263 -84.502 1.00 77.00 174 ARG A C 1
ATOM 1693 O O . ARG A 1 174 ? 59.518 15.658 -85.360 1.00 77.00 174 ARG A O 1
ATOM 1700 N N . ARG A 1 175 ? 58.784 14.014 -84.023 1.00 75.62 175 ARG A N 1
ATOM 1701 C CA . ARG A 1 175 ? 59.662 12.969 -84.581 1.00 75.62 175 ARG A CA 1
ATOM 1702 C C . ARG A 1 175 ? 59.211 12.536 -85.973 1.00 75.62 175 ARG A C 1
ATOM 1704 O O . ARG A 1 175 ? 60.057 12.383 -86.843 1.00 75.62 175 ARG A O 1
ATOM 1711 N N . GLU A 1 176 ? 57.913 12.346 -86.184 1.00 77.44 176 GLU A N 1
ATOM 1712 C CA . GLU A 1 176 ? 57.344 11.999 -87.492 1.00 77.44 176 GLU A CA 1
ATOM 1713 C C . GLU A 1 176 ? 57.520 13.142 -88.503 1.00 77.44 176 GLU A C 1
ATOM 1715 O O . GLU A 1 176 ? 57.913 12.891 -89.636 1.00 77.44 176 GLU A O 1
ATOM 1720 N N . GLU A 1 177 ? 57.340 14.397 -88.090 1.00 77.62 177 GLU A N 1
ATOM 1721 C CA . GLU A 1 177 ? 57.591 15.575 -88.923 1.00 77.62 177 GLU A CA 1
ATOM 1722 C C . GLU A 1 177 ? 59.077 15.718 -89.269 1.00 77.62 177 GLU A C 1
ATOM 1724 O O . GLU A 1 177 ? 59.410 15.951 -90.427 1.00 77.62 177 GLU A O 1
ATOM 1729 N N . ARG A 1 178 ? 59.988 15.508 -88.306 1.00 73.44 178 ARG A N 1
ATOM 1730 C CA . ARG A 1 178 ? 61.430 15.452 -88.598 1.00 73.44 178 ARG A CA 1
ATOM 1731 C C . ARG A 1 178 ? 61.762 14.357 -89.604 1.00 73.44 178 ARG A C 1
ATOM 1733 O O . ARG A 1 178 ? 62.499 14.632 -90.537 1.00 73.44 178 ARG A O 1
ATOM 1740 N N . LYS A 1 179 ? 61.194 13.157 -89.450 1.00 72.12 179 LYS A N 1
ATOM 1741 C CA . LYS A 1 179 ? 61.386 12.057 -90.406 1.00 72.12 179 LYS A CA 1
ATOM 1742 C C . LYS A 1 179 ? 60.844 12.395 -91.794 1.00 72.12 179 LYS A C 1
ATOM 1744 O O . LYS A 1 179 ? 61.498 12.065 -92.770 1.00 72.12 179 LYS A O 1
ATOM 1749 N N . ARG A 1 180 ? 59.689 13.064 -91.889 1.00 74.06 180 ARG A N 1
ATOM 1750 C CA . ARG A 1 180 ? 59.135 13.529 -93.171 1.00 74.06 180 ARG A CA 1
ATOM 1751 C C . ARG A 1 180 ? 60.020 14.579 -93.826 1.00 74.06 180 ARG A C 1
ATOM 1753 O O . ARG A 1 180 ? 60.304 14.450 -95.003 1.00 74.06 180 ARG A O 1
ATOM 1760 N N . ARG A 1 181 ? 60.500 15.567 -93.065 1.00 71.25 181 ARG A N 1
ATOM 1761 C CA . ARG A 1 181 ? 61.439 16.576 -93.580 1.00 71.25 181 ARG A CA 1
ATOM 1762 C C . ARG A 1 181 ? 62.753 15.943 -94.028 1.00 71.25 181 ARG A C 1
ATOM 1764 O O . ARG A 1 181 ? 63.246 16.294 -95.084 1.00 71.25 181 ARG A O 1
ATOM 1771 N N . GLU A 1 182 ? 63.280 14.985 -93.270 1.00 72.38 182 GLU A N 1
ATOM 1772 C CA . GLU A 1 182 ? 64.497 14.254 -93.637 1.00 72.38 182 GLU A CA 1
ATOM 1773 C C . GLU A 1 182 ? 64.276 13.362 -94.872 1.00 72.38 182 GLU A C 1
ATOM 1775 O O . GLU A 1 182 ? 65.163 13.250 -95.709 1.00 72.38 182 GLU A O 1
ATOM 1780 N N . GLN A 1 183 ? 63.092 12.760 -95.033 1.00 68.62 183 GLN A N 1
ATOM 1781 C CA . GLN A 1 183 ? 62.719 12.044 -96.257 1.00 68.62 183 GLN A CA 1
ATOM 1782 C C . GLN A 1 183 ? 62.571 12.987 -97.452 1.00 68.62 183 GLN A C 1
ATOM 1784 O O . GLN A 1 183 ? 63.109 12.679 -98.504 1.00 68.62 183 GLN A O 1
ATOM 1789 N N . GLU A 1 184 ? 61.909 14.136 -97.299 1.00 71.75 184 GLU A N 1
ATOM 1790 C CA . GLU A 1 184 ? 61.796 15.147 -98.359 1.00 71.75 184 GLU A CA 1
ATOM 1791 C C . GLU A 1 184 ? 63.159 15.741 -98.732 1.00 71.75 184 GLU A C 1
ATOM 1793 O O . GLU A 1 184 ? 63.400 16.037 -99.898 1.00 71.75 184 GLU A O 1
ATOM 1798 N N . GLU A 1 185 ? 64.062 15.919 -97.768 1.00 71.31 185 GLU A N 1
ATOM 1799 C CA . GLU A 1 185 ? 65.417 16.416 -98.006 1.00 71.31 185 GLU A CA 1
ATOM 1800 C C . GLU A 1 185 ? 66.273 15.362 -98.718 1.00 71.31 185 GLU A C 1
ATOM 1802 O O . GLU A 1 185 ? 66.928 15.686 -99.703 1.00 71.31 185 GLU A O 1
ATOM 1807 N N . ARG A 1 186 ? 66.170 14.085 -98.323 1.00 67.88 186 ARG A N 1
ATOM 1808 C CA . ARG A 1 186 ? 66.782 12.965 -99.058 1.00 67.88 186 ARG A CA 1
ATOM 1809 C C . ARG A 1 186 ? 66.203 12.810 -100.462 1.00 67.88 186 ARG A C 1
ATOM 1811 O O . ARG A 1 186 ? 66.959 12.570 -101.390 1.00 67.88 186 ARG A O 1
ATOM 1818 N N . GLU A 1 187 ? 64.895 12.982 -100.639 1.00 71.00 187 GLU A N 1
ATOM 1819 C CA . GLU A 1 187 ? 64.246 12.923 -101.952 1.00 71.00 187 GLU A CA 1
ATOM 1820 C C . GLU A 1 187 ? 64.641 14.129 -102.821 1.00 71.00 187 GLU A C 1
ATOM 1822 O O . GLU A 1 187 ? 64.801 13.993 -104.030 1.00 71.00 187 GLU A O 1
ATOM 1827 N N . ARG A 1 188 ? 64.864 15.310 -102.229 1.00 68.69 188 ARG A N 1
ATOM 1828 C CA . ARG A 1 188 ? 65.438 16.470 -102.931 1.00 68.69 188 ARG A CA 1
ATOM 1829 C C . ARG A 1 188 ? 66.896 16.254 -103.305 1.00 68.69 188 ARG A C 1
ATOM 1831 O O . ARG A 1 188 ? 67.248 16.577 -104.430 1.00 68.69 188 ARG A O 1
ATOM 1838 N N . GLU A 1 189 ? 67.721 15.700 -102.420 1.00 67.44 189 GLU A N 1
ATOM 1839 C CA . GLU A 1 189 ? 69.101 15.325 -102.752 1.00 67.44 189 GLU A CA 1
ATOM 1840 C C . GLU A 1 189 ? 69.142 14.233 -103.823 1.00 67.44 189 GLU A C 1
ATOM 1842 O O . GLU A 1 189 ? 70.007 14.266 -104.692 1.00 67.44 189 GLU A O 1
ATOM 1847 N N . GLU A 1 190 ? 68.214 13.277 -103.800 1.00 68.12 190 GLU A N 1
ATOM 1848 C CA . GLU A 1 190 ? 68.110 12.235 -104.820 1.00 68.12 190 GLU A CA 1
ATOM 1849 C C . GLU A 1 190 ? 67.642 12.814 -106.158 1.00 68.12 190 GLU A C 1
ATOM 1851 O O . GLU A 1 190 ? 68.223 12.489 -107.188 1.00 68.12 190 GLU A O 1
ATOM 1856 N N . ARG A 1 191 ? 66.683 13.749 -106.157 1.00 65.25 191 ARG A N 1
ATOM 1857 C CA . ARG A 1 191 ? 66.287 14.501 -107.359 1.00 65.25 191 ARG A CA 1
ATOM 1858 C C . ARG A 1 191 ? 67.400 15.415 -107.867 1.00 65.25 191 ARG A C 1
ATOM 1860 O O . ARG A 1 191 ? 67.584 15.492 -109.071 1.00 65.25 191 ARG A O 1
ATOM 1867 N N . GLU A 1 192 ? 68.174 16.062 -106.997 1.00 68.12 192 GLU A N 1
ATOM 1868 C CA . GLU A 1 192 ? 69.330 16.874 -107.403 1.00 68.12 192 GLU A CA 1
ATOM 1869 C C . GLU A 1 192 ? 70.471 15.988 -107.924 1.00 68.12 192 GLU A C 1
ATOM 1871 O O . GLU A 1 192 ? 71.145 16.354 -108.885 1.00 68.12 192 GLU A O 1
ATOM 1876 N N . ARG A 1 193 ? 70.675 14.794 -107.350 1.00 65.75 193 ARG A N 1
ATOM 1877 C CA . ARG A 1 193 ? 71.592 13.785 -107.898 1.00 65.75 193 ARG A CA 1
ATOM 1878 C C . ARG A 1 193 ? 71.118 13.294 -109.256 1.00 65.75 193 ARG A C 1
ATOM 1880 O O . ARG A 1 193 ? 71.938 13.248 -110.160 1.00 65.75 193 ARG A O 1
ATOM 1887 N N . GLN A 1 194 ? 69.832 12.993 -109.416 1.00 62.09 194 GLN A N 1
ATOM 1888 C CA . GLN A 1 194 ? 69.258 12.595 -110.700 1.00 62.09 194 GLN A CA 1
ATOM 1889 C C . GLN A 1 194 ? 69.333 13.728 -111.726 1.00 62.09 194 GLN A C 1
ATOM 1891 O O . GLN A 1 194 ? 69.693 13.455 -112.858 1.00 62.09 194 GLN A O 1
ATOM 1896 N N . GLU A 1 195 ? 69.103 14.990 -111.351 1.00 65.50 195 GLU A N 1
ATOM 1897 C CA . GLU A 1 195 ? 69.224 16.145 -112.254 1.00 65.50 195 GLU A CA 1
ATOM 1898 C C . GLU A 1 195 ? 70.693 16.448 -112.601 1.00 65.50 195 GLU A C 1
ATOM 1900 O O . GLU A 1 195 ? 71.002 16.806 -113.736 1.00 65.50 195 GLU A O 1
ATOM 1905 N N . ARG A 1 196 ? 71.634 16.261 -111.664 1.00 63.31 196 ARG A N 1
ATOM 1906 C CA . ARG A 1 196 ? 73.076 16.299 -111.967 1.00 63.31 196 ARG A CA 1
ATOM 1907 C C . ARG A 1 196 ? 73.482 15.155 -112.881 1.00 63.31 196 ARG A C 1
ATOM 1909 O O . ARG A 1 196 ? 74.255 15.391 -113.798 1.00 63.31 196 ARG A O 1
ATOM 1916 N N . GLU A 1 197 ? 72.956 13.956 -112.664 1.00 60.91 197 GLU A N 1
ATOM 1917 C CA . GLU A 1 197 ? 73.221 12.791 -113.505 1.00 60.91 197 GLU A CA 1
ATOM 1918 C C . GLU A 1 197 ? 72.553 12.932 -114.883 1.00 60.91 197 GLU A C 1
ATOM 1920 O O . GLU A 1 197 ? 73.128 12.498 -115.873 1.00 60.91 197 GLU A O 1
ATOM 1925 N N . GLU A 1 198 ? 71.402 13.605 -114.995 1.00 63.41 198 GLU A N 1
ATOM 1926 C CA . GLU A 1 198 ? 70.757 13.950 -116.268 1.00 63.41 198 GLU A CA 1
ATOM 1927 C C . GLU A 1 198 ? 71.521 15.045 -117.013 1.00 63.41 198 GLU A C 1
ATOM 1929 O O . GLU A 1 198 ? 71.748 14.905 -118.209 1.00 63.41 198 GLU A O 1
ATOM 1934 N N . ARG A 1 199 ? 72.000 16.088 -116.323 1.00 59.91 199 ARG A N 1
ATOM 1935 C CA . ARG A 1 199 ? 72.869 17.116 -116.924 1.00 59.91 199 ARG A CA 1
ATOM 1936 C C . ARG A 1 199 ? 74.221 16.542 -117.338 1.00 59.91 199 ARG A C 1
ATOM 1938 O O . ARG A 1 199 ? 74.729 16.890 -118.400 1.00 59.91 199 ARG A O 1
ATOM 1945 N N . GLU A 1 200 ? 74.779 15.626 -116.548 1.00 60.47 200 GLU A N 1
ATOM 1946 C CA . GLU A 1 200 ? 75.997 14.898 -116.901 1.00 60.47 200 GLU A CA 1
ATOM 1947 C C . GLU A 1 200 ? 75.734 13.895 -118.036 1.00 60.47 200 GLU A C 1
ATOM 1949 O O . GLU A 1 200 ? 76.590 13.725 -118.899 1.00 60.47 200 GLU A O 1
ATOM 1954 N N . ARG A 1 201 ? 74.542 13.284 -118.119 1.00 60.47 201 ARG A N 1
ATOM 1955 C CA . ARG A 1 201 ? 74.112 12.476 -119.274 1.00 60.47 201 ARG A CA 1
ATOM 1956 C C . ARG A 1 201 ? 73.880 13.322 -120.520 1.00 60.47 201 ARG A C 1
ATOM 1958 O O . ARG A 1 201 ? 74.299 12.877 -121.573 1.00 60.47 201 ARG A O 1
ATOM 1965 N N . GLU A 1 202 ? 73.311 14.521 -120.443 1.00 61.09 202 GLU A N 1
ATOM 1966 C CA . GLU A 1 202 ? 73.140 15.427 -121.592 1.00 61.09 202 GLU A CA 1
ATOM 1967 C C . GLU A 1 202 ? 74.486 15.977 -122.095 1.00 61.09 202 GLU A C 1
ATOM 1969 O O . GLU A 1 202 ? 74.706 16.109 -123.304 1.00 61.09 202 GLU A O 1
ATOM 1974 N N . GLU A 1 203 ? 75.420 16.266 -121.185 1.00 59.69 203 GLU A N 1
ATOM 1975 C CA . GLU A 1 203 ? 76.776 16.700 -121.530 1.00 59.69 203 GLU A CA 1
ATOM 1976 C C . GLU A 1 203 ? 77.606 15.536 -122.101 1.00 59.69 203 GLU A C 1
ATOM 1978 O O . GLU A 1 203 ? 78.271 15.694 -123.134 1.00 59.69 203 GLU A O 1
ATOM 1983 N N . ARG A 1 204 ? 77.466 14.332 -121.523 1.00 58.22 204 ARG A N 1
ATOM 1984 C CA . ARG A 1 204 ? 78.011 13.090 -122.086 1.00 58.22 204 ARG A CA 1
ATOM 1985 C C . ARG A 1 204 ? 77.356 12.744 -123.418 1.00 58.22 204 ARG A C 1
ATOM 1987 O O . ARG A 1 204 ? 78.085 12.378 -124.318 1.00 58.22 204 ARG A O 1
ATOM 1994 N N . GLU A 1 205 ? 76.058 12.944 -123.633 1.00 59.38 205 GLU A N 1
ATOM 1995 C CA . GLU A 1 205 ? 75.364 12.638 -124.896 1.00 59.38 205 GLU A CA 1
ATOM 1996 C C . GLU A 1 205 ? 75.710 13.653 -126.007 1.00 59.38 205 GLU A C 1
ATOM 1998 O O . GLU A 1 205 ? 75.800 13.293 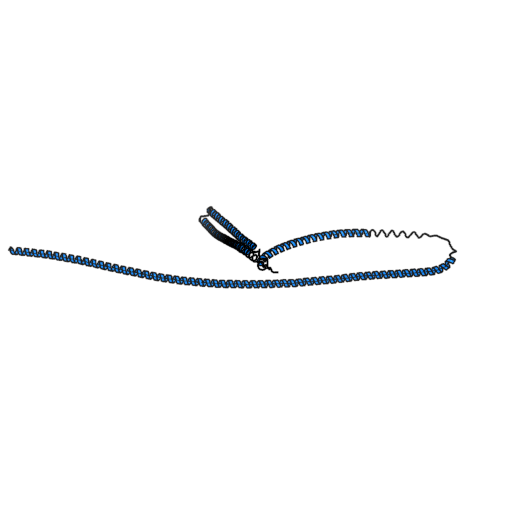-127.189 1.00 59.38 205 GLU A O 1
ATOM 2003 N N . ARG A 1 206 ? 76.036 14.908 -125.653 1.00 58.69 206 ARG A N 1
ATOM 2004 C CA . ARG A 1 206 ? 76.654 15.880 -126.577 1.00 58.69 206 ARG A CA 1
ATOM 2005 C C . ARG A 1 206 ? 78.092 15.511 -126.953 1.00 58.69 206 ARG A C 1
ATOM 2007 O O . ARG A 1 206 ? 78.451 15.656 -128.125 1.00 58.69 206 ARG A O 1
ATOM 2014 N N . GLN A 1 207 ? 78.898 15.007 -126.016 1.00 55.22 207 GLN A N 1
ATOM 2015 C CA . GLN A 1 207 ? 80.236 14.477 -126.317 1.00 55.22 207 GLN A CA 1
ATOM 2016 C C . GLN A 1 207 ? 80.171 13.137 -127.079 1.00 55.22 207 GLN A C 1
ATOM 2018 O O . GLN A 1 207 ? 80.918 12.932 -128.037 1.00 55.22 207 GLN A O 1
ATOM 2023 N N . GLU A 1 208 ? 79.206 12.273 -126.768 1.00 55.81 208 GLU A N 1
ATOM 2024 C CA . GLU A 1 208 ? 79.013 10.952 -127.370 1.00 55.81 208 GLU A CA 1
ATOM 2025 C C . GLU A 1 208 ? 78.420 11.053 -128.785 1.00 55.81 208 GLU A C 1
ATOM 2027 O O . GLU A 1 208 ? 78.732 10.222 -129.633 1.00 55.81 208 GLU A O 1
ATOM 2032 N N . ARG A 1 209 ? 77.669 12.112 -129.133 1.00 56.06 209 ARG A N 1
ATOM 2033 C CA . ARG A 1 209 ? 77.324 12.424 -130.540 1.00 56.06 209 ARG A CA 1
ATOM 2034 C C . ARG A 1 209 ? 78.544 12.801 -131.391 1.00 56.06 209 ARG A C 1
ATOM 2036 O O . ARG A 1 209 ? 78.541 12.530 -132.594 1.00 56.06 209 ARG A O 1
ATOM 2043 N N . MET A 1 210 ? 79.585 13.384 -130.795 1.00 51.44 210 MET A N 1
ATOM 2044 C CA . MET A 1 210 ? 80.860 13.673 -131.470 1.00 51.44 210 MET A CA 1
ATOM 2045 C C . MET A 1 210 ? 81.775 12.436 -131.519 1.00 51.44 210 MET A C 1
ATOM 2047 O O . MET A 1 210 ? 82.442 12.208 -132.531 1.00 51.44 210 MET A O 1
ATOM 2051 N N . GLU A 1 211 ? 81.742 11.576 -130.497 1.00 54.12 211 GLU A N 1
ATOM 2052 C CA . GLU A 1 211 ? 82.543 10.344 -130.432 1.00 54.12 211 GLU A CA 1
ATOM 2053 C C . GLU A 1 211 ? 81.921 9.140 -131.168 1.00 54.12 211 GLU A C 1
ATOM 2055 O O . GLU A 1 211 ? 82.657 8.341 -131.750 1.00 54.12 211 GLU A O 1
ATOM 2060 N N . ARG A 1 212 ? 80.586 9.033 -131.287 1.00 51.22 212 ARG A N 1
ATOM 2061 C CA . ARG A 1 212 ? 79.881 8.000 -132.089 1.00 51.22 212 ARG A CA 1
ATOM 2062 C C . ARG A 1 212 ? 80.131 8.113 -133.591 1.00 51.22 212 ARG A C 1
ATOM 2064 O O . ARG A 1 212 ? 79.922 7.141 -134.317 1.00 51.22 212 ARG A O 1
ATOM 2071 N N . ARG A 1 213 ? 80.626 9.257 -134.075 1.00 53.00 213 ARG A N 1
ATOM 2072 C CA . ARG A 1 213 ? 81.122 9.407 -135.455 1.00 53.00 213 ARG A CA 1
ATOM 2073 C C . ARG A 1 213 ? 82.549 8.861 -135.627 1.00 53.00 213 ARG A C 1
ATOM 2075 O O . ARG A 1 213 ? 82.957 8.600 -136.755 1.00 53.00 213 ARG A O 1
ATOM 2082 N N . ARG A 1 214 ? 83.281 8.641 -134.526 1.00 50.34 214 ARG A N 1
ATOM 2083 C CA . ARG A 1 214 ? 84.669 8.149 -134.497 1.00 50.34 214 ARG A CA 1
ATOM 2084 C C . ARG A 1 214 ? 84.773 6.675 -134.062 1.00 50.34 214 ARG A C 1
ATOM 2086 O O . ARG A 1 214 ? 85.524 5.934 -134.680 1.00 50.34 214 ARG A O 1
ATOM 2093 N N . ARG A 1 215 ? 83.934 6.215 -133.122 1.00 46.91 215 ARG A N 1
ATOM 2094 C CA . ARG A 1 215 ? 83.912 4.832 -132.587 1.00 46.91 215 ARG A CA 1
ATOM 2095 C C . ARG A 1 215 ? 83.066 3.821 -133.372 1.00 46.91 215 ARG A C 1
ATOM 2097 O O . ARG A 1 215 ? 83.074 2.640 -133.062 1.00 46.91 215 ARG A O 1
ATOM 2104 N N . ARG A 1 216 ? 82.385 4.225 -134.453 1.00 49.84 216 ARG A N 1
ATOM 2105 C CA . ARG A 1 216 ? 81.722 3.275 -135.380 1.00 49.84 216 ARG A CA 1
ATOM 2106 C C . ARG A 1 216 ? 82.705 2.527 -136.296 1.00 49.84 216 ARG A C 1
ATOM 2108 O O . ARG A 1 216 ? 82.271 1.774 -137.165 1.00 49.84 216 ARG A O 1
ATOM 2115 N N . ARG A 1 217 ? 84.010 2.764 -136.122 1.00 41.59 217 ARG A N 1
ATOM 2116 C CA . ARG A 1 217 ? 85.096 2.157 -136.899 1.00 41.59 217 ARG A CA 1
ATOM 2117 C C . ARG A 1 217 ? 86.019 1.251 -136.078 1.00 41.59 217 ARG A C 1
ATOM 2119 O O . ARG A 1 217 ? 86.823 0.556 -136.682 1.00 41.59 217 ARG A O 1
ATOM 2126 N N . GLU A 1 218 ? 85.857 1.201 -134.761 1.00 43.75 218 GLU A N 1
ATOM 2127 C CA . GLU A 1 218 ? 86.684 0.389 -133.868 1.00 43.75 218 GLU A CA 1
ATOM 2128 C C . GLU A 1 218 ? 85.766 -0.452 -132.994 1.00 43.75 218 GLU A C 1
ATOM 2130 O O . GLU A 1 218 ? 85.385 -0.069 -131.897 1.00 43.75 218 GLU A O 1
ATOM 2135 N N . GLU A 1 219 ? 85.450 -1.624 -133.542 1.00 39.56 219 GLU A N 1
ATOM 2136 C CA . GLU A 1 219 ? 85.355 -2.833 -132.733 1.00 39.56 219 GLU A CA 1
ATOM 2137 C C . GLU A 1 219 ? 84.066 -2.982 -131.912 1.00 39.56 219 GLU A C 1
ATOM 2139 O O . GLU A 1 219 ? 83.847 -2.380 -130.876 1.00 39.56 219 GLU A O 1
ATOM 2144 N N . ARG A 1 220 ? 83.139 -3.871 -132.278 1.00 48.19 220 ARG A N 1
ATOM 2145 C CA . ARG A 1 220 ? 83.332 -5.149 -132.996 1.00 48.19 220 ARG A CA 1
ATOM 2146 C C . ARG A 1 220 ? 84.461 -6.039 -132.451 1.00 48.19 220 ARG A C 1
ATOM 2148 O O . ARG A 1 220 ? 84.739 -7.069 -133.050 1.00 48.19 220 ARG A O 1
ATOM 2155 N N . GLU A 1 221 ? 84.998 -5.709 -131.284 1.00 37.06 221 GLU A N 1
ATOM 2156 C CA . GLU A 1 221 ? 85.732 -6.621 -130.422 1.00 37.06 221 GLU A CA 1
ATOM 2157 C C . GLU A 1 221 ? 85.094 -6.591 -129.034 1.00 37.06 221 GLU A C 1
ATOM 2159 O O . GLU A 1 221 ? 85.020 -5.553 -128.386 1.00 37.06 221 GLU A O 1
ATOM 2164 N N . ARG A 1 222 ? 84.700 -7.786 -128.585 1.00 39.19 222 ARG A N 1
ATOM 2165 C CA . ARG A 1 222 ? 84.709 -8.200 -127.177 1.00 39.19 222 ARG A CA 1
ATOM 2166 C C . ARG A 1 222 ? 83.674 -7.472 -126.310 1.00 39.19 222 ARG A C 1
ATOM 2168 O O . ARG A 1 222 ? 83.974 -6.514 -125.620 1.00 39.19 222 ARG A O 1
ATOM 2175 N N . GLN A 1 223 ? 82.416 -7.905 -126.232 1.00 46.06 223 GLN A N 1
ATOM 2176 C CA . GLN A 1 223 ? 81.954 -9.301 -126.193 1.00 46.06 223 GLN A CA 1
ATOM 2177 C C . GLN A 1 223 ? 82.812 -10.209 -125.295 1.00 46.06 223 GLN A C 1
ATOM 2179 O O . GLN A 1 223 ? 83.071 -11.365 -125.608 1.00 46.06 223 GLN A O 1
ATOM 2184 N N . GLU A 1 224 ? 83.264 -9.664 -124.169 1.00 37.66 224 GLU A N 1
ATOM 2185 C CA . GLU A 1 224 ? 83.831 -10.436 -123.072 1.00 37.66 224 GLU A CA 1
ATOM 2186 C C . GLU A 1 224 ? 83.443 -9.759 -121.752 1.00 37.66 224 GLU A C 1
ATOM 2188 O O . GLU A 1 224 ? 83.857 -8.629 -121.504 1.00 37.66 224 GLU A O 1
ATOM 2193 N N . ARG A 1 225 ? 82.736 -10.514 -120.892 1.00 39.53 225 ARG A N 1
ATOM 2194 C CA . ARG A 1 225 ? 82.463 -10.275 -119.454 1.00 39.53 225 ARG A CA 1
ATOM 2195 C C . ARG A 1 225 ? 81.194 -9.440 -119.178 1.00 39.53 225 ARG A C 1
ATOM 2197 O O . ARG A 1 225 ? 81.301 -8.271 -118.858 1.00 39.53 225 ARG A O 1
ATOM 2204 N N . GLU A 1 226 ? 79.939 -9.897 -119.202 1.00 44.44 226 GLU A N 1
ATOM 2205 C CA . GLU A 1 226 ? 79.271 -11.211 -119.067 1.00 44.44 226 GLU A CA 1
ATOM 2206 C C . GLU A 1 226 ? 79.795 -12.138 -117.955 1.00 44.44 226 GLU A C 1
ATOM 2208 O O . GLU A 1 226 ? 79.780 -13.360 -118.085 1.00 44.44 226 GLU A O 1
ATOM 2213 N N . ARG A 1 227 ? 80.298 -11.563 -116.850 1.00 44.94 227 ARG A N 1
ATOM 2214 C CA . ARG A 1 227 ? 80.731 -12.328 -115.661 1.00 44.94 227 ARG A CA 1
ATOM 2215 C C . ARG A 1 227 ? 80.499 -11.661 -114.292 1.00 44.94 227 ARG A C 1
ATOM 2217 O O . ARG A 1 227 ? 81.136 -12.064 -113.331 1.00 44.94 227 ARG A O 1
ATOM 2224 N N . GLU A 1 228 ? 79.563 -10.724 -114.160 1.00 44.06 228 GLU A N 1
ATOM 2225 C CA . GLU A 1 228 ? 79.246 -10.093 -112.855 1.00 44.06 228 GLU A CA 1
ATOM 2226 C C . GLU A 1 228 ? 77.762 -10.198 -112.451 1.00 44.06 228 GLU A C 1
ATOM 2228 O O . GLU A 1 228 ? 77.296 -9.531 -111.534 1.00 44.06 228 GLU A O 1
ATOM 2233 N N . GLU A 1 229 ? 77.006 -11.093 -113.096 1.00 43.97 229 GLU A N 1
ATOM 2234 C CA . GLU A 1 229 ? 75.585 -11.342 -112.798 1.00 43.97 229 GLU A CA 1
ATOM 2235 C C . GLU A 1 229 ? 75.363 -12.526 -111.829 1.00 43.97 229 GLU A C 1
ATOM 2237 O O . GLU A 1 229 ? 74.263 -13.055 -111.706 1.00 43.97 229 GLU A O 1
ATOM 2242 N N . ARG A 1 230 ? 76.410 -12.972 -111.119 1.00 46.09 230 ARG A N 1
ATOM 2243 C CA . ARG A 1 230 ? 76.356 -14.149 -110.224 1.00 46.09 230 ARG A CA 1
ATOM 2244 C C . ARG A 1 230 ? 76.780 -13.901 -108.774 1.00 46.09 230 ARG A C 1
ATOM 2246 O O . ARG A 1 230 ? 77.147 -14.847 -108.092 1.00 46.09 230 ARG A O 1
ATOM 2253 N N . GLU A 1 231 ? 76.678 -12.670 -108.278 1.00 44.88 231 GLU A N 1
ATOM 2254 C CA . GLU A 1 231 ? 77.057 -12.353 -106.884 1.00 44.88 231 GLU A CA 1
ATOM 2255 C C . GLU A 1 231 ? 75.961 -11.642 -106.068 1.00 44.88 231 GLU A C 1
ATOM 2257 O O . GLU A 1 231 ? 76.177 -11.259 -104.926 1.00 44.88 231 GLU A O 1
ATOM 2262 N N . ARG A 1 232 ? 74.743 -11.498 -106.615 1.00 47.66 232 ARG A N 1
ATOM 2263 C CA . ARG A 1 232 ? 73.606 -10.871 -105.903 1.00 47.66 232 ARG A CA 1
ATOM 2264 C C . ARG A 1 232 ? 72.585 -11.848 -105.310 1.00 47.66 232 ARG A C 1
ATOM 2266 O O . ARG A 1 232 ? 71.653 -11.397 -104.658 1.00 47.66 232 ARG A O 1
ATOM 2273 N N . GLN A 1 233 ? 72.748 -13.159 -105.498 1.00 50.38 233 GLN A N 1
ATOM 2274 C CA . GLN A 1 233 ? 71.786 -14.165 -105.014 1.00 50.38 233 GLN A CA 1
ATOM 2275 C C . GLN A 1 233 ? 72.129 -14.799 -103.655 1.00 50.38 233 GLN A C 1
ATOM 2277 O O . GLN A 1 233 ? 71.333 -15.580 -103.149 1.00 50.38 233 GLN A O 1
ATOM 2282 N N . GLU A 1 234 ? 73.251 -14.453 -103.018 1.00 47.41 234 GLU A N 1
ATOM 2283 C CA . GLU A 1 234 ? 73.683 -15.122 -101.774 1.00 47.41 234 GLU A CA 1
ATOM 2284 C C . GLU A 1 234 ? 73.367 -14.333 -100.486 1.00 47.41 234 GLU A C 1
ATOM 2286 O O . GLU A 1 234 ? 73.614 -14.804 -99.377 1.00 47.41 234 GLU A O 1
ATOM 2291 N N . GLN A 1 235 ? 72.774 -13.140 -100.604 1.00 46.44 235 GLN A N 1
ATOM 2292 C CA . GLN A 1 235 ? 72.538 -12.245 -99.461 1.00 46.44 235 GLN A CA 1
ATOM 2293 C C . GLN A 1 235 ? 71.080 -12.221 -98.965 1.00 46.44 235 GLN A C 1
ATOM 2295 O O . GLN A 1 235 ? 70.803 -11.637 -97.922 1.00 46.44 235 GLN A O 1
ATOM 2300 N N . GLU A 1 236 ? 70.162 -12.915 -99.647 1.00 49.97 236 GLU A N 1
ATOM 2301 C CA . GLU A 1 236 ? 68.724 -12.941 -99.319 1.00 49.97 236 GLU A CA 1
ATOM 2302 C C . GLU A 1 236 ? 68.319 -14.131 -98.415 1.00 49.97 236 GLU A C 1
ATOM 2304 O O . GLU A 1 236 ? 67.244 -14.132 -97.816 1.00 49.97 236 GLU A O 1
ATOM 2309 N N . GLU A 1 237 ? 69.194 -15.128 -98.228 1.00 50.94 237 GLU A N 1
ATOM 2310 C CA . GLU A 1 237 ? 68.874 -16.338 -97.446 1.00 50.94 237 GLU A CA 1
ATOM 2311 C C . GLU A 1 237 ? 69.220 -16.246 -95.948 1.00 50.94 237 GLU A C 1
ATOM 2313 O O . GLU A 1 237 ? 68.699 -17.020 -95.143 1.00 50.94 237 GLU A O 1
ATOM 2318 N N . ARG A 1 238 ? 70.038 -15.270 -95.524 1.00 49.12 238 ARG A N 1
ATOM 2319 C CA . ARG A 1 238 ? 70.419 -15.107 -94.104 1.00 49.12 238 ARG A CA 1
ATOM 2320 C C . ARG A 1 238 ? 69.487 -14.220 -93.275 1.00 49.12 238 ARG A C 1
ATOM 2322 O O . ARG A 1 238 ? 69.597 -14.235 -92.056 1.00 49.12 238 ARG A O 1
ATOM 2329 N N . GLU A 1 239 ? 68.530 -13.521 -93.885 1.00 50.03 239 GLU A N 1
ATOM 2330 C CA . GLU A 1 239 ? 67.606 -12.622 -93.164 1.00 50.03 239 GLU A CA 1
ATOM 2331 C C . GLU A 1 239 ? 66.261 -13.284 -92.789 1.00 50.03 239 GLU A C 1
ATOM 2333 O O . GLU A 1 239 ? 65.512 -12.773 -91.954 1.00 50.03 239 GLU A O 1
ATOM 2338 N N . ARG A 1 240 ? 65.950 -14.463 -93.354 1.00 51.91 240 ARG A N 1
ATOM 2339 C CA . ARG A 1 240 ? 64.706 -15.204 -93.058 1.00 51.91 240 ARG A CA 1
ATOM 2340 C C . ARG A 1 240 ? 64.768 -16.088 -91.809 1.00 51.91 240 ARG A C 1
ATOM 2342 O O . ARG A 1 240 ? 63.716 -16.387 -91.259 1.00 51.91 240 ARG A O 1
ATOM 2349 N N . GLN A 1 241 ? 65.953 -16.473 -91.327 1.00 50.41 241 GLN A N 1
ATOM 2350 C CA . GLN A 1 241 ? 66.078 -17.375 -90.167 1.00 50.41 241 GLN A CA 1
ATOM 2351 C C . GLN A 1 241 ? 66.063 -16.677 -88.798 1.00 50.41 241 GLN A C 1
ATOM 2353 O O . GLN A 1 241 ? 65.833 -17.340 -87.788 1.00 50.41 241 GLN A O 1
ATOM 2358 N N . GLU A 1 242 ? 66.257 -15.358 -88.739 1.00 51.69 242 GLU A N 1
ATOM 2359 C CA . GLU A 1 242 ? 66.269 -14.622 -87.465 1.00 51.69 242 GLU A CA 1
ATOM 2360 C C . GLU A 1 242 ? 64.857 -14.198 -87.018 1.00 51.69 242 GLU A C 1
ATOM 2362 O O . GLU A 1 242 ? 64.572 -14.136 -85.825 1.00 51.69 242 GLU A O 1
ATOM 2367 N N . ARG A 1 243 ? 63.918 -14.024 -87.962 1.00 51.47 243 ARG A N 1
ATOM 2368 C CA . ARG A 1 243 ? 62.529 -13.622 -87.660 1.00 51.47 243 ARG A CA 1
ATOM 2369 C C . ARG A 1 243 ? 61.623 -14.758 -87.171 1.00 51.47 243 ARG A C 1
ATOM 2371 O O . ARG A 1 243 ? 60.598 -14.478 -86.565 1.00 51.47 243 ARG A O 1
ATOM 2378 N N . GLU A 1 244 ? 61.992 -16.023 -87.372 1.00 52.41 244 GLU A N 1
ATOM 2379 C CA . GLU A 1 244 ? 61.141 -17.169 -86.997 1.00 52.41 244 GLU A CA 1
ATOM 2380 C C . GLU A 1 244 ? 61.366 -17.654 -85.547 1.00 52.41 244 GLU A C 1
ATOM 2382 O O . GLU A 1 244 ? 60.519 -18.342 -84.975 1.00 52.41 244 GLU A O 1
ATOM 2387 N N . ARG A 1 245 ? 62.480 -17.266 -84.905 1.00 54.88 245 ARG A N 1
ATOM 2388 C CA . ARG A 1 245 ? 62.746 -17.604 -83.492 1.00 54.88 245 ARG A CA 1
ATOM 2389 C C . ARG A 1 245 ? 62.135 -16.608 -82.504 1.00 54.88 245 ARG A C 1
ATOM 2391 O O . ARG A 1 245 ? 61.709 -17.026 -81.433 1.00 54.88 245 ARG A O 1
ATOM 2398 N N . GLU A 1 246 ? 62.007 -15.336 -82.876 1.00 55.62 246 GLU A N 1
ATOM 2399 C CA . GLU A 1 246 ? 61.462 -14.290 -81.993 1.00 55.62 246 GLU A CA 1
ATOM 2400 C C . GLU A 1 246 ? 59.921 -14.307 -81.895 1.00 55.62 246 GLU A C 1
ATOM 2402 O O . GLU A 1 246 ? 59.346 -13.810 -80.925 1.00 55.62 246 GLU A O 1
ATOM 2407 N N . GLU A 1 247 ? 59.233 -14.911 -82.871 1.00 55.03 247 GLU A N 1
ATOM 2408 C CA . GLU A 1 247 ? 57.765 -15.000 -82.893 1.00 55.03 247 GLU A CA 1
ATOM 2409 C C . GLU A 1 247 ? 57.232 -16.186 -82.064 1.00 55.03 247 GLU A C 1
ATOM 2411 O O . GLU A 1 247 ? 56.194 -16.069 -81.410 1.00 55.03 247 GLU A O 1
ATOM 2416 N N . ARG A 1 248 ? 57.983 -17.298 -81.989 1.00 54.84 248 ARG A N 1
ATOM 2417 C CA . ARG A 1 248 ? 57.609 -18.463 -81.161 1.00 54.84 248 ARG A CA 1
ATOM 2418 C C . ARG A 1 248 ? 57.805 -18.234 -79.660 1.00 54.84 248 ARG A C 1
ATOM 2420 O O . ARG A 1 248 ? 57.035 -18.769 -78.871 1.00 54.84 248 ARG A O 1
ATOM 2427 N N . GLU A 1 249 ? 58.770 -17.408 -79.258 1.00 54.72 249 GLU A N 1
ATOM 2428 C CA . GLU A 1 249 ? 59.031 -17.126 -77.837 1.00 54.72 249 GLU A CA 1
ATOM 2429 C C . GLU A 1 249 ? 58.018 -16.128 -77.242 1.00 54.72 249 GLU A C 1
ATOM 2431 O O . GLU A 1 249 ? 57.647 -16.231 -76.074 1.00 54.72 249 GLU A O 1
ATOM 2436 N N . ARG A 1 250 ? 57.466 -15.220 -78.064 1.00 57.47 250 ARG A N 1
ATOM 2437 C CA . ARG A 1 250 ? 56.387 -14.308 -77.643 1.00 57.47 250 ARG A CA 1
ATOM 2438 C C . ARG A 1 250 ? 55.043 -15.014 -77.475 1.00 57.47 250 ARG A C 1
ATOM 2440 O O . ARG A 1 250 ? 54.326 -14.697 -76.532 1.00 57.47 250 ARG A O 1
ATOM 2447 N N . GLN A 1 251 ? 54.718 -15.984 -78.332 1.00 56.25 251 GLN A N 1
ATOM 2448 C CA . GLN A 1 251 ? 53.447 -16.712 -78.233 1.00 56.25 251 GLN A CA 1
ATOM 2449 C C . GLN A 1 251 ? 53.385 -17.644 -77.011 1.00 56.25 251 GLN A C 1
ATOM 2451 O O . GLN A 1 251 ? 52.338 -17.726 -76.374 1.00 56.25 251 GLN A O 1
ATOM 2456 N N . GLU A 1 252 ? 54.494 -18.277 -76.608 1.00 55.66 252 GLU A N 1
ATOM 2457 C CA . GLU A 1 252 ? 54.496 -19.175 -75.438 1.00 55.66 252 GLU A CA 1
ATOM 2458 C C . GLU A 1 252 ? 54.441 -18.413 -74.095 1.00 55.66 252 GLU A C 1
ATOM 2460 O O . GLU A 1 252 ? 53.887 -18.905 -73.107 1.00 55.66 252 GLU A O 1
ATOM 2465 N N . GLN A 1 253 ? 54.959 -17.180 -74.053 1.00 56.56 253 GLN A N 1
ATOM 2466 C CA . GLN A 1 253 ? 54.882 -16.317 -72.870 1.00 56.56 253 GLN A CA 1
ATOM 2467 C C . GLN A 1 253 ? 53.487 -15.690 -72.703 1.00 56.56 253 GLN A C 1
ATOM 2469 O O . GLN A 1 253 ? 52.984 -15.611 -71.582 1.00 56.56 253 GLN A O 1
ATOM 2474 N N . GLU A 1 254 ? 52.821 -15.328 -73.804 1.00 58.66 254 GLU A N 1
ATOM 2475 C CA . GLU A 1 254 ? 51.468 -14.755 -73.783 1.00 58.66 254 GLU A CA 1
ATOM 2476 C C . GLU A 1 254 ? 50.391 -15.798 -73.420 1.00 58.66 254 GLU A C 1
ATOM 2478 O O . GLU A 1 254 ? 49.399 -15.474 -72.760 1.00 58.66 254 GLU A O 1
ATOM 2483 N N . GLU A 1 255 ? 50.599 -17.073 -73.773 1.00 57.56 255 GLU A N 1
ATOM 2484 C CA . GLU A 1 255 ? 49.670 -18.163 -73.444 1.00 57.56 255 GLU A CA 1
ATOM 2485 C C . GLU A 1 255 ? 49.758 -18.589 -71.965 1.00 57.56 255 GLU A C 1
ATOM 2487 O O . GLU A 1 255 ? 48.729 -18.821 -71.319 1.00 57.56 255 GLU A O 1
ATOM 2492 N N . ARG A 1 256 ? 50.968 -18.595 -71.380 1.00 58.25 256 ARG A N 1
ATOM 2493 C CA . ARG A 1 256 ? 51.156 -18.834 -69.935 1.00 58.25 256 ARG A CA 1
ATOM 2494 C C . ARG A 1 256 ? 50.627 -17.676 -69.087 1.00 58.25 256 ARG A C 1
ATOM 2496 O O . ARG A 1 256 ? 50.012 -17.922 -68.051 1.00 58.25 256 ARG A O 1
ATOM 2503 N N . GLU A 1 257 ? 50.772 -16.433 -69.549 1.00 59.00 257 GLU A N 1
ATOM 2504 C CA . GLU A 1 257 ? 50.237 -15.262 -68.844 1.00 59.00 257 GLU A CA 1
ATOM 2505 C C . GLU A 1 257 ? 48.699 -15.178 -68.935 1.00 59.00 257 GLU A C 1
ATOM 2507 O O . GLU A 1 257 ?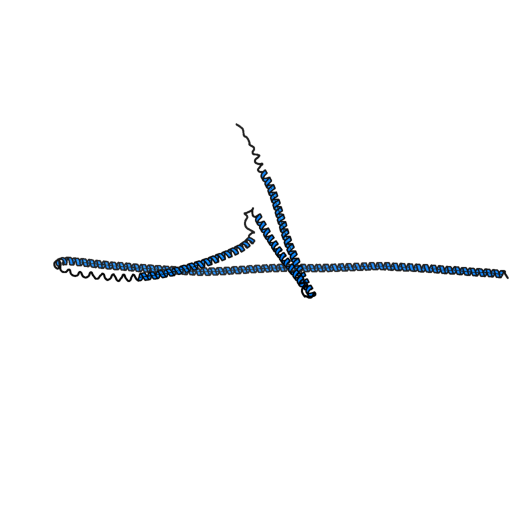 48.042 -14.766 -67.975 1.00 59.00 257 GLU A O 1
ATOM 2512 N N . ARG A 1 258 ? 48.090 -15.639 -70.040 1.00 62.25 258 ARG A N 1
ATOM 2513 C CA . ARG A 1 258 ? 46.626 -15.783 -70.147 1.00 62.25 258 ARG A CA 1
ATOM 2514 C C . ARG A 1 258 ? 46.070 -16.855 -69.213 1.00 62.25 258 ARG A C 1
ATOM 2516 O O . ARG A 1 258 ? 45.078 -16.583 -68.542 1.00 62.25 258 ARG A O 1
ATOM 2523 N N . GLN A 1 259 ? 46.697 -18.029 -69.119 1.00 61.94 259 GLN A N 1
ATOM 2524 C CA . GLN A 1 259 ? 46.210 -19.097 -68.233 1.00 61.94 259 GLN A CA 1
ATOM 2525 C C . GLN A 1 259 ? 46.381 -18.769 -66.741 1.00 61.94 259 GLN A C 1
ATOM 2527 O O . GLN A 1 259 ? 45.544 -19.163 -65.926 1.00 61.94 259 GLN A O 1
ATOM 2532 N N . GLU A 1 260 ? 47.423 -18.023 -66.363 1.00 59.88 260 GLU A N 1
ATOM 2533 C CA . GLU A 1 260 ? 47.614 -17.579 -64.977 1.00 59.88 260 GLU A CA 1
ATOM 2534 C C . GLU A 1 260 ? 46.631 -16.463 -64.591 1.00 59.88 260 GLU A C 1
ATOM 2536 O O . GLU A 1 260 ? 46.053 -16.496 -63.500 1.00 59.88 260 GLU A O 1
ATOM 2541 N N . ARG A 1 261 ? 46.350 -15.528 -65.512 1.00 63.56 261 ARG A N 1
ATOM 2542 C CA . ARG A 1 261 ? 45.307 -14.509 -65.317 1.00 63.56 261 ARG A CA 1
ATOM 2543 C C . ARG A 1 261 ? 43.912 -15.126 -65.258 1.00 63.56 261 ARG A C 1
ATOM 2545 O O . ARG A 1 261 ? 43.147 -14.747 -64.382 1.00 63.56 261 ARG A O 1
ATOM 2552 N N . GLU A 1 262 ? 43.606 -16.120 -66.090 1.00 65.19 262 GLU A N 1
ATOM 2553 C CA . GLU A 1 262 ? 42.303 -16.799 -66.075 1.00 65.19 262 GLU A CA 1
ATOM 2554 C C . GLU A 1 262 ? 42.098 -17.639 -64.799 1.00 65.19 262 GLU A C 1
ATOM 2556 O O . GLU A 1 262 ? 40.995 -17.682 -64.256 1.00 65.19 262 GLU A O 1
ATOM 2561 N N . ARG A 1 263 ? 43.156 -18.254 -64.243 1.00 66.44 263 ARG A N 1
ATOM 2562 C CA . ARG A 1 263 ? 43.078 -18.918 -62.927 1.00 66.44 263 ARG A CA 1
ATOM 2563 C C . ARG A 1 263 ? 42.901 -17.927 -61.778 1.00 66.44 263 ARG A C 1
ATOM 2565 O O . ARG A 1 263 ? 42.083 -18.185 -60.899 1.00 66.44 263 ARG A O 1
ATOM 2572 N N . GLN A 1 264 ? 43.618 -16.801 -61.786 1.00 63.78 264 GLN A N 1
ATOM 2573 C CA . GLN A 1 264 ? 43.438 -15.761 -60.767 1.00 63.78 264 GLN A CA 1
ATOM 2574 C C . GLN A 1 264 ? 42.078 -15.066 -60.869 1.00 63.78 264 GLN A C 1
ATOM 2576 O O . GLN A 1 264 ? 41.524 -14.673 -59.845 1.00 63.78 264 GLN A O 1
ATOM 2581 N N . GLU A 1 265 ? 41.532 -14.911 -62.073 1.00 67.31 265 GLU A N 1
ATOM 2582 C CA . GLU A 1 265 ? 40.213 -14.319 -62.285 1.00 67.31 265 GLU A CA 1
ATOM 2583 C C . GLU A 1 265 ? 39.109 -15.274 -61.819 1.00 67.31 265 GLU A C 1
ATOM 2585 O O . GLU A 1 265 ? 38.251 -14.850 -61.053 1.00 67.31 265 GLU A O 1
ATOM 2590 N N . ARG A 1 266 ? 39.207 -16.580 -62.119 1.00 65.88 266 ARG A N 1
ATOM 2591 C CA . ARG A 1 266 ? 38.274 -17.592 -61.587 1.00 65.88 266 ARG A CA 1
ATOM 2592 C C . ARG A 1 266 ? 38.354 -17.741 -60.064 1.00 65.88 266 ARG A C 1
ATOM 2594 O O . ARG A 1 266 ? 37.318 -17.875 -59.424 1.00 65.88 266 ARG A O 1
ATOM 2601 N N . GLU A 1 267 ? 39.543 -17.666 -59.458 1.00 65.38 267 GLU A N 1
ATOM 2602 C CA . GLU A 1 267 ? 39.680 -17.722 -57.990 1.00 65.38 267 GLU A CA 1
ATOM 2603 C C . GLU A 1 267 ? 39.151 -16.443 -57.314 1.00 65.38 267 GLU A C 1
ATOM 2605 O O . GLU A 1 267 ? 38.560 -16.502 -56.233 1.00 65.38 267 GLU A O 1
ATOM 2610 N N . ARG A 1 268 ? 39.312 -15.273 -57.950 1.00 67.94 268 ARG A N 1
ATOM 2611 C CA . ARG A 1 268 ? 38.702 -14.021 -57.476 1.00 67.94 268 ARG A CA 1
ATOM 2612 C C . ARG A 1 268 ? 37.190 -14.042 -57.625 1.00 67.94 268 ARG A C 1
ATOM 2614 O O . ARG A 1 268 ? 36.510 -13.623 -56.698 1.00 67.94 268 ARG A O 1
ATOM 2621 N N . GLU A 1 269 ? 36.673 -14.564 -58.730 1.00 70.25 269 GLU A N 1
ATOM 2622 C CA . GLU A 1 269 ? 35.237 -14.658 -58.981 1.00 70.25 269 GLU A CA 1
ATOM 2623 C C . GLU A 1 269 ? 34.567 -15.687 -58.054 1.00 70.25 269 GLU A C 1
ATOM 2625 O O . GLU A 1 269 ? 33.462 -15.450 -57.573 1.00 70.25 269 GLU A O 1
ATOM 2630 N N . GLU A 1 270 ? 35.251 -16.782 -57.701 1.00 67.75 270 GLU A N 1
ATOM 2631 C CA . GLU A 1 270 ? 34.763 -17.764 -56.724 1.00 67.75 270 GLU A CA 1
ATOM 2632 C C . GLU A 1 270 ? 34.803 -17.223 -55.283 1.00 67.75 270 GLU A C 1
ATOM 2634 O O . GLU A 1 270 ? 33.844 -17.406 -54.527 1.00 67.75 270 GLU A O 1
ATOM 2639 N N . ARG A 1 271 ? 35.854 -16.475 -54.909 1.00 68.00 271 ARG A N 1
ATOM 2640 C CA . ARG A 1 271 ? 35.901 -15.757 -53.622 1.00 68.00 271 ARG A CA 1
ATOM 2641 C C . ARG A 1 271 ? 34.860 -14.647 -53.550 1.00 68.00 271 ARG A C 1
ATOM 2643 O O . ARG A 1 271 ? 34.222 -14.500 -52.514 1.00 68.00 271 ARG A O 1
ATOM 2650 N N . GLU A 1 272 ? 34.636 -13.918 -54.638 1.00 70.12 272 GLU A N 1
ATOM 2651 C CA . GLU A 1 272 ? 33.610 -12.880 -54.710 1.00 70.12 272 GLU A CA 1
ATOM 2652 C C . GLU A 1 272 ? 32.201 -13.489 -54.692 1.00 70.12 272 GLU A C 1
ATOM 2654 O O . GLU A 1 272 ? 31.314 -12.938 -54.046 1.00 70.12 272 GLU A O 1
ATOM 2659 N N . ARG A 1 273 ? 31.981 -14.666 -55.298 1.00 70.62 273 ARG A N 1
ATOM 2660 C CA . ARG A 1 273 ? 30.727 -15.426 -55.153 1.00 70.62 273 ARG A CA 1
ATOM 2661 C C . ARG A 1 273 ? 30.507 -15.906 -53.725 1.00 70.62 273 ARG A C 1
ATOM 2663 O O . ARG A 1 273 ? 29.400 -15.750 -53.228 1.00 70.62 273 ARG A O 1
ATOM 2670 N N . GLN A 1 274 ? 31.527 -16.441 -53.050 1.00 66.62 274 GLN A N 1
ATOM 2671 C CA . GLN A 1 274 ? 31.404 -16.854 -51.646 1.00 66.62 274 GLN A CA 1
ATOM 2672 C C . GLN A 1 274 ? 31.217 -15.666 -50.698 1.00 66.62 274 GLN A C 1
ATOM 2674 O O . GLN A 1 274 ? 30.492 -15.781 -49.712 1.00 66.62 274 GLN A O 1
ATOM 2679 N N . GLU A 1 275 ? 31.845 -14.525 -50.976 1.00 68.19 275 GLU A N 1
ATOM 2680 C CA . GLU A 1 275 ? 31.679 -13.308 -50.182 1.00 68.19 275 GLU A CA 1
ATOM 2681 C C . GLU A 1 275 ? 30.310 -12.666 -50.431 1.00 68.19 275 GLU A C 1
ATOM 2683 O O . GLU A 1 275 ? 29.662 -12.240 -49.478 1.00 68.19 275 GLU A O 1
ATOM 2688 N N . ARG A 1 276 ? 29.808 -12.690 -51.673 1.00 70.12 276 ARG A N 1
ATOM 2689 C CA . ARG A 1 276 ? 28.433 -12.288 -52.001 1.00 70.12 276 ARG A CA 1
ATOM 2690 C C . ARG A 1 276 ? 27.404 -13.241 -51.407 1.00 70.12 276 ARG A C 1
ATOM 2692 O O . ARG A 1 276 ? 26.427 -12.753 -50.867 1.00 70.12 276 ARG A O 1
ATOM 2699 N N . GLU A 1 277 ? 27.628 -14.555 -51.413 1.00 67.88 277 GLU A N 1
ATOM 2700 C CA . GLU A 1 277 ? 26.715 -15.527 -50.792 1.00 67.88 277 GLU A CA 1
ATOM 2701 C C . GLU A 1 277 ? 26.732 -15.415 -49.259 1.00 67.88 277 GLU A C 1
ATOM 2703 O O . GLU A 1 277 ? 25.689 -15.523 -48.618 1.00 67.88 277 GLU A O 1
ATOM 2708 N N . ARG A 1 278 ? 27.890 -15.127 -48.645 1.00 69.44 278 ARG A N 1
ATOM 2709 C CA . ARG A 1 278 ? 27.966 -14.802 -47.212 1.00 69.44 278 ARG A CA 1
ATOM 2710 C C . ARG A 1 278 ? 27.276 -13.485 -46.895 1.00 69.44 278 ARG A C 1
ATOM 2712 O O . ARG A 1 278 ? 26.508 -13.458 -45.947 1.00 69.44 278 ARG A O 1
ATOM 2719 N N . GLN A 1 279 ? 27.486 -12.436 -47.689 1.00 69.19 279 GLN A N 1
ATOM 2720 C CA . GLN A 1 279 ? 26.784 -11.164 -47.510 1.00 69.19 279 GLN A CA 1
ATOM 2721 C C . GLN A 1 279 ? 25.287 -11.280 -47.800 1.00 69.19 279 GLN A C 1
ATOM 2723 O O . GLN A 1 279 ? 24.510 -10.560 -47.192 1.00 69.19 279 GLN A O 1
ATOM 2728 N N . GLU A 1 280 ? 24.861 -12.159 -48.702 1.00 67.81 280 GLU A N 1
ATOM 2729 C CA . GLU A 1 280 ? 23.450 -12.394 -49.001 1.00 67.81 280 GLU A CA 1
ATOM 2730 C C . GLU A 1 280 ? 22.788 -13.218 -47.895 1.00 67.81 280 GLU A C 1
ATOM 2732 O O . GLU A 1 280 ? 21.696 -12.863 -47.472 1.00 67.81 280 GLU A O 1
ATOM 2737 N N . ARG A 1 281 ? 23.468 -14.228 -47.331 1.00 66.88 281 ARG A N 1
ATOM 2738 C CA . ARG A 1 281 ? 22.999 -14.937 -46.128 1.00 66.88 281 ARG A CA 1
ATOM 2739 C C . ARG A 1 281 ? 22.999 -14.046 -44.894 1.00 66.88 281 ARG A C 1
ATOM 2741 O O . ARG A 1 281 ? 22.065 -14.116 -44.113 1.00 66.88 281 ARG A O 1
ATOM 2748 N N . GLU A 1 282 ? 24.003 -13.193 -44.730 1.00 67.38 282 GLU A N 1
ATOM 2749 C CA . GLU A 1 282 ? 24.083 -12.249 -43.615 1.00 67.38 282 GLU A CA 1
ATOM 2750 C C . GLU A 1 282 ? 23.038 -11.138 -43.774 1.00 67.38 282 GLU A C 1
ATOM 2752 O O . GLU A 1 282 ? 22.393 -10.783 -42.799 1.00 67.38 282 GLU A O 1
ATOM 2757 N N . ARG A 1 283 ? 22.758 -10.670 -44.999 1.00 70.69 283 ARG A N 1
ATOM 2758 C CA . ARG A 1 283 ? 21.626 -9.773 -45.280 1.00 70.69 283 ARG A CA 1
ATOM 2759 C C . ARG A 1 283 ? 20.284 -10.459 -45.095 1.00 70.69 283 ARG A C 1
ATOM 2761 O O . ARG A 1 283 ? 19.410 -9.822 -44.540 1.00 70.69 283 ARG A O 1
ATOM 2768 N N . GLN A 1 284 ? 20.110 -11.714 -45.504 1.00 68.12 284 GLN A N 1
ATOM 2769 C CA . GLN A 1 284 ? 18.868 -12.458 -45.273 1.00 68.12 284 GLN A CA 1
ATOM 2770 C C . GLN A 1 284 ? 18.658 -12.753 -43.790 1.00 68.12 284 GLN A C 1
ATOM 2772 O O . GLN A 1 284 ? 17.540 -12.623 -43.319 1.00 68.12 284 GLN A O 1
ATOM 2777 N N . GLU A 1 285 ? 19.707 -13.077 -43.033 1.00 67.62 285 GLU A N 1
ATOM 2778 C CA . GLU A 1 285 ? 19.620 -13.295 -41.586 1.00 67.62 285 GLU A CA 1
ATOM 2779 C C . GLU A 1 285 ? 19.399 -11.972 -40.839 1.00 67.62 285 GLU A C 1
ATOM 2781 O O . GLU A 1 285 ? 18.669 -11.920 -39.853 1.00 67.62 285 GLU A O 1
ATOM 2786 N N . GLN A 1 286 ? 19.985 -10.876 -41.321 1.00 66.06 286 GLN A N 1
ATOM 2787 C CA . GLN A 1 286 ? 19.770 -9.542 -40.774 1.00 66.06 286 GLN A CA 1
ATOM 2788 C C . GLN A 1 286 ? 18.394 -8.993 -41.168 1.00 66.06 286 GLN A C 1
ATOM 2790 O O . GLN A 1 286 ? 17.766 -8.355 -40.340 1.00 66.06 286 GLN A O 1
ATOM 2795 N N . GLU A 1 287 ? 17.872 -9.316 -42.352 1.00 67.75 287 GLU A N 1
ATOM 2796 C CA . GLU A 1 287 ? 16.519 -8.981 -42.810 1.00 67.75 287 GLU A CA 1
ATOM 2797 C C . GLU A 1 287 ? 15.456 -9.890 -42.171 1.00 67.75 287 GLU A C 1
ATOM 2799 O O . GLU A 1 287 ? 14.359 -9.415 -41.904 1.00 67.75 287 GLU A O 1
ATOM 2804 N N . GLU A 1 288 ? 15.761 -11.150 -41.834 1.00 66.25 288 GLU A N 1
ATOM 2805 C CA . GLU A 1 288 ? 14.908 -12.009 -40.998 1.00 66.25 288 GLU A CA 1
ATOM 2806 C C . GLU A 1 288 ? 14.885 -11.516 -39.557 1.00 66.25 288 GLU A C 1
ATOM 2808 O O . GLU A 1 288 ? 13.807 -11.400 -38.989 1.00 66.25 288 GLU A O 1
ATOM 2813 N N . ARG A 1 289 ? 16.034 -11.158 -38.974 1.00 66.62 289 ARG A N 1
ATOM 2814 C CA . ARG A 1 289 ? 16.083 -10.567 -37.628 1.00 66.62 289 ARG A CA 1
ATOM 2815 C C . ARG A 1 289 ? 15.420 -9.199 -37.593 1.00 66.62 289 ARG A C 1
ATOM 2817 O O . ARG A 1 289 ? 14.709 -8.907 -36.642 1.00 66.62 289 ARG A O 1
ATOM 2824 N N . GLU A 1 290 ? 15.586 -8.385 -38.630 1.00 67.44 290 GLU A N 1
ATOM 2825 C CA . GLU A 1 290 ? 14.923 -7.089 -38.738 1.00 67.44 290 GLU A CA 1
ATOM 2826 C C . GLU A 1 290 ? 13.432 -7.255 -39.071 1.00 67.44 290 GLU A C 1
ATOM 2828 O O . GLU A 1 290 ? 12.637 -6.459 -38.593 1.00 67.44 290 GLU A O 1
ATOM 2833 N N . ARG A 1 291 ? 13.002 -8.302 -39.791 1.00 65.75 291 ARG A N 1
ATOM 2834 C CA . ARG A 1 291 ? 11.580 -8.671 -39.930 1.00 65.75 291 ARG A CA 1
ATOM 2835 C C . ARG A 1 291 ? 11.000 -9.209 -38.639 1.00 65.75 291 ARG A C 1
ATOM 2837 O O . ARG A 1 291 ? 9.873 -8.867 -38.339 1.00 65.75 291 ARG A O 1
ATOM 2844 N N . GLU A 1 292 ? 11.724 -10.012 -37.873 1.00 66.75 292 GLU A N 1
ATOM 2845 C CA . GLU A 1 292 ? 11.247 -10.580 -36.611 1.00 66.75 292 GLU A CA 1
ATOM 2846 C C . GLU A 1 292 ? 11.208 -9.504 -35.516 1.00 66.75 292 GLU A C 1
ATOM 2848 O O . GLU A 1 292 ? 10.296 -9.479 -34.691 1.00 66.75 292 GLU A O 1
ATOM 2853 N N . GLU A 1 293 ? 12.143 -8.551 -35.549 1.00 64.75 293 GLU A N 1
ATOM 2854 C CA . GLU A 1 293 ? 12.182 -7.385 -34.669 1.00 64.75 293 GLU A CA 1
ATOM 2855 C C . GLU A 1 293 ? 11.189 -6.301 -35.107 1.00 64.75 293 GLU A C 1
ATOM 2857 O O . GLU A 1 293 ? 10.525 -5.723 -34.247 1.00 64.75 293 GLU A O 1
ATOM 2862 N N . ARG A 1 294 ? 10.981 -6.091 -36.417 1.00 59.91 294 ARG A N 1
ATOM 2863 C CA . ARG A 1 294 ? 9.866 -5.286 -36.937 1.00 59.91 294 ARG A CA 1
ATOM 2864 C C . ARG A 1 294 ? 8.532 -5.958 -36.690 1.00 59.91 294 ARG A C 1
ATOM 2866 O O . ARG A 1 294 ? 7.629 -5.242 -36.334 1.00 59.91 294 ARG A O 1
ATOM 2873 N N . GLU A 1 295 ? 8.389 -7.276 -36.755 1.00 64.19 295 GLU A N 1
ATOM 2874 C CA . GLU A 1 295 ? 7.141 -7.981 -36.431 1.00 64.19 295 GLU A CA 1
ATOM 2875 C C . GLU A 1 295 ? 6.897 -7.976 -34.915 1.00 64.19 295 GLU A C 1
ATOM 2877 O O . GLU A 1 295 ? 5.756 -7.919 -34.467 1.00 64.19 295 GLU A O 1
ATOM 2882 N N . ARG A 1 296 ? 7.947 -7.960 -34.082 1.00 62.53 296 ARG A N 1
ATOM 2883 C CA . ARG A 1 296 ? 7.825 -7.711 -32.635 1.00 62.53 296 ARG A CA 1
ATOM 2884 C C . ARG A 1 296 ? 7.423 -6.275 -32.341 1.00 62.53 296 ARG A C 1
ATOM 2886 O O . ARG A 1 296 ? 6.507 -6.081 -31.551 1.00 62.53 296 ARG A O 1
ATOM 2893 N N . GLN A 1 297 ? 8.077 -5.304 -32.977 1.00 56.47 297 GLN A N 1
ATOM 2894 C CA . GLN A 1 297 ? 7.760 -3.886 -32.833 1.00 56.47 297 GLN A CA 1
ATOM 2895 C C . GLN A 1 297 ? 6.435 -3.528 -33.495 1.00 56.47 297 GLN A C 1
ATOM 2897 O O . GLN A 1 297 ? 5.775 -2.632 -33.010 1.00 56.47 297 GLN A O 1
ATOM 2902 N N . GLU A 1 298 ? 6.000 -4.224 -34.536 1.00 54.78 298 GLU A N 1
ATOM 2903 C CA . GLU A 1 298 ? 4.710 -4.052 -35.201 1.00 54.78 298 GLU A CA 1
ATOM 2904 C C . GLU A 1 298 ? 3.631 -4.778 -34.402 1.00 54.78 298 GLU A C 1
ATOM 2906 O O . GLU A 1 298 ? 2.587 -4.203 -34.193 1.00 54.78 298 GLU A O 1
ATOM 2911 N N . ARG A 1 299 ? 3.884 -5.931 -33.765 1.00 55.09 299 ARG A N 1
ATOM 2912 C CA . ARG A 1 299 ? 2.959 -6.513 -32.762 1.00 55.09 299 ARG A CA 1
ATOM 2913 C C . ARG A 1 299 ? 2.883 -5.714 -31.458 1.00 55.09 299 ARG A C 1
ATOM 2915 O O . ARG A 1 299 ? 1.966 -5.932 -30.663 1.00 55.09 299 ARG A O 1
ATOM 2922 N N . GLU A 1 300 ? 3.860 -4.856 -31.191 1.00 54.00 300 GLU A N 1
ATOM 2923 C CA . GLU A 1 300 ? 3.912 -3.971 -30.023 1.00 54.00 300 GLU A CA 1
ATOM 2924 C C . GLU A 1 300 ? 3.335 -2.585 -30.353 1.00 54.00 300 GLU A C 1
ATOM 2926 O O . GLU A 1 300 ? 2.547 -2.065 -29.569 1.00 54.00 300 GLU A O 1
ATOM 2931 N N . ARG A 1 301 ? 3.572 -2.072 -31.566 1.00 44.91 301 ARG A N 1
ATOM 2932 C CA . ARG A 1 301 ? 2.930 -0.875 -32.121 1.00 44.91 301 ARG A CA 1
ATOM 2933 C C . ARG A 1 301 ? 1.489 -1.137 -32.520 1.00 44.91 301 ARG A C 1
ATOM 2935 O O . ARG A 1 301 ? 0.662 -0.332 -32.183 1.00 44.91 301 ARG A O 1
ATOM 2942 N N . GLU A 1 302 ? 1.099 -2.285 -33.055 1.00 49.25 302 GLU A N 1
ATOM 2943 C CA . GLU A 1 302 ? -0.309 -2.654 -33.311 1.00 49.25 302 GLU A CA 1
ATOM 2944 C C . GLU A 1 302 ? -1.086 -2.878 -31.991 1.00 49.25 302 GLU A C 1
ATOM 2946 O O . GLU A 1 302 ? -2.313 -2.776 -31.942 1.00 49.25 302 GLU A O 1
ATOM 2951 N N . ARG A 1 303 ? -0.378 -3.106 -30.870 1.00 50.03 303 ARG A N 1
ATOM 2952 C CA . ARG A 1 303 ? -0.952 -3.052 -29.511 1.00 50.03 303 ARG A CA 1
ATOM 2953 C C . ARG A 1 303 ? -1.126 -1.629 -28.973 1.00 50.03 303 ARG A C 1
ATOM 2955 O O . ARG A 1 303 ? -1.919 -1.465 -28.045 1.00 50.03 303 ARG A O 1
ATOM 2962 N N . GLU A 1 304 ? -0.428 -0.641 -29.526 1.00 47.62 304 GLU A N 1
ATOM 2963 C CA . GLU A 1 304 ? -0.460 0.762 -29.087 1.00 47.62 304 GLU A CA 1
ATOM 2964 C C . GLU A 1 304 ? -1.140 1.718 -30.099 1.00 47.62 304 GLU A C 1
ATOM 2966 O O . GLU A 1 304 ? -1.735 2.706 -29.685 1.00 47.62 304 GLU A O 1
ATOM 2971 N N . GLU A 1 305 ? -1.173 1.380 -31.389 1.00 42.19 305 GLU A N 1
ATOM 2972 C CA . GLU A 1 305 ? -1.684 2.154 -32.535 1.00 42.19 305 GLU A CA 1
ATOM 2973 C C . GLU A 1 305 ? -2.984 1.571 -33.118 1.00 42.19 305 GLU A C 1
ATOM 2975 O O . GLU A 1 305 ? -3.608 2.181 -33.980 1.00 42.19 305 GLU A O 1
ATOM 2980 N N . GLY A 1 306 ? -3.507 0.464 -32.576 1.00 40.50 306 GLY A N 1
ATOM 2981 C CA . GLY A 1 306 ? -4.877 0.001 -32.850 1.00 40.50 306 GLY A CA 1
ATOM 2982 C C . GLY A 1 306 ? -5.980 0.906 -32.268 1.00 40.50 306 GLY A C 1
ATOM 2983 O O . GLY A 1 306 ? -7.106 0.445 -32.076 1.00 40.50 306 GLY A O 1
ATOM 2984 N N . ASN A 1 307 ? -5.657 2.158 -31.924 1.00 50.81 307 ASN A N 1
ATOM 2985 C CA . ASN A 1 307 ? -6.568 3.116 -31.306 1.00 50.81 307 ASN A CA 1
ATOM 2986 C C . ASN A 1 307 ? -6.793 4.402 -32.111 1.00 50.81 307 ASN A C 1
ATOM 2988 O O . ASN A 1 307 ? -7.559 5.227 -31.640 1.00 50.81 307 ASN A O 1
ATOM 2992 N N . GLU A 1 308 ? -6.213 4.592 -33.298 1.00 47.66 308 GLU A N 1
ATOM 2993 C CA . GLU A 1 308 ? -6.489 5.796 -34.100 1.00 47.66 308 GLU A CA 1
ATOM 2994 C C . GLU A 1 308 ? -6.059 5.588 -35.565 1.00 47.66 308 GLU A C 1
ATOM 2996 O O . GLU A 1 308 ? -4.897 5.773 -35.910 1.00 47.66 308 GLU A O 1
ATOM 3001 N N . GLY A 1 309 ? -6.995 5.188 -36.435 1.00 35.34 309 GLY A N 1
ATOM 3002 C CA . GLY A 1 309 ? -6.736 5.085 -37.874 1.00 35.34 309 GLY A CA 1
ATOM 3003 C C . GLY A 1 309 ? -7.898 4.522 -38.694 1.00 35.34 309 GLY A C 1
ATOM 3004 O O . GLY A 1 309 ? -7.958 3.327 -38.945 1.00 35.34 309 GLY A O 1
ATOM 3005 N N . ASP A 1 310 ? -8.774 5.429 -39.119 1.00 35.81 310 ASP A N 1
ATOM 3006 C CA . ASP A 1 310 ? -9.594 5.392 -40.335 1.00 35.81 310 ASP A CA 1
ATOM 3007 C C . ASP A 1 310 ? -10.854 4.509 -40.442 1.00 35.81 310 ASP A C 1
ATOM 3009 O O . ASP A 1 310 ? -10.886 3.333 -40.795 1.00 35.81 310 ASP A O 1
ATOM 3013 N N . GLN A 1 311 ? -11.955 5.232 -40.230 1.00 38.53 311 GLN A N 1
ATOM 3014 C CA . GLN A 1 311 ? -13.221 5.188 -40.952 1.00 38.53 311 GLN A CA 1
ATOM 3015 C C . GLN A 1 311 ? -13.081 4.719 -42.414 1.00 38.53 311 GLN A C 1
ATOM 3017 O O . GLN A 1 311 ? -12.815 5.533 -43.292 1.00 38.53 311 GLN A O 1
ATOM 3022 N N . GLN A 1 312 ? -13.324 3.432 -42.673 1.00 38.41 312 GLN A N 1
ATOM 3023 C CA . GLN A 1 312 ? -14.043 2.896 -43.843 1.00 38.41 312 GLN A CA 1
ATOM 3024 C C . GLN A 1 312 ? -14.042 1.358 -43.779 1.00 38.41 312 GLN A C 1
ATOM 3026 O O . GLN A 1 312 ? -13.250 0.715 -44.445 1.00 38.41 312 GLN A O 1
ATOM 3031 N N . GLU A 1 313 ? -14.909 0.762 -42.953 1.00 39.19 313 GLU A N 1
ATOM 3032 C CA . GLU A 1 313 ? -15.473 -0.593 -43.159 1.00 39.19 313 GLU A CA 1
ATOM 3033 C C . GLU A 1 313 ? -16.526 -0.879 -42.069 1.00 39.19 313 GLU A C 1
ATOM 3035 O O . GLU A 1 313 ? -16.459 -1.807 -41.257 1.00 39.19 313 GLU A O 1
ATOM 3040 N N . GLU A 1 314 ? -17.532 -0.008 -42.016 1.00 44.81 314 GLU A N 1
ATOM 3041 C CA . GLU A 1 314 ? -18.759 -0.248 -41.262 1.00 44.81 314 GLU A CA 1
ATOM 3042 C C . GLU A 1 314 ? -19.593 -1.310 -41.995 1.00 44.81 314 GLU A C 1
ATOM 3044 O O . GLU A 1 314 ? -20.404 -0.962 -42.840 1.00 44.81 314 GLU A O 1
ATOM 3049 N N . ASP A 1 315 ? -19.345 -2.601 -41.730 1.00 42.69 315 ASP A N 1
ATOM 3050 C CA . ASP A 1 315 ? -20.433 -3.585 -41.511 1.00 42.69 315 ASP A CA 1
ATOM 3051 C C . ASP A 1 315 ? -19.990 -5.035 -41.207 1.00 42.69 315 ASP A C 1
ATOM 3053 O O . ASP A 1 315 ? -20.826 -5.868 -40.852 1.00 42.69 315 ASP A O 1
ATOM 3057 N N . THR A 1 316 ? -18.697 -5.386 -41.244 1.00 46.34 316 THR A N 1
ATOM 3058 C CA . THR A 1 316 ? -18.248 -6.787 -41.013 1.00 46.34 316 THR A CA 1
ATOM 3059 C C . THR A 1 316 ? -17.355 -6.989 -39.777 1.00 46.34 316 THR A C 1
ATOM 3061 O O . THR A 1 316 ? -17.166 -8.121 -39.330 1.00 46.34 316 THR A O 1
ATOM 3064 N N . GLY A 1 317 ? -16.866 -5.920 -39.135 1.00 43.88 317 GLY A N 1
ATOM 3065 C CA . GLY A 1 317 ? -15.896 -6.000 -38.027 1.00 43.88 317 GLY A CA 1
ATOM 3066 C C . GLY A 1 317 ? -16.439 -6.405 -36.643 1.00 43.88 317 GLY A C 1
ATOM 3067 O O . GLY A 1 317 ? -15.661 -6.777 -35.758 1.00 43.88 317 GLY A O 1
ATOM 3068 N N . ARG A 1 318 ? -17.761 -6.382 -36.411 1.00 46.44 318 ARG A N 1
ATOM 3069 C CA . ARG A 1 318 ? -18.333 -6.658 -35.071 1.00 46.44 318 ARG A CA 1
ATOM 3070 C C . ARG A 1 318 ? -18.221 -8.120 -34.631 1.00 46.44 318 ARG A C 1
ATOM 3072 O O . ARG A 1 318 ? -18.059 -8.383 -33.442 1.00 46.44 318 ARG A O 1
ATOM 3079 N N . THR A 1 319 ? -18.243 -9.078 -35.553 1.00 50.94 319 THR A N 1
ATOM 3080 C CA . THR A 1 319 ? -18.213 -10.513 -35.214 1.00 50.94 319 THR A CA 1
ATOM 3081 C C . THR A 1 319 ? -16.798 -11.030 -34.922 1.00 50.94 319 THR A C 1
ATOM 3083 O O . THR A 1 319 ? -16.618 -11.877 -34.044 1.00 50.94 319 THR A O 1
ATOM 3086 N N . ALA A 1 320 ? -15.762 -10.477 -35.564 1.00 47.00 320 ALA A N 1
ATOM 3087 C CA . ALA A 1 320 ? -14.371 -10.903 -35.365 1.00 47.00 320 ALA A CA 1
ATOM 3088 C C . ALA A 1 320 ? -13.762 -10.423 -34.029 1.00 47.00 320 ALA A C 1
ATOM 3090 O O . ALA A 1 320 ? -12.960 -11.133 -33.411 1.00 47.00 320 ALA A O 1
ATOM 3091 N N . ALA A 1 321 ? -14.169 -9.247 -33.537 1.00 50.84 321 ALA A N 1
ATOM 3092 C CA . ALA A 1 321 ? -13.722 -8.714 -32.247 1.00 50.84 321 ALA A CA 1
ATOM 3093 C C . ALA A 1 321 ? -14.291 -9.496 -31.041 1.00 50.84 321 ALA A C 1
ATOM 3095 O O . ALA A 1 321 ? -13.612 -9.641 -30.017 1.00 50.84 321 ALA A O 1
ATOM 3096 N N . HIS A 1 322 ? -15.499 -10.058 -31.168 1.00 53.00 322 HIS A N 1
ATOM 3097 C CA . HIS A 1 322 ? -16.135 -10.855 -30.110 1.00 53.00 322 HIS A CA 1
ATOM 3098 C C . HIS A 1 322 ? -15.410 -12.188 -29.860 1.00 53.00 322 HIS A C 1
ATOM 3100 O O . HIS A 1 322 ? -15.107 -12.529 -28.711 1.00 53.00 322 HIS A O 1
ATOM 3106 N N . LEU A 1 323 ? -15.006 -12.894 -30.921 1.00 55.06 323 LEU A N 1
ATOM 3107 C CA . LEU A 1 323 ? -14.319 -14.188 -30.804 1.00 55.06 323 LEU A CA 1
ATOM 3108 C C . LEU A 1 323 ? -12.938 -14.068 -30.133 1.00 55.06 323 LEU A C 1
ATOM 3110 O O . LEU A 1 323 ? -12.569 -14.899 -29.295 1.00 55.06 323 LEU A O 1
ATOM 3114 N N . LYS A 1 324 ? -12.188 -12.992 -30.410 1.00 57.72 324 LYS A N 1
ATOM 3115 C CA . LYS A 1 324 ? -10.862 -12.762 -29.802 1.00 57.72 324 LYS A CA 1
ATOM 3116 C C . LYS A 1 324 ? -10.949 -12.479 -28.290 1.00 57.72 324 LYS A C 1
ATOM 3118 O O . LYS A 1 324 ? -10.091 -12.930 -27.526 1.00 57.72 324 LYS A O 1
ATOM 3123 N N . ARG A 1 325 ? -12.014 -11.818 -27.810 1.00 59.91 325 ARG A N 1
ATOM 3124 C CA . ARG A 1 325 ? -12.230 -11.517 -26.374 1.00 59.91 325 ARG A CA 1
ATOM 3125 C C . ARG A 1 325 ? -12.566 -12.757 -25.535 1.00 59.91 325 ARG A C 1
ATOM 3127 O O . ARG A 1 325 ? -12.143 -12.853 -24.372 1.00 59.91 325 ARG A O 1
ATOM 3134 N N . GLY A 1 326 ? -13.288 -13.715 -26.118 1.00 63.56 326 GLY A N 1
ATOM 3135 C CA . GLY A 1 326 ? -13.605 -15.002 -25.489 1.00 63.56 326 GLY A CA 1
ATOM 3136 C C . GLY A 1 326 ? -12.366 -15.882 -25.283 1.00 63.56 326 GLY A C 1
ATOM 3137 O O . GLY A 1 326 ? -12.162 -16.440 -24.200 1.00 63.56 326 GLY A O 1
ATOM 3138 N N . LEU A 1 327 ? -11.473 -15.931 -26.277 1.00 71.94 327 LEU A N 1
ATOM 3139 C CA . LEU A 1 327 ? -10.263 -16.763 -26.245 1.00 71.94 327 LEU A CA 1
ATOM 3140 C C . LEU A 1 327 ? -9.280 -16.353 -25.136 1.00 71.94 327 LEU A C 1
ATOM 3142 O O . LEU A 1 327 ? -8.816 -17.208 -24.376 1.00 71.94 327 LEU A O 1
ATOM 3146 N N . VAL A 1 328 ? -9.022 -15.052 -24.967 1.00 77.06 328 VAL A N 1
ATOM 3147 C CA . VAL A 1 328 ? -8.126 -14.536 -23.909 1.00 77.06 328 VAL A CA 1
ATOM 3148 C C . VAL A 1 328 ? -8.682 -14.832 -22.510 1.00 77.06 328 VAL A C 1
ATOM 3150 O O . VAL A 1 328 ? -7.947 -15.191 -21.583 1.00 77.06 328 VAL A O 1
ATOM 3153 N N . SER A 1 329 ? -10.002 -14.735 -22.350 1.00 79.75 329 SER A N 1
ATOM 3154 C CA . SER A 1 329 ? -10.677 -15.012 -21.079 1.00 79.75 329 SER A CA 1
ATOM 3155 C C . SER A 1 329 ? -10.599 -16.497 -20.702 1.00 79.75 329 SER A C 1
ATOM 3157 O O . SER A 1 329 ? -10.307 -16.814 -19.543 1.00 79.75 329 SER A O 1
ATOM 3159 N N . ASN A 1 330 ? -10.758 -17.391 -21.682 1.00 86.94 330 ASN A N 1
ATOM 3160 C CA . ASN A 1 330 ? -10.604 -18.839 -21.517 1.00 86.94 330 ASN A CA 1
ATOM 3161 C C . ASN A 1 330 ? -9.164 -19.249 -21.190 1.00 86.94 330 ASN A C 1
ATOM 3163 O O . ASN A 1 330 ? -8.946 -20.080 -20.305 1.00 86.94 330 ASN A O 1
ATOM 3167 N N . LEU A 1 331 ? -8.166 -18.629 -21.829 1.00 90.25 331 LEU A N 1
ATOM 3168 C CA . LEU A 1 331 ? -6.755 -18.875 -21.514 1.00 90.25 331 LEU A CA 1
ATOM 3169 C C . LEU A 1 331 ? -6.451 -18.557 -20.041 1.00 90.25 331 LEU A C 1
ATOM 3171 O O . LEU A 1 331 ? -5.749 -19.295 -19.347 1.00 90.25 331 LEU A O 1
ATOM 3175 N N . ARG A 1 332 ? -7.049 -17.475 -19.525 1.00 91.19 332 ARG A N 1
ATOM 3176 C CA . ARG A 1 332 ? -6.867 -17.059 -18.133 1.00 91.19 332 ARG A CA 1
ATOM 3177 C C . ARG A 1 332 ? -7.547 -17.992 -17.128 1.00 91.19 332 ARG A C 1
ATOM 3179 O O . ARG A 1 332 ? -7.056 -18.095 -16.006 1.00 91.19 332 ARG A O 1
ATOM 3186 N N . ILE A 1 333 ? -8.648 -18.647 -17.497 1.00 92.06 333 ILE A N 1
ATOM 3187 C CA . ILE A 1 333 ? -9.281 -19.689 -16.672 1.00 92.06 333 ILE A CA 1
ATOM 3188 C C . ILE A 1 333 ? -8.387 -20.930 -16.625 1.00 92.06 333 ILE A C 1
ATOM 3190 O O . ILE A 1 333 ? -8.057 -21.370 -15.526 1.00 92.06 333 ILE A O 1
ATOM 3194 N N . ARG A 1 334 ? -7.891 -21.401 -17.778 1.00 95.00 334 ARG A N 1
ATOM 3195 C CA . ARG A 1 334 ? -6.967 -22.549 -17.850 1.00 95.00 334 ARG A CA 1
ATOM 3196 C C . ARG A 1 334 ? -5.703 -22.348 -17.012 1.00 95.00 334 ARG A C 1
ATOM 3198 O O . ARG A 1 334 ? -5.272 -23.253 -16.306 1.00 95.00 334 ARG A O 1
ATOM 3205 N N . TYR A 1 335 ? -5.137 -21.141 -17.017 1.00 95.25 335 TYR A N 1
ATOM 3206 C CA . TYR A 1 335 ? -3.999 -20.814 -16.154 1.00 95.25 335 TYR A CA 1
ATOM 3207 C C . TYR A 1 335 ? -4.329 -20.951 -14.657 1.00 95.25 335 TYR A C 1
ATOM 3209 O O . TYR A 1 335 ? -3.532 -21.480 -13.883 1.00 95.25 335 TYR A O 1
ATOM 3217 N N . LEU A 1 336 ? -5.501 -20.473 -14.228 1.00 94.75 336 LEU A N 1
ATOM 3218 C CA . LEU A 1 336 ? -5.920 -20.573 -12.828 1.00 94.75 336 LEU A CA 1
ATOM 3219 C C . LEU A 1 336 ? -6.226 -22.020 -12.422 1.00 94.75 336 LEU A C 1
ATOM 3221 O O . LEU A 1 336 ? -5.912 -22.403 -11.298 1.00 94.75 336 LEU A O 1
ATOM 3225 N N . GLU A 1 337 ? -6.788 -22.821 -13.325 1.00 93.69 337 GLU A N 1
ATOM 3226 C CA . GLU A 1 337 ? -6.994 -24.261 -13.122 1.00 93.69 337 GLU A CA 1
ATOM 3227 C C . GLU A 1 337 ? -5.663 -24.986 -12.934 1.00 93.69 337 GLU A C 1
ATOM 3229 O O . GLU A 1 337 ? -5.501 -25.720 -11.962 1.00 93.69 337 GLU A O 1
ATOM 3234 N N . HIS A 1 338 ? -4.664 -24.679 -13.766 1.00 97.00 338 HIS A N 1
ATOM 3235 C CA . HIS A 1 338 ? -3.318 -25.213 -13.584 1.00 97.00 338 HIS A CA 1
ATOM 3236 C C . HIS A 1 338 ? -2.736 -24.847 -12.206 1.00 97.00 338 HIS A C 1
ATOM 3238 O O . HIS A 1 338 ? -2.179 -25.700 -11.517 1.00 97.00 338 HIS A O 1
ATOM 3244 N N . GLN A 1 339 ? -2.903 -23.597 -11.758 1.00 93.50 339 GLN A N 1
ATOM 3245 C CA . GLN A 1 339 ? -2.470 -23.165 -10.420 1.00 93.50 339 GLN A CA 1
ATOM 3246 C C . GLN A 1 339 ? -3.196 -23.923 -9.294 1.00 93.50 339 GLN A C 1
ATOM 3248 O O . GLN A 1 339 ? -2.558 -24.328 -8.320 1.00 93.50 339 GLN A O 1
ATOM 3253 N N . ARG A 1 340 ? -4.508 -24.161 -9.427 1.00 96.38 340 ARG A N 1
ATOM 3254 C CA . ARG A 1 340 ? -5.289 -24.981 -8.484 1.00 96.38 340 ARG A CA 1
ATOM 3255 C C . ARG A 1 340 ? -4.756 -26.415 -8.424 1.00 96.38 340 ARG A C 1
ATOM 3257 O O . ARG A 1 340 ? -4.614 -26.969 -7.334 1.00 96.38 340 ARG A O 1
ATOM 3264 N N . ASP A 1 341 ? -4.410 -27.005 -9.562 1.00 96.62 341 ASP A N 1
ATOM 3265 C CA . ASP A 1 341 ? -3.895 -28.376 -9.614 1.00 96.62 341 ASP A CA 1
ATOM 3266 C C . ASP A 1 341 ? -2.512 -28.488 -8.954 1.00 96.62 341 ASP A C 1
ATOM 3268 O O . ASP A 1 341 ? -2.241 -29.448 -8.229 1.00 96.62 341 ASP A O 1
ATOM 3272 N N . GLN A 1 342 ? -1.654 -27.474 -9.115 1.00 95.62 342 GLN A N 1
ATOM 3273 C CA . GLN A 1 342 ? -0.379 -27.395 -8.391 1.00 95.62 342 GLN A CA 1
ATOM 3274 C C . GLN A 1 342 ? -0.587 -27.294 -6.873 1.00 95.62 342 GLN A C 1
ATOM 3276 O O . GLN A 1 342 ? 0.101 -27.974 -6.107 1.00 95.62 342 GLN A O 1
ATOM 3281 N N . LEU A 1 343 ? -1.562 -26.496 -6.423 1.00 94.69 343 LEU A N 1
ATOM 3282 C CA . LEU A 1 343 ? -1.919 -26.400 -5.003 1.00 94.69 343 LEU A CA 1
ATOM 3283 C C . LEU A 1 343 ? -2.453 -27.731 -4.465 1.00 94.69 343 LEU A C 1
ATOM 3285 O O . LEU A 1 343 ? -2.041 -28.154 -3.388 1.00 94.69 343 LEU A O 1
ATOM 3289 N N . THR A 1 344 ? -3.290 -28.421 -5.238 1.00 96.75 344 THR A N 1
ATOM 3290 C CA . THR A 1 344 ? -3.831 -29.742 -4.883 1.00 96.75 344 THR A CA 1
ATOM 3291 C C . THR A 1 344 ? -2.702 -30.754 -4.690 1.00 96.75 344 THR A C 1
ATOM 3293 O O . THR A 1 344 ? -2.613 -31.389 -3.641 1.00 96.75 344 THR A O 1
ATOM 3296 N N . LYS A 1 345 ? -1.751 -30.821 -5.633 1.00 97.44 345 LYS A N 1
ATOM 3297 C CA . LYS A 1 345 ? -0.556 -31.675 -5.514 1.00 97.44 345 LYS A CA 1
ATOM 3298 C C . LYS A 1 345 ? 0.290 -31.321 -4.288 1.00 97.44 345 LYS A C 1
ATOM 3300 O O . LYS A 1 345 ? 0.800 -32.213 -3.612 1.00 97.44 345 LYS A O 1
ATOM 3305 N N . ALA A 1 346 ? 0.455 -30.034 -3.984 1.00 95.50 346 ALA A N 1
ATOM 3306 C CA . ALA A 1 346 ? 1.191 -29.592 -2.802 1.00 95.50 346 ALA A CA 1
ATOM 3307 C C . ALA A 1 346 ? 0.493 -30.003 -1.493 1.00 95.50 346 ALA A C 1
ATOM 3309 O O . ALA A 1 346 ? 1.169 -30.430 -0.557 1.00 95.50 346 ALA A O 1
ATOM 3310 N N . ILE A 1 347 ? -0.840 -29.933 -1.440 1.00 95.69 347 ILE A N 1
ATOM 3311 C CA . ILE A 1 347 ? -1.642 -30.378 -0.291 1.00 95.69 347 ILE A CA 1
ATOM 3312 C C . ILE A 1 347 ? -1.508 -31.893 -0.096 1.00 95.69 347 ILE A C 1
ATOM 3314 O O . ILE A 1 347 ? -1.230 -32.336 1.020 1.00 95.69 347 ILE A O 1
ATOM 3318 N N . SER A 1 348 ? -1.604 -32.688 -1.166 1.00 95.38 348 SER A N 1
ATOM 3319 C CA . SER A 1 348 ? -1.386 -34.140 -1.095 1.00 95.38 348 SER A CA 1
ATOM 3320 C C . SER A 1 348 ? 0.008 -34.478 -0.556 1.00 95.38 348 SER A C 1
ATOM 3322 O O . SER A 1 348 ? 0.142 -35.331 0.316 1.00 95.38 348 SER A O 1
ATOM 3324 N N . LYS A 1 349 ? 1.046 -33.743 -0.981 1.00 96.19 349 LYS A N 1
ATOM 3325 C CA . LYS A 1 349 ? 2.407 -33.905 -0.442 1.00 96.19 349 LYS A CA 1
ATOM 3326 C C . LYS A 1 349 ? 2.507 -33.555 1.045 1.00 96.19 349 LYS A C 1
ATOM 3328 O O . LYS A 1 349 ? 3.304 -34.167 1.748 1.00 96.19 349 LYS A O 1
ATOM 3333 N N . THR A 1 350 ? 1.750 -32.569 1.538 1.00 94.56 350 THR A N 1
ATOM 3334 C CA . THR A 1 350 ? 1.713 -32.289 2.987 1.00 94.56 350 THR A CA 1
ATOM 3335 C C . THR A 1 350 ? 1.042 -33.413 3.766 1.00 94.56 350 THR A C 1
ATOM 3337 O O . THR A 1 350 ? 1.532 -33.752 4.834 1.00 94.56 350 THR A O 1
ATOM 3340 N N . TYR A 1 351 ? 0.007 -34.043 3.204 1.00 93.06 351 TYR A N 1
ATOM 3341 C CA . TYR A 1 351 ? -0.676 -35.176 3.830 1.00 93.06 351 TYR A CA 1
ATOM 3342 C C . TYR A 1 351 ? 0.233 -36.406 3.942 1.00 93.06 351 TYR A C 1
ATOM 3344 O O . TYR A 1 351 ? 0.412 -36.938 5.029 1.00 93.06 351 TYR A O 1
ATOM 3352 N N . GLN A 1 352 ? 0.928 -36.762 2.857 1.00 92.94 352 GLN A N 1
ATOM 3353 C CA . GLN A 1 352 ? 1.917 -37.850 2.868 1.00 92.94 352 GLN A CA 1
ATOM 3354 C C . GLN A 1 352 ? 3.037 -37.613 3.893 1.00 92.94 352 GLN A C 1
ATOM 3356 O O . GLN A 1 352 ? 3.543 -38.546 4.508 1.00 92.94 352 GLN A O 1
ATOM 3361 N N . LYS A 1 353 ? 3.434 -36.349 4.102 1.00 92.12 353 LYS A N 1
ATOM 3362 C CA . LYS A 1 353 ? 4.419 -35.994 5.132 1.00 92.12 353 LYS A CA 1
ATOM 3363 C C . LYS A 1 353 ? 3.861 -36.123 6.545 1.00 92.12 353 LYS A C 1
ATOM 3365 O O . LYS A 1 353 ? 4.614 -36.517 7.424 1.00 92.12 353 LYS A O 1
ATOM 3370 N N . GLU A 1 354 ? 2.595 -35.771 6.773 1.00 91.25 354 GLU A N 1
ATOM 3371 C CA . GLU A 1 354 ? 1.918 -35.995 8.060 1.00 91.25 354 GLU A CA 1
ATOM 3372 C C . GLU A 1 354 ? 1.868 -37.496 8.383 1.00 91.25 354 GLU A C 1
ATOM 3374 O O . GLU A 1 354 ? 2.282 -37.888 9.469 1.00 91.25 354 GLU A O 1
ATOM 3379 N N . GLU A 1 355 ? 1.489 -38.336 7.416 1.00 91.69 355 GLU A N 1
ATOM 3380 C CA . GLU A 1 355 ? 1.491 -39.800 7.569 1.00 91.69 355 GLU A CA 1
ATOM 3381 C C . GLU A 1 355 ? 2.891 -40.349 7.880 1.00 91.69 355 GLU A C 1
ATOM 3383 O O . GLU A 1 355 ? 3.053 -41.134 8.813 1.00 91.69 355 GLU A O 1
ATOM 3388 N N . ALA A 1 356 ? 3.921 -39.876 7.171 1.00 91.25 356 ALA A N 1
ATOM 3389 C CA . ALA A 1 356 ? 5.302 -40.292 7.414 1.00 91.25 356 ALA A CA 1
ATOM 3390 C C . ALA A 1 356 ? 5.819 -39.894 8.813 1.00 91.25 356 ALA A C 1
ATOM 3392 O O . ALA A 1 356 ? 6.626 -40.612 9.404 1.00 91.25 356 ALA A O 1
ATOM 3393 N N . ILE A 1 357 ? 5.358 -38.761 9.363 1.00 90.94 357 ILE A N 1
ATOM 3394 C CA . ILE A 1 357 ? 5.693 -38.339 10.736 1.00 90.94 357 ILE A CA 1
ATOM 3395 C C . ILE A 1 357 ? 5.055 -39.289 11.757 1.00 90.94 357 ILE A C 1
ATOM 3397 O O . ILE A 1 357 ? 5.688 -39.618 12.762 1.00 90.94 357 ILE A O 1
ATOM 3401 N N . CYS A 1 358 ? 3.833 -39.767 11.505 1.00 87.38 358 CYS A N 1
ATOM 3402 C CA . CYS A 1 358 ? 3.177 -40.736 12.383 1.00 87.38 358 CYS A CA 1
ATOM 3403 C C . CYS A 1 358 ? 3.965 -42.056 12.464 1.00 87.38 358 CYS A C 1
ATOM 3405 O O . CYS A 1 358 ? 4.087 -42.613 13.558 1.00 87.38 358 CYS A O 1
ATOM 3407 N N . THR A 1 359 ? 4.553 -42.503 11.348 1.00 89.62 359 THR A N 1
ATOM 3408 C CA . THR A 1 359 ? 5.298 -43.771 11.247 1.00 89.62 359 THR A CA 1
ATOM 3409 C C . THR A 1 359 ? 6.769 -43.711 11.675 1.00 89.62 359 THR A C 1
ATOM 3411 O O . THR A 1 359 ? 7.380 -44.761 11.812 1.00 89.62 359 THR A O 1
ATOM 3414 N N . GLY A 1 360 ? 7.364 -42.526 11.854 1.00 89.69 360 GLY A N 1
ATOM 3415 C CA . GLY A 1 360 ? 8.788 -42.396 12.213 1.00 89.69 360 GLY A CA 1
ATOM 3416 C C . GLY A 1 360 ? 9.100 -42.670 13.692 1.00 89.69 360 GLY A C 1
ATOM 3417 O O . GLY A 1 360 ? 8.203 -42.649 14.530 1.00 89.69 360 GLY A O 1
ATOM 3418 N N . ASP A 1 361 ? 10.380 -42.836 14.033 1.00 89.38 361 ASP A N 1
ATOM 3419 C CA . ASP A 1 361 ? 10.861 -43.109 15.406 1.00 89.38 361 ASP A CA 1
ATOM 3420 C C . ASP A 1 361 ? 11.032 -41.848 16.285 1.00 89.38 361 ASP A C 1
ATOM 3422 O O . ASP A 1 361 ? 11.665 -41.881 17.339 1.00 89.38 361 ASP A O 1
ATOM 3426 N N . ASP A 1 362 ? 10.482 -40.706 15.862 1.00 90.19 362 ASP A N 1
ATOM 3427 C CA . ASP A 1 362 ? 10.545 -39.458 16.630 1.00 90.19 362 ASP A CA 1
ATOM 3428 C C . ASP A 1 362 ? 9.833 -39.597 17.996 1.00 90.19 362 ASP A C 1
ATOM 3430 O O . ASP A 1 362 ? 8.808 -40.275 18.124 1.00 90.19 362 ASP A O 1
ATOM 3434 N N . THR A 1 363 ? 10.316 -38.874 19.012 1.00 90.88 363 THR A N 1
ATOM 3435 C CA . THR A 1 363 ? 9.611 -38.755 20.298 1.00 90.88 363 THR A CA 1
ATOM 3436 C C . THR A 1 363 ? 8.225 -38.118 20.103 1.00 90.88 363 THR A C 1
ATOM 3438 O O . THR A 1 363 ? 8.038 -37.314 19.180 1.00 90.88 363 THR A O 1
ATOM 3441 N N . PRO A 1 364 ? 7.229 -38.435 20.955 1.00 91.00 364 PRO A N 1
ATOM 3442 C CA . PRO A 1 364 ? 5.861 -37.928 20.798 1.00 91.00 364 PRO A CA 1
ATOM 3443 C C . PRO A 1 364 ? 5.792 -36.393 20.729 1.00 91.00 364 PRO A C 1
ATOM 3445 O O . PRO A 1 364 ? 5.060 -35.850 19.903 1.00 91.00 364 PRO A O 1
ATOM 3448 N N . GLU A 1 365 ? 6.627 -35.695 21.501 1.00 90.38 365 GLU A N 1
ATOM 3449 C CA . GLU A 1 365 ? 6.728 -34.228 21.494 1.00 90.38 365 GLU A CA 1
ATOM 3450 C C . GLU A 1 365 ? 7.226 -33.682 20.141 1.00 90.38 365 GLU A C 1
ATOM 3452 O O . GLU A 1 365 ? 6.687 -32.714 19.597 1.00 90.38 365 GLU A O 1
ATOM 3457 N N . VAL A 1 366 ? 8.229 -34.329 19.535 1.00 90.81 366 VAL A N 1
ATOM 3458 C CA . VAL A 1 366 ? 8.766 -33.928 18.224 1.00 90.81 366 VAL A CA 1
ATOM 3459 C C . VAL A 1 366 ? 7.756 -34.215 17.112 1.00 90.81 366 VAL A C 1
ATOM 3461 O O . VAL A 1 366 ? 7.596 -33.389 16.201 1.00 90.81 366 VAL A O 1
ATOM 3464 N N . LYS A 1 367 ? 7.026 -35.336 17.198 1.00 92.62 367 LYS A N 1
ATOM 3465 C CA . LYS A 1 367 ? 5.929 -35.663 16.273 1.00 92.62 367 LYS A CA 1
ATOM 3466 C C . LYS A 1 367 ? 4.834 -34.605 16.314 1.00 92.62 367 LYS A C 1
ATOM 3468 O O . LYS A 1 367 ? 4.384 -34.165 15.254 1.00 92.62 367 LYS A O 1
ATOM 3473 N N . GLU A 1 368 ? 4.444 -34.148 17.500 1.00 92.88 368 GLU A N 1
ATOM 3474 C CA . GLU A 1 368 ? 3.408 -33.127 17.667 1.00 92.88 368 GLU A CA 1
ATOM 3475 C C . GLU A 1 368 ? 3.818 -31.793 17.024 1.00 92.88 368 GLU A C 1
ATOM 3477 O O . GLU A 1 368 ? 3.080 -31.242 16.202 1.00 92.88 368 GLU A O 1
ATOM 3482 N N . ILE A 1 369 ? 5.043 -31.322 17.282 1.00 93.75 369 ILE A N 1
ATOM 3483 C CA . ILE A 1 369 ? 5.561 -30.075 16.693 1.00 93.75 369 ILE A CA 1
ATOM 3484 C C . ILE A 1 369 ? 5.626 -30.169 15.162 1.00 93.75 369 ILE A C 1
ATOM 3486 O O . ILE A 1 369 ? 5.247 -29.227 14.451 1.00 93.75 369 ILE A O 1
ATOM 3490 N N . ARG A 1 370 ? 6.115 -31.293 14.620 1.00 93.56 370 ARG A N 1
ATOM 3491 C CA . ARG A 1 370 ? 6.209 -31.503 13.166 1.00 93.56 370 ARG A CA 1
ATOM 3492 C C . ARG A 1 370 ? 4.825 -31.563 12.524 1.00 93.56 370 ARG A C 1
ATOM 3494 O O . ARG A 1 370 ? 4.616 -30.912 11.498 1.00 93.56 370 ARG A O 1
ATOM 3501 N N . THR A 1 371 ? 3.884 -32.262 13.153 1.00 93.25 371 THR A N 1
ATOM 3502 C CA . THR A 1 371 ? 2.493 -32.361 12.694 1.00 93.25 371 THR A CA 1
ATOM 3503 C C . THR A 1 371 ? 1.823 -30.992 12.705 1.00 93.25 371 THR A C 1
ATOM 3505 O O . THR A 1 371 ? 1.268 -30.580 11.690 1.00 93.25 371 THR A O 1
ATOM 3508 N N . TRP A 1 372 ? 1.967 -30.213 13.782 1.00 96.12 372 TRP A N 1
ATOM 3509 C CA . TRP A 1 372 ? 1.415 -28.858 13.868 1.00 96.12 372 TRP A CA 1
ATOM 3510 C C . TRP A 1 372 ? 1.956 -27.935 12.765 1.00 96.12 372 TRP A C 1
ATOM 3512 O O . TRP A 1 372 ? 1.200 -27.206 12.115 1.00 96.12 372 TRP A O 1
ATOM 3522 N N . ARG A 1 373 ? 3.263 -28.009 12.467 1.00 94.75 373 ARG A N 1
ATOM 3523 C CA . ARG A 1 373 ? 3.869 -27.257 11.353 1.00 94.75 373 ARG A CA 1
ATOM 3524 C C . ARG A 1 373 ? 3.305 -27.672 9.991 1.00 94.75 373 ARG A C 1
ATOM 3526 O O . ARG A 1 373 ? 3.076 -26.797 9.150 1.00 94.75 373 ARG A O 1
ATOM 3533 N N . GLN A 1 374 ? 3.095 -28.968 9.744 1.00 94.00 374 GLN A N 1
ATOM 3534 C CA . GLN A 1 374 ? 2.496 -29.434 8.485 1.00 94.00 374 GLN A CA 1
ATOM 3535 C C . GLN A 1 374 ? 1.023 -29.036 8.380 1.00 94.00 374 GLN A C 1
ATOM 3537 O O . GLN A 1 374 ? 0.631 -28.485 7.350 1.00 94.00 374 GLN A O 1
ATOM 3542 N N . GLN A 1 375 ? 0.259 -29.142 9.468 1.00 93.19 375 GLN A N 1
ATOM 3543 C CA . GLN A 1 375 ? -1.130 -28.689 9.522 1.00 93.19 375 GLN A CA 1
ATOM 3544 C C . GLN A 1 375 ? -1.242 -27.187 9.236 1.00 93.19 375 GLN A C 1
ATOM 3546 O O . GLN A 1 375 ? -2.116 -26.757 8.480 1.00 93.19 375 GLN A O 1
ATOM 3551 N N . GLY A 1 376 ? -0.327 -26.372 9.773 1.00 95.69 376 GLY A N 1
ATOM 3552 C CA . GLY A 1 376 ? -0.237 -24.944 9.462 1.00 95.69 376 GLY A CA 1
ATOM 3553 C C . GLY A 1 376 ? 0.008 -24.678 7.972 1.00 95.69 376 GLY A C 1
ATOM 3554 O O . GLY A 1 376 ? -0.706 -23.883 7.351 1.00 95.69 376 GLY A O 1
ATOM 3555 N N . LYS A 1 377 ? 0.965 -25.392 7.361 1.00 95.75 377 LYS A N 1
ATOM 3556 C CA . LYS A 1 377 ? 1.235 -25.310 5.913 1.00 95.75 377 LYS A CA 1
ATOM 3557 C C . LYS A 1 377 ? 0.025 -25.746 5.086 1.00 95.75 377 LYS A C 1
ATOM 3559 O O . LYS A 1 377 ? -0.342 -25.046 4.142 1.00 95.75 377 LYS A O 1
ATOM 3564 N N . ARG A 1 378 ? -0.634 -26.840 5.467 1.00 94.75 378 ARG A N 1
ATOM 3565 C CA . ARG A 1 378 ? -1.834 -27.369 4.810 1.00 94.75 378 ARG A CA 1
ATOM 3566 C C . ARG A 1 378 ? -2.992 -26.376 4.867 1.00 94.75 378 ARG A C 1
ATOM 3568 O O . ARG A 1 378 ? -3.580 -26.080 3.831 1.00 94.75 378 ARG A O 1
ATOM 3575 N N . ARG A 1 379 ? -3.272 -25.779 6.032 1.00 96.75 379 ARG A N 1
ATOM 3576 C CA . ARG A 1 379 ? -4.297 -24.726 6.184 1.00 96.75 379 ARG A CA 1
ATOM 3577 C C . ARG A 1 379 ? -4.020 -23.527 5.275 1.00 96.75 379 ARG A C 1
ATOM 3579 O O . ARG A 1 379 ? -4.942 -22.992 4.664 1.00 96.75 379 ARG A O 1
ATOM 3586 N N . MET A 1 380 ? -2.759 -23.113 5.151 1.00 97.75 380 MET A N 1
ATOM 3587 C CA . MET A 1 380 ? -2.368 -22.023 4.253 1.00 97.75 380 MET A CA 1
ATOM 3588 C C . MET A 1 380 ? -2.568 -22.386 2.773 1.00 97.75 380 MET A C 1
ATOM 3590 O O . MET A 1 380 ? -3.107 -21.572 2.020 1.00 97.75 380 MET A O 1
ATOM 3594 N N . LEU A 1 381 ? -2.198 -23.603 2.361 1.00 96.25 381 LEU A N 1
ATOM 3595 C CA . LEU A 1 381 ? -2.414 -24.088 0.994 1.00 96.25 381 LEU A CA 1
ATOM 3596 C C . LEU A 1 381 ? -3.906 -24.234 0.658 1.00 96.25 381 LEU A C 1
ATOM 3598 O O . LEU A 1 381 ? -4.315 -23.786 -0.409 1.00 96.25 381 LEU A O 1
ATOM 3602 N N . LEU A 1 382 ? -4.725 -24.751 1.579 1.00 95.75 382 LEU A N 1
ATOM 3603 C CA . LEU A 1 382 ? -6.182 -24.847 1.419 1.00 95.75 382 LEU A CA 1
ATOM 3604 C C . LEU A 1 382 ? -6.829 -23.467 1.236 1.00 95.75 382 LEU A C 1
ATOM 3606 O O . LEU A 1 382 ? -7.629 -23.276 0.325 1.00 95.75 382 LEU A O 1
ATOM 3610 N N . ARG A 1 383 ? -6.421 -22.462 2.024 1.00 97.25 383 ARG A N 1
ATOM 3611 C CA . ARG A 1 383 ? -6.886 -21.073 1.834 1.00 97.25 383 ARG A CA 1
ATOM 3612 C C . ARG A 1 383 ? -6.493 -20.511 0.466 1.00 97.25 383 ARG A C 1
ATOM 3614 O O . ARG A 1 383 ? -7.253 -19.748 -0.126 1.00 97.25 383 ARG A O 1
ATOM 3621 N N . LYS A 1 384 ? -5.301 -20.846 -0.042 1.00 95.94 384 LYS A N 1
ATOM 3622 C CA . LYS A 1 384 ? -4.883 -20.452 -1.399 1.00 95.94 384 LYS A CA 1
ATOM 3623 C C . LYS A 1 384 ? -5.719 -21.161 -2.464 1.00 95.94 384 LYS A C 1
ATOM 3625 O O . LYS A 1 384 ? -6.137 -20.492 -3.405 1.00 95.94 384 LYS A O 1
ATOM 3630 N N . GLN A 1 385 ? -5.995 -22.454 -2.286 1.00 96.62 385 GLN A N 1
ATOM 3631 C CA . GLN A 1 385 ? -6.830 -23.248 -3.186 1.00 96.62 385 GLN A CA 1
ATOM 3632 C C . GLN A 1 385 ? -8.247 -22.664 -3.287 1.00 96.62 385 GLN A C 1
ATOM 3634 O O . GLN A 1 385 ? -8.695 -22.368 -4.393 1.00 96.62 385 GLN A O 1
ATOM 3639 N N . GLN A 1 386 ? -8.893 -22.382 -2.151 1.00 96.31 386 GLN A N 1
ATOM 3640 C CA . GLN A 1 386 ? -10.219 -21.751 -2.108 1.00 96.31 386 GLN A CA 1
ATOM 3641 C C . GLN A 1 386 ? -10.235 -20.417 -2.867 1.00 96.31 386 GLN A C 1
ATOM 3643 O O . GLN A 1 386 ? -11.048 -20.216 -3.764 1.00 96.31 386 GLN A O 1
ATOM 3648 N N . LYS A 1 387 ? -9.253 -19.538 -2.619 1.00 96.62 387 LYS A N 1
ATOM 3649 C CA . LYS A 1 387 ? -9.135 -18.259 -3.344 1.00 96.62 387 LYS A CA 1
ATOM 3650 C C . LYS A 1 387 ? -8.925 -18.433 -4.850 1.00 96.62 387 LYS A C 1
ATOM 3652 O O . LYS A 1 387 ? -9.351 -17.582 -5.632 1.00 96.62 387 LYS A O 1
ATOM 3657 N N . THR A 1 388 ? -8.205 -19.469 -5.286 1.00 94.19 388 THR A N 1
ATOM 3658 C CA . THR A 1 388 ? -8.055 -19.757 -6.721 1.00 94.19 388 THR A CA 1
ATOM 3659 C C . THR A 1 388 ? -9.345 -20.291 -7.332 1.00 94.19 388 THR A C 1
ATOM 3661 O O . THR A 1 388 ? -9.697 -19.869 -8.430 1.00 94.19 388 THR A O 1
ATOM 3664 N N . GLU A 1 389 ? -10.082 -21.137 -6.614 1.00 95.06 389 GLU A N 1
ATOM 3665 C CA . GLU A 1 389 ? -11.372 -21.677 -7.050 1.00 95.06 389 GLU A CA 1
ATOM 3666 C C . GLU A 1 389 ? -12.437 -20.583 -7.161 1.00 95.06 389 GLU A C 1
ATOM 3668 O O . GLU A 1 389 ? -13.079 -20.478 -8.203 1.00 95.06 389 GLU A O 1
ATOM 3673 N N . GLU A 1 390 ? -12.537 -19.682 -6.181 1.00 96.38 390 GLU A N 1
ATOM 3674 C CA . GLU A 1 390 ? -13.414 -18.503 -6.242 1.00 96.38 390 GLU A CA 1
ATOM 3675 C C . GLU A 1 390 ? -13.105 -17.623 -7.464 1.00 96.38 390 GLU A C 1
ATOM 3677 O O . GLU A 1 390 ? -14.003 -17.144 -8.157 1.00 96.38 390 GLU A O 1
ATOM 3682 N N . LYS A 1 391 ? -11.817 -17.427 -7.787 1.00 95.94 391 LYS A N 1
ATOM 3683 C CA . LYS A 1 391 ? -11.408 -16.671 -8.984 1.00 95.94 391 LYS A CA 1
ATOM 3684 C C . LYS A 1 391 ? -11.815 -17.370 -10.278 1.00 95.94 391 LYS A C 1
ATOM 3686 O O . LYS A 1 391 ? -12.186 -16.682 -11.233 1.00 95.94 391 LYS A O 1
ATOM 3691 N N . ILE A 1 392 ? -11.718 -18.699 -10.328 1.00 94.88 392 ILE A N 1
ATOM 3692 C CA . ILE A 1 392 ? -12.166 -19.503 -11.472 1.00 94.88 392 ILE A CA 1
ATOM 3693 C C . ILE A 1 392 ? -13.684 -19.388 -11.611 1.00 94.88 392 ILE A C 1
ATOM 3695 O O . ILE A 1 392 ? -14.159 -19.053 -12.695 1.00 94.88 392 ILE A O 1
ATOM 3699 N N . GLN A 1 393 ? -14.434 -19.586 -10.524 1.00 94.00 393 GLN A N 1
ATOM 3700 C CA . GLN A 1 393 ? -15.895 -19.488 -10.505 1.00 94.00 393 GLN A CA 1
ATOM 3701 C C . GLN A 1 393 ? -16.367 -18.109 -10.960 1.00 94.00 393 GLN A C 1
ATOM 3703 O O . GLN A 1 393 ? -17.101 -18.021 -11.938 1.00 94.00 393 GLN A O 1
ATOM 3708 N N . ARG A 1 394 ? -15.841 -17.030 -10.369 1.00 95.56 394 ARG A N 1
ATOM 3709 C CA . ARG A 1 394 ? -16.191 -15.656 -10.755 1.00 95.56 394 ARG A CA 1
ATOM 3710 C C . ARG A 1 394 ? -15.891 -15.361 -12.225 1.00 95.56 394 ARG A C 1
ATOM 3712 O O . ARG A 1 394 ? -16.597 -14.585 -12.860 1.00 95.56 394 ARG A O 1
ATOM 3719 N N . LYS A 1 395 ? -14.822 -15.936 -12.791 1.00 93.38 395 LYS A N 1
ATOM 3720 C CA . LYS A 1 395 ? -14.520 -15.785 -14.225 1.00 93.38 395 LYS A CA 1
ATOM 3721 C C . LYS A 1 395 ? -15.469 -16.592 -15.105 1.00 93.38 395 LYS A C 1
ATOM 3723 O O . LYS A 1 395 ? -15.886 -16.069 -16.131 1.00 93.38 395 LYS A O 1
ATOM 3728 N N . ARG A 1 396 ? -15.807 -17.823 -14.718 1.00 92.38 396 ARG A N 1
ATOM 3729 C CA . ARG A 1 396 ? -16.778 -18.661 -15.436 1.00 92.38 396 ARG A CA 1
ATOM 3730 C C . ARG A 1 396 ? -18.172 -18.044 -15.410 1.00 92.38 396 ARG A C 1
ATOM 3732 O O . ARG A 1 396 ? -18.820 -18.004 -16.441 1.00 92.38 396 ARG A O 1
ATOM 3739 N N . GLU A 1 397 ? -18.594 -17.507 -14.273 1.00 93.31 397 GLU A N 1
ATOM 3740 C CA . GLU A 1 397 ? -19.865 -16.797 -14.123 1.00 93.31 397 GLU A CA 1
ATOM 3741 C C . GLU A 1 397 ? -19.908 -15.537 -14.992 1.00 93.31 397 GLU A C 1
ATOM 3743 O O . GLU A 1 397 ? -20.854 -15.345 -15.742 1.00 93.31 397 GLU A O 1
ATOM 3748 N N . LYS A 1 398 ? -18.834 -14.735 -15.003 1.00 91.62 398 LYS A N 1
ATOM 3749 C CA . LYS A 1 398 ? -18.716 -13.595 -15.929 1.00 91.62 398 LYS A CA 1
ATOM 3750 C C . LYS A 1 398 ? -18.756 -14.001 -17.401 1.00 91.62 398 LYS A C 1
ATOM 3752 O O . LYS A 1 398 ? -19.209 -13.211 -18.217 1.00 91.62 398 LYS A O 1
ATOM 3757 N N . LEU A 1 399 ? -18.228 -15.174 -17.751 1.00 87.56 399 LEU A N 1
ATOM 3758 C CA . LEU A 1 399 ? -18.333 -15.694 -19.113 1.00 87.56 399 LEU A CA 1
ATOM 3759 C C . LEU A 1 399 ? -19.757 -16.152 -19.427 1.00 87.56 399 LEU A C 1
ATOM 3761 O O . LEU A 1 399 ? -20.244 -15.810 -20.492 1.00 87.56 399 LEU A O 1
ATOM 3765 N N . ARG A 1 400 ? -20.434 -16.843 -18.502 1.00 88.38 400 ARG A N 1
ATOM 3766 C CA . ARG A 1 400 ? -21.847 -17.228 -18.656 1.00 88.38 400 ARG A CA 1
ATOM 3767 C C . ARG A 1 400 ? -22.741 -16.006 -18.833 1.00 88.38 400 ARG A C 1
ATOM 3769 O O . ARG A 1 400 ? -23.408 -15.917 -19.843 1.00 88.38 400 ARG A O 1
ATOM 3776 N N . ALA A 1 401 ? -22.613 -15.007 -17.961 1.00 89.31 401 ALA A N 1
ATOM 3777 C CA . ALA A 1 401 ? -23.386 -13.770 -18.059 1.00 89.31 401 ALA A CA 1
ATOM 3778 C C . ALA A 1 401 ? -23.162 -13.015 -19.383 1.00 89.31 401 ALA A C 1
ATOM 3780 O O . ALA A 1 401 ? -24.066 -12.345 -19.864 1.00 89.31 401 ALA A O 1
ATOM 3781 N N . ARG A 1 402 ? -21.964 -13.111 -19.978 1.00 86.12 402 ARG A N 1
ATOM 3782 C CA . ARG A 1 402 ? -21.697 -12.544 -21.310 1.00 86.12 402 ARG A CA 1
ATOM 3783 C C . ARG A 1 402 ? -22.352 -13.353 -22.423 1.00 86.12 402 ARG A C 1
ATOM 3785 O O . ARG A 1 402 ? -22.918 -12.749 -23.317 1.00 86.12 402 ARG A O 1
ATOM 3792 N N . MET A 1 403 ? -22.283 -14.682 -22.353 1.00 81.00 403 MET A N 1
ATOM 3793 C CA . MET A 1 403 ? -22.973 -15.558 -23.304 1.00 81.00 403 MET A CA 1
ATOM 3794 C C . MET A 1 403 ? -24.490 -15.343 -23.244 1.00 81.00 403 MET A C 1
ATOM 3796 O O . MET A 1 403 ? -25.113 -15.203 -24.284 1.00 81.00 403 MET A O 1
ATOM 3800 N N . ASP A 1 404 ? -25.061 -15.221 -22.041 1.00 86.19 404 ASP A N 1
ATOM 3801 C CA . ASP A 1 404 ? -26.494 -14.972 -21.852 1.00 86.19 404 ASP A CA 1
ATOM 3802 C C . ASP A 1 404 ? -26.909 -13.606 -22.444 1.00 86.19 404 ASP A C 1
ATOM 3804 O O . ASP A 1 404 ? -27.944 -13.506 -23.096 1.00 86.19 404 ASP A O 1
ATOM 3808 N N . GLN A 1 405 ? -26.079 -12.563 -22.283 1.00 82.75 405 GLN A N 1
ATOM 3809 C CA . GLN A 1 405 ? -26.295 -11.253 -22.920 1.00 82.75 405 GLN A CA 1
ATOM 3810 C C . GLN A 1 405 ? -26.216 -11.324 -24.451 1.00 82.75 405 GLN A C 1
ATOM 3812 O O . GLN A 1 405 ? -27.046 -10.729 -25.134 1.00 82.75 405 GLN A O 1
ATOM 3817 N N . GLU A 1 406 ? -25.243 -12.057 -24.995 1.00 79.88 406 GLU A N 1
ATOM 3818 C CA . GLU A 1 406 ? -25.098 -12.250 -26.442 1.00 79.88 406 GLU A CA 1
ATOM 3819 C C . GLU A 1 406 ? -26.279 -13.048 -27.024 1.00 79.88 406 GLU A C 1
ATOM 3821 O O . GLU A 1 406 ? -26.781 -12.702 -28.093 1.00 79.88 406 GLU A O 1
ATOM 3826 N N . ASP A 1 407 ? -26.777 -14.059 -26.307 1.00 79.25 407 ASP A N 1
ATOM 3827 C CA . ASP A 1 407 ? -27.953 -14.839 -26.702 1.00 79.25 407 ASP A CA 1
ATOM 3828 C C . ASP A 1 407 ? -29.240 -13.995 -26.662 1.00 79.25 407 ASP A C 1
ATOM 3830 O O . ASP A 1 407 ? -30.092 -14.123 -27.547 1.00 79.25 407 ASP A O 1
ATOM 3834 N N . GLU A 1 408 ? -29.393 -13.104 -25.675 1.00 81.69 408 GLU A N 1
ATOM 3835 C CA . GLU A 1 408 ? -30.504 -12.145 -25.613 1.00 81.69 408 GLU A CA 1
ATOM 3836 C C . GLU A 1 408 ? -30.443 -11.113 -26.745 1.00 81.69 408 GLU A C 1
ATOM 3838 O O . GLU A 1 408 ? -31.458 -10.873 -27.402 1.00 81.69 408 GLU A O 1
ATOM 3843 N N . GLU A 1 409 ? -29.268 -10.547 -27.032 1.00 79.12 409 GLU A N 1
ATOM 3844 C CA . GLU A 1 409 ? -29.067 -9.620 -28.152 1.00 79.12 409 GLU A CA 1
ATOM 3845 C C . GLU A 1 409 ? -29.295 -10.304 -29.503 1.00 79.12 409 GLU A C 1
ATOM 3847 O O . GLU A 1 409 ? -29.933 -9.731 -30.391 1.00 79.12 409 GLU A O 1
ATOM 3852 N N . TRP A 1 410 ? -28.839 -11.549 -29.662 1.00 80.00 410 TRP A N 1
ATOM 3853 C CA . TRP A 1 410 ? -29.074 -12.335 -30.868 1.00 80.00 410 TRP A CA 1
ATOM 3854 C C . TRP A 1 410 ? -30.564 -12.644 -31.048 1.00 80.00 410 TRP A C 1
ATOM 3856 O O . TRP A 1 410 ? -31.106 -12.448 -32.140 1.00 80.00 410 TRP A O 1
ATOM 3866 N N . ARG A 1 411 ? -31.264 -13.036 -29.973 1.00 72.38 411 ARG A N 1
ATOM 3867 C CA . ARG A 1 411 ? -32.723 -13.242 -29.978 1.00 72.38 411 ARG A CA 1
ATOM 3868 C C . ARG A 1 411 ? -33.489 -11.954 -30.288 1.00 72.38 411 ARG A C 1
ATOM 3870 O O . ARG A 1 411 ? -34.400 -11.988 -31.115 1.00 72.38 411 ARG A O 1
ATOM 3877 N N . ALA A 1 412 ? -33.113 -10.827 -29.683 1.00 74.38 412 ALA A N 1
ATOM 3878 C CA . ALA A 1 412 ? -33.733 -9.523 -29.922 1.00 74.38 412 ALA A CA 1
ATOM 3879 C C . ALA A 1 412 ? -33.468 -9.010 -31.349 1.00 74.38 412 ALA A C 1
ATOM 3881 O O . ALA A 1 412 ? -34.375 -8.499 -32.010 1.00 74.38 412 ALA A O 1
ATOM 3882 N N . GLY A 1 413 ? -32.250 -9.207 -31.861 1.00 73.12 413 GLY A N 1
ATOM 3883 C CA . GLY A 1 413 ? -31.859 -8.866 -33.226 1.00 73.12 413 GLY A CA 1
ATOM 3884 C C . GLY A 1 413 ? -32.617 -9.680 -34.276 1.00 73.12 413 GLY A C 1
ATOM 3885 O O . GLY A 1 413 ? -33.092 -9.112 -35.260 1.00 73.12 413 GLY A O 1
ATOM 3886 N N . LEU A 1 414 ? -32.807 -10.985 -34.052 1.00 71.44 414 LEU A N 1
ATOM 3887 C CA . LEU A 1 414 ? -33.625 -11.843 -34.918 1.00 71.44 414 LEU A CA 1
ATOM 3888 C C . LEU A 1 414 ? -35.102 -11.450 -34.916 1.00 71.44 414 LEU A C 1
ATOM 3890 O O . LEU A 1 414 ? -35.716 -11.405 -35.983 1.00 71.44 414 LEU A O 1
ATOM 3894 N N . PHE A 1 415 ? -35.658 -11.115 -33.749 1.00 63.50 415 PHE A N 1
ATOM 3895 C CA . PHE A 1 415 ? -37.036 -10.630 -33.650 1.00 63.50 415 PHE A CA 1
ATOM 3896 C C . PHE A 1 415 ? -37.214 -9.295 -34.387 1.00 63.50 415 PHE A C 1
ATOM 3898 O O . PHE A 1 415 ? -38.161 -9.130 -35.153 1.00 63.50 415 PHE A O 1
ATOM 3905 N N . SER A 1 416 ? -36.262 -8.369 -34.242 1.00 63.78 416 SER A N 1
ATOM 3906 C CA . SER A 1 416 ? -36.287 -7.074 -34.932 1.00 63.78 416 SER A CA 1
ATOM 3907 C C . SER A 1 416 ? -36.167 -7.219 -36.456 1.00 63.78 416 SER A C 1
ATOM 3909 O O . SER A 1 416 ? -36.906 -6.571 -37.201 1.00 63.78 416 SER A O 1
ATOM 3911 N N . ARG A 1 417 ? -35.312 -8.131 -36.946 1.00 65.81 417 ARG A N 1
ATOM 3912 C CA . ARG A 1 417 ? -35.166 -8.429 -38.385 1.00 65.81 417 ARG A CA 1
ATOM 3913 C C . ARG A 1 417 ? -36.422 -9.071 -38.982 1.00 65.81 417 ARG A C 1
ATOM 3915 O O . ARG A 1 417 ? -36.780 -8.743 -40.111 1.00 65.81 417 ARG A O 1
ATOM 3922 N N . MET A 1 418 ? -37.119 -9.926 -38.229 1.00 65.44 418 MET A N 1
ATOM 3923 C CA . MET A 1 418 ? -38.410 -10.481 -38.655 1.00 65.44 418 MET A CA 1
ATOM 3924 C C . MET A 1 418 ? -39.517 -9.419 -38.696 1.00 65.44 418 MET A C 1
ATOM 3926 O O . MET A 1 418 ? -40.241 -9.343 -39.685 1.00 65.44 418 MET A O 1
ATOM 3930 N N . VAL A 1 419 ? -39.629 -8.558 -37.679 1.00 64.69 419 VAL A N 1
ATOM 3931 C CA . VAL A 1 419 ? -40.693 -7.536 -37.611 1.00 64.69 419 VAL A CA 1
ATOM 3932 C C . VAL A 1 419 ? -40.490 -6.419 -38.648 1.00 64.69 419 VAL A C 1
ATOM 3934 O O . VAL A 1 419 ? -41.446 -5.993 -39.295 1.00 64.69 419 VAL A O 1
ATOM 3937 N N . THR A 1 420 ? -39.250 -5.976 -38.878 1.00 60.38 420 THR A N 1
ATOM 3938 C CA . THR A 1 420 ? -38.943 -4.939 -39.887 1.00 60.38 420 THR A CA 1
ATOM 3939 C C . THR A 1 420 ? -38.966 -5.466 -41.324 1.00 60.38 420 THR A C 1
ATOM 3941 O O . THR A 1 420 ? -39.402 -4.748 -42.227 1.00 60.38 420 THR A O 1
ATOM 3944 N N . GLY A 1 421 ? -38.574 -6.726 -41.547 1.00 56.97 421 GLY A N 1
ATOM 3945 C CA . GLY A 1 421 ? -38.714 -7.393 -42.845 1.00 56.97 421 GLY A CA 1
ATOM 3946 C C . GLY A 1 421 ? -40.175 -7.538 -43.282 1.00 56.97 421 GLY A C 1
ATOM 3947 O O . GLY A 1 421 ? -40.474 -7.402 -44.466 1.00 56.97 421 GLY A O 1
ATOM 3948 N N . PHE A 1 422 ? -41.096 -7.720 -42.330 1.00 56.19 422 PHE A N 1
ATOM 3949 C CA . PHE A 1 422 ? -42.524 -7.852 -42.622 1.00 56.19 422 PHE A CA 1
ATOM 3950 C C . PHE A 1 422 ? -43.196 -6.519 -43.005 1.00 56.19 422 PHE A C 1
ATOM 3952 O O . PHE A 1 422 ? -44.093 -6.500 -43.842 1.00 56.19 422 PHE A O 1
ATOM 3959 N N . PHE A 1 423 ? -42.742 -5.382 -42.464 1.00 53.97 423 PHE A N 1
ATOM 3960 C CA . PHE A 1 423 ? -43.340 -4.068 -42.761 1.00 53.97 423 PHE A CA 1
ATOM 3961 C C . PHE A 1 423 ? -42.795 -3.392 -44.030 1.00 53.97 423 PHE A C 1
ATOM 3963 O O . PHE A 1 423 ? -43.500 -2.599 -44.654 1.00 53.97 423 PHE A O 1
ATOM 3970 N N . ARG A 1 424 ? -41.572 -3.720 -44.468 1.00 53.41 424 ARG A N 1
ATOM 3971 C CA . ARG A 1 424 ? -40.959 -3.109 -45.665 1.00 53.41 424 ARG A CA 1
ATOM 3972 C C . ARG A 1 424 ? -41.512 -3.656 -46.993 1.00 53.41 424 ARG A C 1
ATOM 3974 O O . ARG A 1 424 ? -41.312 -3.029 -48.026 1.00 53.41 424 ARG A O 1
ATOM 3981 N N . GLY A 1 425 ? -42.234 -4.780 -46.965 1.00 52.41 425 GLY A N 1
ATOM 3982 C CA . GLY A 1 425 ? -42.928 -5.350 -48.130 1.00 52.41 425 GLY A CA 1
ATOM 3983 C C . GLY A 1 425 ? -44.332 -4.787 -48.393 1.00 52.41 425 GLY A C 1
ATOM 3984 O O . GLY A 1 425 ? -44.864 -4.985 -49.480 1.00 52.41 425 GLY A O 1
ATOM 3985 N N . TYR A 1 426 ? -44.934 -4.067 -47.439 1.00 53.69 426 TYR A N 1
ATOM 3986 C CA . TYR A 1 426 ? -46.304 -3.549 -47.582 1.00 53.69 426 TYR A CA 1
ATOM 3987 C C . TYR A 1 426 ? -46.387 -2.117 -48.131 1.00 53.69 426 TYR A C 1
ATOM 3989 O O . TYR A 1 426 ? -47.448 -1.700 -48.594 1.00 53.69 426 TYR A O 1
ATOM 3997 N N . THR A 1 427 ? -45.291 -1.356 -48.142 1.00 53.50 427 THR A N 1
ATOM 3998 C CA . THR A 1 427 ? -45.290 0.014 -48.688 1.00 53.50 427 THR A CA 1
ATOM 3999 C C . THR A 1 427 ? -45.086 0.061 -50.203 1.00 53.50 427 THR A C 1
ATOM 4001 O O . THR A 1 427 ? -45.574 0.987 -50.846 1.00 53.50 427 THR A O 1
ATOM 4004 N N . SER A 1 428 ? -44.465 -0.955 -50.809 1.00 52.25 428 SER A N 1
ATOM 4005 C CA . SER A 1 428 ? -44.343 -1.083 -52.270 1.00 52.25 428 SER A CA 1
ATOM 4006 C C . SER A 1 428 ? -45.600 -1.636 -52.951 1.00 52.25 428 SER A C 1
ATOM 4008 O O . SER A 1 428 ? -45.741 -1.486 -54.161 1.00 52.25 428 SER A O 1
ATOM 4010 N N . PHE A 1 429 ? -46.550 -2.203 -52.200 1.00 51.56 429 PHE A N 1
ATOM 4011 C CA . PHE A 1 429 ? -47.813 -2.700 -52.762 1.00 51.56 429 PHE A CA 1
ATOM 4012 C C . PHE A 1 429 ? -48.929 -1.642 -52.843 1.00 51.56 429 PHE A C 1
ATOM 4014 O O . PHE A 1 429 ? -49.921 -1.869 -53.527 1.00 51.56 429 PHE A O 1
ATOM 4021 N N . ASN A 1 430 ? -48.772 -0.470 -52.210 1.00 50.22 430 ASN A N 1
ATOM 4022 C CA . ASN A 1 430 ? -49.802 0.584 -52.219 1.00 50.22 430 ASN A CA 1
ATOM 4023 C C . ASN A 1 430 ? -49.565 1.724 -53.226 1.00 50.22 430 ASN A C 1
ATOM 4025 O O . ASN A 1 430 ? -50.501 2.466 -53.505 1.00 50.22 430 ASN A O 1
ATOM 4029 N N . LEU A 1 431 ? -48.376 1.856 -53.832 1.00 49.28 431 LEU A N 1
ATOM 4030 C CA . LEU A 1 431 ? -48.175 2.817 -54.935 1.00 49.28 431 LEU A CA 1
ATOM 4031 C C . LEU A 1 431 ? -48.526 2.249 -56.322 1.00 49.28 431 LEU A C 1
ATOM 4033 O O . LEU A 1 431 ? -48.750 3.020 -57.248 1.00 49.28 431 LEU A O 1
ATOM 4037 N N . ALA A 1 432 ? -48.623 0.924 -56.472 1.00 51.94 432 ALA A N 1
ATOM 4038 C CA . ALA A 1 432 ? -48.997 0.285 -57.739 1.00 51.94 432 ALA A CA 1
ATOM 4039 C C . ALA A 1 432 ? -50.523 0.185 -57.958 1.00 51.94 432 ALA A C 1
ATOM 4041 O O . ALA A 1 432 ? -50.959 -0.196 -59.040 1.00 51.94 432 ALA A O 1
ATOM 4042 N N . LEU A 1 433 ? -51.340 0.541 -56.958 1.00 52.88 433 LEU A N 1
ATOM 4043 C CA . LEU A 1 433 ? -52.806 0.400 -56.986 1.00 52.88 433 LEU A CA 1
ATOM 4044 C C . LEU A 1 433 ? -53.567 1.722 -57.203 1.00 52.88 433 LEU A C 1
ATOM 4046 O O . LEU A 1 433 ? -54.792 1.735 -57.155 1.00 52.88 433 LEU A O 1
ATOM 4050 N N . LEU A 1 434 ? -52.860 2.822 -57.490 1.00 51.97 434 LE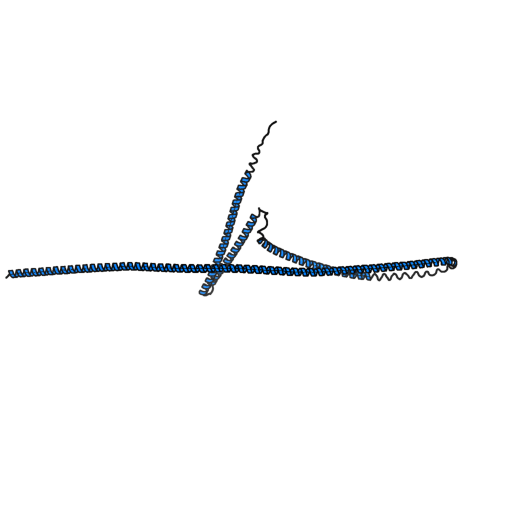U A N 1
ATOM 4051 C CA . LEU A 1 434 ? -53.457 4.117 -57.860 1.00 51.97 434 LEU A CA 1
ATOM 4052 C C . LEU A 1 434 ? -52.970 4.637 -59.225 1.00 51.97 434 LEU A C 1
ATOM 4054 O O . LEU A 1 434 ? -52.989 5.837 -59.488 1.00 51.97 434 LEU A O 1
ATOM 4058 N N . GLY A 1 435 ? -52.587 3.731 -60.131 1.00 49.78 435 GLY A N 1
ATOM 4059 C CA . GLY A 1 435 ? -52.522 4.007 -61.569 1.00 49.78 435 GLY A CA 1
ATOM 4060 C C . GLY A 1 435 ? -53.928 4.047 -62.167 1.00 49.78 435 GLY A C 1
ATOM 4061 O O . GLY A 1 435 ? -54.326 3.134 -62.882 1.00 49.78 435 GLY A O 1
ATOM 4062 N N . VAL A 1 436 ? -54.693 5.082 -61.812 1.00 53.16 436 VAL A N 1
ATOM 4063 C CA . VAL A 1 436 ? -55.995 5.405 -62.402 1.00 53.16 436 VAL A CA 1
ATOM 4064 C C . VAL A 1 436 ? -55.773 5.794 -63.862 1.00 53.16 436 VAL A C 1
ATOM 4066 O O . VAL A 1 436 ? -55.223 6.849 -64.171 1.00 53.16 436 VAL A O 1
ATOM 4069 N N . SER A 1 437 ? -56.203 4.915 -64.759 1.00 48.22 437 SER A N 1
ATOM 4070 C CA . SER A 1 437 ? -56.395 5.169 -66.181 1.00 48.22 437 SER A CA 1
ATOM 4071 C C . SER A 1 437 ? -57.445 6.267 -66.379 1.00 48.22 437 SER A C 1
ATOM 4073 O O . SER A 1 437 ? -58.642 6.018 -66.246 1.00 48.22 437 SER A O 1
ATOM 4075 N N . VAL A 1 438 ? -56.992 7.485 -66.689 1.00 52.47 438 VAL A N 1
ATOM 4076 C CA . VAL A 1 438 ? -57.840 8.546 -67.245 1.00 52.47 438 VAL A CA 1
ATOM 4077 C C . VAL A 1 438 ? -57.943 8.309 -68.747 1.00 52.47 438 VAL A C 1
ATOM 4079 O O . VAL A 1 438 ? -56.997 8.504 -69.505 1.00 52.47 438 VAL A O 1
ATOM 4082 N N . GLN A 1 439 ? -59.111 7.816 -69.126 1.00 49.34 439 GLN A N 1
ATOM 4083 C CA . GLN A 1 439 ? -59.597 7.601 -70.476 1.00 49.34 439 GLN A CA 1
ATOM 4084 C C . GLN A 1 439 ? -60.085 8.956 -71.012 1.00 49.34 439 GLN A C 1
ATOM 4086 O O . GLN A 1 439 ? -61.015 9.536 -70.456 1.00 49.34 439 GLN A O 1
ATOM 4091 N N . THR A 1 440 ? -59.430 9.495 -72.041 1.00 54.06 440 THR A N 1
ATOM 4092 C CA . THR A 1 440 ? -59.930 10.648 -72.802 1.00 54.06 440 THR A CA 1
ATOM 4093 C C . THR A 1 440 ? -60.504 10.145 -74.119 1.00 54.06 440 THR A C 1
ATOM 4095 O O . THR A 1 440 ? -59.763 9.938 -75.077 1.00 54.06 440 THR A O 1
ATOM 4098 N N . ASP A 1 441 ? -61.820 9.941 -74.136 1.00 54.56 441 ASP A N 1
ATOM 4099 C CA . ASP A 1 441 ? -62.637 10.028 -75.346 1.00 54.56 441 ASP A CA 1
ATOM 4100 C C . ASP A 1 441 ? -62.964 11.508 -75.585 1.00 54.56 441 ASP A C 1
ATOM 4102 O O . ASP A 1 441 ? -63.437 12.167 -74.655 1.00 54.56 441 ASP A O 1
ATOM 4106 N N . SER A 1 442 ? -62.717 12.023 -76.794 1.00 53.84 442 SER A N 1
ATOM 4107 C CA . SER A 1 442 ? -63.571 12.980 -77.531 1.00 53.84 442 SER A CA 1
ATOM 4108 C C . SER A 1 442 ? -62.906 13.364 -78.862 1.00 53.84 442 SER A C 1
ATOM 4110 O O . SER A 1 442 ? -61.832 13.963 -78.846 1.00 53.84 442 SER A O 1
ATOM 4112 N N . ASP A 1 443 ? -63.602 12.998 -79.944 1.00 49.56 443 ASP A N 1
ATOM 4113 C CA . ASP A 1 443 ? -63.708 13.597 -81.292 1.00 49.56 443 ASP A CA 1
ATOM 4114 C C . ASP A 1 443 ? -62.470 13.879 -82.166 1.00 49.56 443 ASP A C 1
ATOM 4116 O O . ASP A 1 443 ? -61.659 14.783 -81.857 1.00 49.56 443 ASP A O 1
#